Protein 7M3K (pdb70)

Sequence (587 aa):
KLRSRAWFDNPDDVDMTALYLERYMNYGLSQEELQSGRPIIGIAQTGSDLSSPCNRHHLELAKRVRDGVREAGGIVIEFPVHPIQETGKRPTAGLDRNLAYLGLVEVLYGYPLDGVVLTIGCDKTTPACLMAAATVNIPAIALSVGPMLNGWFRGERTGSGTIVWKARELLAKGEIDYQGFVKLVASSAPSTGYCCNTMGTATTMNSLAEALGMQLPGSAAIPAPYRDRQEVAYLMGRRRIVEMVHEDLKPSDILTKEAFINAIRVNSAIGGSTNAPIHLNALARHIGVELTVDDWQKYGEEIPLLVNLQPAGEYLGEDYYHAGGVPAVVNQLMGQGLIHEDAITVNGKTIGEENCKNATIEDGNVIKTYDQPLKKHHAGFRVLRGNLFSSAIMKLSVISDEFRNRYLSDAKDPNAFEGKAVVFDGPEDYHHRIDDPALEIDEHTVLFMRGAGPIGYPGAAEVVNMRAPDYLLKKGITSLPCIGDGRQSGTSGSPSILNASPEAAAGGGLAILKTGDRVRIDLGRGTADILISDEELAERRKALEAVGGYKYPESQTPWQEIQRAVIGQMETGAVLENAVKYQDIAHTRGLP

Organism: Brucella abortus (strain 2308) (NCBI:txid359391)

B-factor: mean 59.53, std 28.99, range [23.84, 153.06]

Solvent-accessible surface area: 21747 Å² total; per-residue (Å²): 151,36,57,5,97,66,50,4,35,46,110,102,55,109,123,106,13,57,50,66,17,133,53,57,69,127,144,65,21,46,97,122,32,10,47,53,37,59,3,4,0,0,0,0,10,11,9,38,117,123,1,74,20,0,119,38,0,83,68,0,3,121,76,0,96,70,0,0,98,102,30,28,0,2,12,31,59,22,107,11,72,59,6,10,39,114,65,37,91,53,10,1,6,16,26,7,2,53,1,4,71,33,5,14,118,34,0,84,40,109,6,3,6,0,0,0,0,1,0,0,2,16,2,2,0,1,0,0,1,0,0,0,1,1,0,2,2,5,0,0,0,0,0,0,0,4,17,51,30,1,178,62,198,52,124,102,9,0,10,18,25,21,46,97,58,1,36,73,33,35,40,111,76,83,27,93,91,74,35,56,92,62,34,42,68,27,2,55,67,35,50,5,3,34,0,0,3,0,3,1,7,0,2,0,1,0,0,10,2,2,1,0,2,20,52,22,0,3,4,4,0,0,54,45,147,46,0,56,70,20,0,40,73,0,0,74,23,0,1,64,0,15,125,101,66,21,37,0,47,55,1,2,50,73,59,1,0,10,1,0,1,36,0,3,4,0,2,7,2,0,0,0,0,2,3,1,1,0,0,1,0,59,1,18,55,29,150,10,69,10,64,18,2,36,138,41,1,8,116,8,5,4,0,1,8,2,23,28,43,18,109,45,0,1,30,13,2,50,106,0,23,2,2,15,0,0,0,33,35,0,28,64,77,60,40,12,67,68,119,6,57,5,0,34,35,124,29,6,5,94,31,4,104,124,22,85,39,119,52,47,87,1,1,52,64,42,118,70,25,66,40,151,72,5,2,7,46,6,4,97,34,78,4,3,57,1,1,2,16,2,31,12,13,59,53,122,83,6,34,69,67,28,44,75,71,105,96,34,96,81,5,37,88,16,50,2,13,6,7,66,8,14,124,30,14,135,158,122,8,48,60,104,91,51,81,14,66,82,60,12,2,8,1,0,32,10,0,0,4,28,0,42,5,4,1,6,45,26,0,28,17,72,6,0,53,80,13,22,81,94,55,36,47,32,16,2,3,3,0,0,0,6,0,18,0,5,2,39,18,3,0,2,0,8,0,2,44,0,1,19,42,67,4,16,1,27,47,6,48,88,56,27,48,7,55,11,21,27,48,70,11,48,1,40,13,86,53,58,92,80,79,37,67,57,65,45,65,64,34,81,89,91,41,59,48,88,89,83,88,43,133,61,107,33,3,115,105,6,34,89,46,16,11,31,3,45,54,0,4,0,7,70,77,10,29,101,79,52,40,11,25,94,70,97,17,28,128

InterPro domains:
  IPR000581 Dihydroxy-acid/6-phosphogluconate dehydratase, N-terminal [PF00920] (48-361)
  IPR020558 Dihydroxy-acid/6-phosphogluconate dehydratase, conserved site [PS00886] (131-141)
  IPR037237 IlvD/EDD, N-terminal domain [SSF143975] (11-382)
  IPR042096 Dihydroxy-acid dehydratase, C-terminal [G3DSA:3.50.30.80] (385-549)
  IPR052352 Sugar Degradation Dehydratases [PTHR43183] (9-601)
  IPR056740 Dihydroxy-acid/6-phosphogluconate dehydratase, C-terminal [PF24877] (371-579)

Secondary structure (DSSP, 8-state):
--TTHHHHS-TT-HHHHHHHHHHHTTTS--HHHHSS-PPEEEEEE--BTTBTTTTTHHHHHHHHHHHHHHHT-EEEEEEPPP--TTT-SS-GGGGHHHHHHHHHHHHHHS--SEEEEEE-STTHHHHHHHHHHHH-S-EEEEE--BPPPEEETTEEE-TTHHHHHHHHHHTTSSS-SSHHHHHHHTT--SSSB-SSSSHHHHHHHHHHHTT-S-TT-TT--TTSHHHHHHHHHHHHHHHHHHHHT--HHHHS-HHHHHHHHHHHHHHT--TTHHHHHHHHHHHHT----HHHHHHHHTTPPB-B-BTTTSSB-HHHHHHHTHHHHHHHHHHTTT-S-TT-B-TTSSBHHHHHTT---S-TTTB--SSS-SBSS-SEEEEEETTEEEEEEEGGG--HHHHHHHS--SSSTTEEEEEEEEEESHHHHHHHSS-GGG---TTEEEEEES-STTTSSS--B---PPPPHHHHTTT-----EEESSB--TT-----EEEEES-GGGT-GGGGPPTT-EEEEETTTTEEEES--HHHHHHHHHHHHHT-S---PPP-SHHHHHHHTTB--GGGTS-BGGGTT--STTTSTT--

Radius of gyration: 24.18 Å; Cα contacts (8 Å, |Δi|>4): 1440; chains: 1; bounding box: 73×57×62 Å

Nearest PDB structures (foldseek):
  7m3k-assembly1_A  TM=1.002E+00  e=0.000E+00  Brucella abortus 2308
  5oyn-assembly1_D  TM=9.893E-01  e=3.037E-86  Caulobacter vibrioides CB15
  6ovt-assembly1_A  TM=8.946E-01  e=3.133E-47  Mycobacterium tuberculosis
  6ovt-assembly1_C  TM=8.964E-01  e=1.647E-45  Mycobacterium tuberculosis
  5ze4-assembly1_A  TM=9.155E-01  e=3.088E-44  Arabidopsis thaliana

Structure (mmCIF, N/CA/C/O backbone):
data_7M3K
#
_entry.id   7M3K
#
_cell.length_a   144.950
_cell.length_b   144.950
_cell.length_c   167.570
_cell.angle_alpha   90.000
_cell.angle_beta   90.000
_cell.angle_gamma   120.000
#
_symmetry.space_group_name_H-M   'P 62 2 2'
#
loop_
_entity.id
_entity.type
_entity.pdbx_description
1 polymer 'Galactonate dehydratase'
2 non-polymer 'ZINC ION'
3 non-polymer 'CHLORIDE ION'
4 non-polymer 'TETRAETHYLENE GLYCOL'
5 non-polymer DI(HYDROXYETHYL)ETHER
6 non-polymer 'TRIETHYLENE GLYCOL'
7 water water
#
loop_
_atom_site.group_PDB
_atom_site.id
_atom_site.type_symbol
_atom_site.label_atom_id
_atom_site.label_alt_id
_atom_site.label_comp_id
_atom_site.label_asym_id
_atom_site.label_entity_id
_atom_site.label_seq_id
_atom_site.pdbx_PDB_ins_code
_atom_site.Cartn_x
_atom_site.Cartn_y
_atom_site.Cartn_z
_atom_site.occupancy
_atom_site.B_iso_or_equiv
_atom_site.auth_seq_id
_atom_site.auth_comp_id
_atom_site.auth_asym_id
_atom_site.auth_atom_id
_atom_site.pdbx_PDB_model_num
ATOM 1 N N . LYS A 1 19 ? 64.24410 54.12253 120.52239 1.000 92.37918 11 LYS A N 1
ATOM 2 C CA . LYS A 1 19 ? 63.35835 53.03467 120.12168 1.000 90.90370 11 LYS A CA 1
ATOM 3 C C . LYS A 1 19 ? 61.90104 53.34678 120.45517 1.000 86.43541 11 LYS A C 1
ATOM 4 O O . LYS A 1 19 ? 60.99490 52.89057 119.76211 1.000 88.83307 11 LYS A O 1
ATOM 6 N N . LEU A 1 20 ? 61.67215 54.11095 121.52033 1.000 60.77177 12 LEU A N 1
ATOM 7 C CA . LEU A 1 20 ? 60.32731 54.56822 121.84746 1.000 57.41629 12 LEU A CA 1
ATOM 8 C C . LEU A 1 20 ? 59.99644 55.77334 120.97770 1.000 57.20371 12 LEU A C 1
ATOM 9 O O . LEU A 1 20 ? 60.71728 56.77668 121.00850 1.000 54.81854 12 LEU A O 1
ATOM 14 N N . ARG A 1 21 ? 58.90140 55.68765 120.21593 1.000 49.82104 13 ARG A N 1
ATOM 15 C CA . ARG A 1 21 ? 58.56545 56.77621 119.30599 1.000 49.07018 13 ARG A CA 1
ATOM 16 C C . ARG A 1 21 ? 58.19505 58.05376 120.05349 1.000 46.97594 13 ARG A C 1
ATOM 17 O O . ARG A 1 21 ? 58.29501 59.14026 119.47991 1.000 47.82029 13 ARG A O 1
ATOM 25 N N . SER A 1 22 ? 57.80667 57.95787 121.32810 1.000 46.23504 14 SER A N 1
ATOM 26 C CA . SER A 1 22 ? 57.43684 59.15768 122.07319 1.000 44.14264 14 SER A CA 1
ATOM 27 C C . SER A 1 22 ? 58.62574 60.09631 122.28513 1.000 48.19615 14 SER A C 1
ATOM 28 O O . SER A 1 22 ? 58.42981 61.30163 122.48397 1.000 49.90837 14 SER A O 1
ATOM 31 N N . ARG A 1 23 ? 59.85502 59.57120 122.25511 1.000 42.18360 15 ARG A N 1
ATOM 32 C CA . ARG A 1 23 ? 61.03935 60.40505 122.45578 1.000 56.12176 15 ARG A CA 1
ATOM 33 C C . ARG A 1 23 ? 61.22588 61.44878 121.35581 1.000 59.99590 15 ARG A C 1
ATOM 34 O O . ARG A 1 23 ? 61.88412 62.46693 121.59342 1.000 56.21930 15 ARG A O 1
ATOM 42 N N . ALA A 1 24 ? 60.67226 61.22439 120.15707 1.000 54.52531 16 ALA A N 1
ATOM 43 C CA . ALA A 1 24 ? 60.78492 62.23084 119.10313 1.000 57.51052 16 ALA A CA 1
ATOM 44 C C . ALA A 1 24 ? 60.08911 63.53021 119.49501 1.000 56.46013 16 ALA A C 1
ATOM 45 O O . ALA A 1 24 ? 60.43724 64.59814 118.98169 1.000 53.03790 16 ALA A O 1
ATOM 47 N N . TRP A 1 25 ? 59.11201 63.45783 120.40059 1.000 50.17051 17 TRP A N 1
ATOM 48 C CA . TRP A 1 25 ? 58.43040 64.62897 120.94741 1.000 55.62232 17 TRP A CA 1
ATOM 49 C C . TRP A 1 25 ? 59.11313 65.15772 122.20967 1.000 56.81026 17 TRP A C 1
ATOM 50 O O . TRP A 1 25 ? 59.48951 66.33157 122.27506 1.000 58.62999 17 TRP A O 1
ATOM 61 N N . PHE A 1 26 ? 59.26857 64.30085 123.22343 1.000 54.85442 18 PHE A N 1
ATOM 62 C CA . PHE A 1 26 ? 59.62882 64.74353 124.56673 1.000 54.69284 18 PHE A CA 1
ATOM 63 C C . PHE A 1 26 ? 61.12393 64.73142 124.85739 1.000 60.85447 18 PHE A C 1
ATOM 64 O O . PHE A 1 26 ? 61.53359 65.28114 125.88624 1.000 60.17744 18 PHE A O 1
ATOM 72 N N . ASP A 1 27 ? 61.94744 64.12176 124.00160 1.000 60.32470 19 ASP A N 1
ATOM 73 C CA . ASP A 1 27 ? 63.36063 63.94608 124.32097 1.000 61.48483 19 ASP A CA 1
ATOM 74 C C . ASP A 1 27 ? 64.18734 63.81012 123.04922 1.000 69.09053 19 ASP A C 1
ATOM 75 O O . ASP A 1 27 ? 64.84339 62.78933 122.81641 1.000 66.67409 19 ASP A O 1
ATOM 80 N N . ASN A 1 28 ? 64.17440 64.85684 122.22869 1.000 74.97290 20 ASN A N 1
ATOM 81 C CA . ASN A 1 28 ? 64.81449 64.86009 120.91832 1.000 79.27891 20 ASN A CA 1
ATOM 82 C C . ASN A 1 28 ? 65.97700 65.84488 120.93804 1.000 90.86428 20 ASN A C 1
ATOM 83 O O . ASN A 1 28 ? 65.78460 67.04750 120.69865 1.000 89.49442 20 ASN A O 1
ATOM 88 N N . PRO A 1 29 ? 67.20258 65.38711 121.21666 1.000 105.39975 21 PRO A N 1
ATOM 89 C CA . PRO A 1 29 ? 68.33824 66.32261 121.30580 1.000 104.10854 21 PRO A CA 1
ATOM 90 C C . PRO A 1 29 ? 68.64656 67.06052 120.01236 1.000 106.85181 21 PRO A C 1
ATOM 91 O O . PRO A 1 29 ? 69.23625 68.14771 120.07067 1.000 109.33742 21 PRO A O 1
ATOM 95 N N . ASP A 1 30 ? 68.27162 66.51588 118.85032 1.000 103.95422 22 ASP A N 1
ATOM 96 C CA . ASP A 1 30 ? 68.55898 67.20341 117.59366 1.000 107.13804 22 ASP A CA 1
ATOM 97 C C . ASP A 1 30 ? 67.71650 68.46246 117.43791 1.000 102.70394 22 ASP A C 1
ATOM 98 O O . ASP A 1 30 ? 68.14827 69.41899 116.78432 1.000 106.69213 22 ASP A O 1
ATOM 100 N N . ASP A 1 31 ? 66.52681 68.48631 118.03287 1.000 98.78614 23 ASP A N 1
ATOM 101 C CA . ASP A 1 31 ? 65.61311 69.62496 117.96168 1.000 97.37283 23 ASP A CA 1
ATOM 102 C C . ASP A 1 31 ? 65.31186 70.07625 119.39027 1.000 93.06953 23 ASP A C 1
ATOM 103 O O . ASP A 1 31 ? 64.34977 69.61601 120.00975 1.000 88.36938 23 ASP A O 1
ATOM 108 N N . VAL A 1 32 ? 66.14021 70.98789 119.90685 1.000 96.87862 24 VAL A N 1
ATOM 109 C CA . VAL A 1 32 ? 65.95144 71.48819 121.26590 1.000 90.22957 24 VAL A CA 1
ATOM 110 C C . VAL A 1 32 ? 64.71716 72.38087 121.34545 1.000 87.87020 24 VAL A C 1
ATOM 111 O O . VAL A 1 32 ? 63.97709 72.35090 122.33642 1.000 85.73619 24 VAL A O 1
ATOM 115 N N . ASP A 1 33 ? 64.47426 73.18253 120.30516 1.000 91.87019 25 ASP A N 1
ATOM 116 C CA . ASP A 1 33 ? 63.35575 74.12266 120.30954 1.000 90.45588 25 ASP A CA 1
ATOM 117 C C . ASP A 1 33 ? 62.02742 73.40623 120.51111 1.000 87.23347 25 ASP A C 1
ATOM 118 O O . ASP A 1 33 ? 61.28495 73.69488 121.45681 1.000 83.08983 25 ASP A O 1
ATOM 123 N N . MET A 1 34 ? 61.70351 72.47054 119.61654 1.000 90.36181 26 MET A N 1
ATOM 124 C CA . MET A 1 34 ? 60.39062 71.83799 119.66810 1.000 86.08155 26 MET A CA 1
ATOM 125 C C . MET A 1 34 ? 60.24498 70.92419 120.87674 1.000 76.09597 26 MET A C 1
ATOM 126 O O . MET A 1 34 ? 59.14071 70.79580 121.41642 1.000 73.84515 26 MET A O 1
ATOM 131 N N . THR A 1 35 ? 61.33344 70.28261 121.31496 1.000 78.41813 27 THR A N 1
ATOM 132 C CA . THR A 1 35 ? 61.26182 69.45999 122.52133 1.000 75.74928 27 THR A CA 1
ATOM 133 C C . THR A 1 35 ? 60.81829 70.28913 123.72104 1.000 70.21361 27 THR A C 1
ATOM 134 O O . THR A 1 35 ? 59.93875 69.87293 124.48404 1.000 65.21706 27 THR A O 1
ATOM 138 N N . ALA A 1 36 ? 61.40340 71.47743 123.88934 1.000 70.40268 28 ALA A N 1
ATOM 139 C CA . ALA A 1 36 ? 60.97784 72.36972 124.95892 1.000 67.50438 28 ALA A CA 1
ATOM 140 C C . ALA A 1 36 ? 59.51379 72.76895 124.81666 1.000 67.76787 28 ALA A C 1
ATOM 141 O O . ALA A 1 36 ? 58.83934 73.01239 125.82319 1.000 68.53081 28 ALA A O 1
ATOM 143 N N . LEU A 1 37 ? 58.99951 72.82567 123.58583 1.000 70.02515 29 LEU A N 1
ATOM 144 C CA . LEU A 1 37 ? 57.61048 73.23078 123.37456 1.000 68.98000 29 LEU A CA 1
ATOM 145 C C . LEU A 1 37 ? 56.63350 72.17460 123.88392 1.000 67.61560 29 LEU A C 1
ATOM 146 O O . LEU A 1 37 ? 55.68739 72.49569 124.61442 1.000 69.82884 29 LEU A O 1
ATOM 148 N N . TYR A 1 38 ? 56.84201 70.90582 123.50971 1.000 69.08179 30 TYR A N 1
ATOM 149 C CA . TYR A 1 38 ? 55.94823 69.84712 123.97862 1.000 69.04851 30 TYR A CA 1
ATOM 150 C C . TYR A 1 38 ? 56.06111 69.64917 125.48644 1.000 66.01696 30 TYR A C 1
ATOM 151 O O . TYR A 1 38 ? 55.04868 69.44531 126.16882 1.000 64.19530 30 TYR A O 1
ATOM 160 N N . LEU A 1 39 ? 57.28236 69.68929 126.02312 1.000 61.91060 31 LEU A N 1
ATOM 161 C CA . LEU A 1 39 ? 57.45817 69.55220 127.46520 1.000 59.70356 31 LEU A CA 1
ATOM 162 C C . LEU A 1 39 ? 56.65916 70.60862 128.21484 1.000 56.90854 31 LEU A C 1
ATOM 163 O O . LEU A 1 39 ? 55.93601 70.29560 129.16692 1.000 52.45210 31 LEU A O 1
ATOM 168 N N . GLU A 1 40 ? 56.77809 71.86985 127.78959 1.000 56.60357 32 GLU A N 1
ATOM 169 C CA . GLU A 1 40 ? 56.10904 72.96938 128.47535 1.000 53.45369 32 GLU A CA 1
ATOM 170 C C . GLU A 1 40 ? 54.61401 72.71253 128.62324 1.000 52.86785 32 GLU A C 1
ATOM 171 O O . GLU A 1 40 ? 54.05465 72.84689 129.71823 1.000 52.80329 32 GLU A O 1
ATOM 177 N N . ARG A 1 41 ? 53.95442 72.31410 127.53376 1.000 52.78262 33 ARG A N 1
ATOM 178 C CA . ARG A 1 41 ? 52.50891 72.11638 127.57139 1.000 51.38291 33 ARG A CA 1
ATOM 179 C C . ARG A 1 41 ? 52.13314 70.90079 128.40972 1.000 44.39175 33 ARG A C 1
ATOM 180 O O . ARG A 1 41 ? 51.22372 70.96896 129.24765 1.000 40.64753 33 ARG A O 1
ATOM 182 N N . TYR A 1 42 ? 52.80412 69.77334 128.18786 1.000 40.25828 34 TYR A N 1
ATOM 183 C CA . TYR A 1 42 ? 52.41445 68.54101 128.85588 1.000 41.63924 34 TYR A CA 1
ATOM 184 C C . TYR A 1 42 ? 52.86074 68.47969 130.31180 1.000 43.15850 34 TYR A C 1
ATOM 185 O O . TYR A 1 42 ? 52.55910 67.49340 130.99149 1.000 39.45910 34 TYR A O 1
ATOM 194 N N . MET A 1 43 ? 53.54483 69.50795 130.80978 1.000 37.68077 35 MET A N 1
ATOM 195 C CA . MET A 1 43 ? 53.87982 69.60610 132.22078 1.000 40.77524 35 MET A CA 1
ATOM 196 C C . MET A 1 43 ? 52.94771 70.53719 132.98692 1.000 42.56627 35 MET A C 1
ATOM 197 O O . MET A 1 43 ? 53.15217 70.72654 134.19429 1.000 37.83051 35 MET A O 1
ATOM 202 N N . ASN A 1 44 ? 51.93135 71.12827 132.33166 1.000 36.33484 36 ASN A N 1
ATOM 203 C CA . ASN A 1 44 ? 51.18329 72.18275 133.01444 1.000 38.68240 36 ASN A CA 1
ATOM 204 C C . ASN A 1 44 ? 50.11969 71.64821 133.96902 1.000 34.62765 36 ASN A C 1
ATOM 205 O O . ASN A 1 44 ? 49.45565 72.44959 134.64008 1.000 36.42365 36 ASN A O 1
ATOM 210 N N . TYR A 1 45 ? 49.96141 70.32990 134.09236 1.000 34.12911 37 TYR A N 1
ATOM 211 C CA . TYR A 1 45 ? 49.17244 69.79914 135.19917 1.000 38.96929 37 TYR A CA 1
ATOM 212 C C . TYR A 1 45 ? 50.00592 68.93451 136.14995 1.000 38.36538 37 TYR A C 1
ATOM 213 O O . TYR A 1 45 ? 49.45066 68.12070 136.89506 1.000 35.99224 37 TYR A O 1
ATOM 222 N N . GLY A 1 46 ? 51.32829 69.11990 136.16576 1.000 38.18612 38 GLY A N 1
ATOM 223 C CA . GLY A 1 46 ? 52.17288 68.59813 137.22837 1.000 33.44480 38 GLY A CA 1
ATOM 224 C C . GLY A 1 46 ? 53.12160 67.48370 136.84030 1.000 33.73820 38 GLY A C 1
ATOM 225 O O . GLY A 1 46 ? 53.94643 67.08901 137.67715 1.000 38.13517 38 GLY A O 1
ATOM 226 N N . LEU A 1 47 ? 53.02500 66.93938 135.62936 1.000 34.20674 39 LEU A N 1
ATOM 227 C CA . LEU A 1 47 ? 54.02216 65.97673 135.17327 1.000 37.59526 39 LEU A CA 1
ATOM 228 C C . LEU A 1 47 ? 55.39697 66.63151 135.16481 1.000 37.81054 39 LEU A C 1
ATOM 229 O O . LEU A 1 47 ? 55.54336 67.79312 134.77263 1.000 38.99674 39 LEU A O 1
ATOM 234 N N . SER A 1 48 ? 56.40329 65.89599 135.63317 1.000 33.03385 40 SER A N 1
ATOM 235 C CA . SER A 1 48 ? 57.75726 66.42079 135.70880 1.000 36.60246 40 SER A CA 1
ATOM 236 C C . SER A 1 48 ? 58.51604 66.17522 134.40375 1.000 38.44300 40 SER A C 1
ATOM 237 O O . SER A 1 48 ? 58.17486 65.30072 133.60653 1.000 39.46612 40 SER A O 1
ATOM 240 N N . GLN A 1 49 ? 59.57125 66.96688 134.20645 1.000 39.06549 41 GLN A N 1
ATOM 241 C CA . GLN A 1 49 ? 60.46772 66.74511 133.07853 1.000 45.24103 41 GLN A CA 1
ATOM 242 C C . GLN A 1 49 ? 61.04629 65.33379 133.10785 1.000 45.29238 41 GLN A C 1
ATOM 243 O O . GLN A 1 49 ? 61.11822 64.66263 132.07097 1.000 43.10106 41 GLN A O 1
ATOM 249 N N . GLU A 1 50 ? 61.43498 64.85836 134.29634 1.000 43.84350 42 GLU A N 1
ATOM 250 C CA . GLU A 1 50 ? 62.02324 63.52710 134.42523 1.000 44.17951 42 GLU A CA 1
ATOM 251 C C . GLU A 1 50 ? 61.05565 62.43084 133.98618 1.000 40.95053 42 GLU A C 1
ATOM 252 O O . GLU A 1 50 ? 61.45731 61.47788 133.31053 1.000 45.38663 42 GLU A O 1
ATOM 258 N N . GLU A 1 51 ? 59.77791 62.54724 134.34738 1.000 38.87204 43 GLU A N 1
ATOM 259 C CA . GLU A 1 51 ? 58.79811 61.55503 133.90074 1.000 42.44350 43 GLU A CA 1
ATOM 260 C C . GLU A 1 51 ? 58.71016 61.49421 132.38275 1.000 42.60478 43 GLU A C 1
ATOM 261 O O . GLU A 1 51 ? 58.51337 60.41660 131.80715 1.000 41.94898 43 GLU A O 1
ATOM 267 N N . LEU A 1 52 ? 58.82458 62.64248 131.71856 1.000 43.55999 44 LEU A N 1
ATOM 268 C CA . LEU A 1 52 ? 58.64971 62.70516 130.27603 1.000 42.10684 44 LEU A CA 1
ATOM 269 C C . LEU A 1 52 ? 59.94437 62.47717 129.50695 1.000 47.80507 44 LEU A C 1
ATOM 270 O O . LEU A 1 52 ? 59.88458 62.25705 128.29617 1.000 46.89012 44 LEU A O 1
ATOM 275 N N . GLN A 1 53 ? 61.09978 62.49022 130.17880 1.000 45.44016 45 GLN A N 1
ATOM 276 C CA . GLN A 1 53 ? 62.40365 62.34794 129.54203 1.000 49.17564 45 GLN A CA 1
ATOM 277 C C . GLN A 1 53 ? 63.23075 61.26183 130.21133 1.000 49.67673 45 GLN A C 1
ATOM 278 O O . GLN A 1 53 ? 64.41780 61.44627 130.47938 1.000 55.88872 45 GLN A O 1
ATOM 284 N N . SER A 1 54 ? 62.62739 60.11320 130.51075 1.000 47.44037 46 SER A N 1
ATOM 285 C CA . SER A 1 54 ? 63.37660 59.00615 131.09598 1.000 48.89507 46 SER A CA 1
ATOM 286 C C . SER A 1 54 ? 63.05746 57.68389 130.40935 1.000 49.67491 46 SER A C 1
ATOM 287 O O . SER A 1 54 ? 63.23259 56.62334 131.01311 1.000 54.60193 46 SER A O 1
ATOM 290 N N . GLY A 1 55 ? 62.57992 57.72429 129.16849 1.000 48.58577 47 GLY A N 1
ATOM 291 C CA . GLY A 1 55 ? 62.33011 56.50144 128.43197 1.000 47.06095 47 GLY A CA 1
ATOM 292 C C . GLY A 1 55 ? 61.17419 55.67572 128.94737 1.000 44.63741 47 GLY A C 1
ATOM 293 O O . GLY A 1 55 ? 61.20605 54.44808 128.84126 1.000 47.85803 47 GLY A O 1
ATOM 294 N N . ARG A 1 56 ? 60.16895 56.30460 129.49764 1.000 40.62980 48 ARG A N 1
ATOM 295 C CA . ARG A 1 56 ? 58.99120 55.60578 129.99698 1.000 41.70310 48 ARG A CA 1
ATOM 296 C C . ARG A 1 56 ? 57.94916 55.48588 128.88926 1.000 43.58451 48 ARG A C 1
ATOM 297 O O . ARG A 1 56 ? 57.69551 56.46777 128.17972 1.000 38.33174 48 ARG A O 1
ATOM 305 N N . PRO A 1 57 ? 57.34943 54.31233 128.69896 1.000 39.83517 49 PRO A N 1
ATOM 306 C CA . PRO A 1 57 ? 56.31158 54.18001 127.67296 1.000 38.89795 49 PRO A CA 1
ATOM 307 C C . PRO A 1 57 ? 55.14994 55.11994 127.94067 1.000 39.77274 49 PRO A C 1
ATOM 308 O O . PRO A 1 57 ? 54.62057 55.19184 129.05499 1.000 37.66487 49 PRO A O 1
ATOM 312 N N . ILE A 1 58 ? 54.76934 55.86194 126.90821 1.000 38.26993 50 ILE A N 1
ATOM 313 C CA . ILE A 1 58 ? 53.60618 56.73248 126.97924 1.000 32.42921 50 ILE A CA 1
ATOM 314 C C . ILE A 1 58 ? 52.41599 55.93671 126.46425 1.000 34.45790 50 ILE A C 1
ATOM 315 O O . ILE A 1 58 ? 52.39484 55.50784 125.30426 1.000 34.44429 50 ILE A O 1
ATOM 320 N N . ILE A 1 59 ? 51.44419 55.70866 127.33525 1.000 33.04291 51 ILE A N 1
ATOM 321 C CA . ILE A 1 59 ? 50.32783 54.81866 127.06060 1.000 30.89776 51 ILE A CA 1
ATOM 322 C C . ILE A 1 59 ? 49.08562 55.67332 126.91390 1.000 31.31143 51 ILE A C 1
ATOM 323 O O . ILE A 1 59 ? 48.67183 56.33791 127.86876 1.000 30.40437 51 ILE A O 1
ATOM 328 N N . GLY A 1 60 ? 48.49099 55.67010 125.72138 1.000 30.40907 52 GLY A N 1
ATOM 329 C CA . GLY A 1 60 ? 47.19025 56.28350 125.56714 1.000 31.11122 52 GLY A CA 1
ATOM 330 C C . GLY A 1 60 ? 46.08373 55.39268 126.10873 1.000 29.24509 52 GLY A C 1
ATOM 331 O O . GLY A 1 60 ? 46.14635 54.16445 126.04627 1.000 31.56159 52 GLY A O 1
ATOM 332 N N . ILE A 1 61 ? 45.06785 56.02119 126.68007 1.000 27.78677 53 ILE A N 1
ATOM 333 C CA . ILE A 1 61 ? 43.78777 55.36287 126.91964 1.000 28.01020 53 ILE A CA 1
ATOM 334 C C . ILE A 1 61 ? 42.79744 55.98528 125.95195 1.000 28.51765 53 ILE A C 1
ATOM 335 O O . ILE A 1 61 ? 42.44530 57.16238 126.09241 1.000 30.62062 53 ILE A O 1
ATOM 340 N N . ALA A 1 62 ? 42.38027 55.21538 124.94758 1.000 29.37570 54 ALA A N 1
ATOM 341 C CA . ALA A 1 62 ? 41.34453 55.65809 124.01317 1.000 31.95187 54 ALA A CA 1
ATOM 342 C C . ALA A 1 62 ? 39.99987 55.48221 124.71025 1.000 29.38966 54 ALA A C 1
ATOM 343 O O . ALA A 1 62 ? 39.45087 54.37936 124.75920 1.000 32.08366 54 ALA A O 1
ATOM 345 N N . GLN A 1 63 ? 39.47562 56.58488 125.24617 1.000 31.58440 55 GLN A N 1
ATOM 346 C CA . GLN A 1 63 ? 38.31585 56.59676 126.13407 1.000 31.15000 55 GLN A CA 1
ATOM 347 C C . GLN A 1 63 ? 37.01860 56.75094 125.33680 1.000 30.24354 55 GLN A C 1
ATOM 348 O O . GLN A 1 63 ? 36.81729 57.77074 124.66652 1.000 32.00972 55 GLN A O 1
ATOM 354 N N . THR A 1 64 ? 36.12570 55.75855 125.43103 1.000 31.85192 56 THR A N 1
ATOM 355 C CA . THR A 1 64 ? 34.84298 55.79262 124.72734 1.000 29.90446 56 THR A CA 1
ATOM 356 C C . THR A 1 64 ? 33.64663 56.10198 125.63231 1.000 34.12635 56 THR A C 1
ATOM 357 O O . THR A 1 64 ? 32.52103 56.17868 125.13659 1.000 36.10558 56 THR A O 1
ATOM 361 N N . GLY A 1 65 ? 33.85136 56.30064 126.93241 1.000 31.98310 57 GLY A N 1
ATOM 362 C CA . GLY A 1 65 ? 32.74700 56.57579 127.83722 1.000 29.61206 57 GLY A CA 1
ATOM 363 C C . GLY A 1 65 ? 32.41303 58.05690 127.92188 1.000 29.16932 57 GLY A C 1
ATOM 364 O O . GLY A 1 65 ? 33.29333 58.91152 127.86956 1.000 28.12397 57 GLY A O 1
ATOM 365 N N . SER A 1 66 ? 31.11979 58.34480 128.04777 1.000 28.47578 58 SER A N 1
ATOM 366 C CA . SER A 1 66 ? 30.64360 59.70709 128.24026 1.000 33.02163 58 SER A CA 1
ATOM 367 C C . SER A 1 66 ? 29.16386 59.63255 128.59200 1.000 34.48663 58 SER A C 1
ATOM 368 O O . SER A 1 66 ? 28.54080 58.57073 128.50101 1.000 33.23052 58 SER A O 1
ATOM 371 N N . ASP A 1 67 ? 28.59969 60.78678 128.96781 1.000 33.16205 59 ASP A N 1
ATOM 372 C CA . ASP A 1 67 ? 27.15142 60.88592 129.07943 1.000 34.33919 59 ASP A CA 1
ATOM 373 C C . ASP A 1 67 ? 26.47188 60.48965 127.77908 1.000 41.84895 59 ASP A C 1
ATOM 374 O O . ASP A 1 67 ? 25.33793 59.98819 127.79143 1.000 41.47091 59 ASP A O 1
ATOM 379 N N . LEU A 1 68 ? 27.11710 60.75525 126.64363 1.000 37.41353 60 LEU A N 1
ATOM 380 C CA . LEU A 1 68 ? 26.42986 60.55543 125.37638 1.000 41.92722 60 LEU A CA 1
ATOM 381 C C . LEU A 1 68 ? 26.43541 59.09416 124.97615 1.000 37.13459 60 LEU A C 1
ATOM 382 O O . LEU A 1 68 ? 25.61656 58.68645 124.15376 1.000 41.85203 60 LEU A O 1
ATOM 387 N N . SER A 1 69 ? 27.31448 58.30250 125.58480 1.000 34.86407 61 SER A N 1
ATOM 388 C CA A SER A 1 69 ? 27.42469 56.86842 125.33872 0.551 41.08373 61 SER A CA 1
ATOM 389 C CA B SER A 1 69 ? 27.43097 56.86804 125.33613 0.449 40.04721 61 SER A CA 1
ATOM 390 C C . SER A 1 69 ? 27.20603 56.11916 126.64840 1.000 39.43753 61 SER A C 1
ATOM 391 O O . SER A 1 69 ? 28.15971 55.60786 127.25174 1.000 32.83001 61 SER A O 1
ATOM 396 N N . PRO A 1 70 ? 25.96182 56.03172 127.11847 1.000 37.42828 62 PRO A N 1
ATOM 397 C CA . PRO A 1 70 ? 25.70837 55.33696 128.39753 1.000 37.73192 62 PRO A CA 1
ATOM 398 C C . PRO A 1 70 ? 26.28533 53.92442 128.46823 1.000 40.80211 62 PRO A C 1
ATOM 399 O O . PRO A 1 70 ? 26.68657 53.48870 129.55646 1.000 42.54220 62 PRO A O 1
ATOM 403 N N . CYS A 1 71 ? 26.32542 53.19453 127.34912 1.000 37.39492 63 CYS A N 1
ATOM 404 C CA . CYS A 1 71 ? 26.81567 51.81576 127.36238 1.000 39.84955 63 CYS A CA 1
ATOM 405 C C . CYS A 1 71 ? 28.25726 51.73967 127.83491 1.000 37.96507 63 CYS A C 1
ATOM 406 O O . CYS A 1 71 ? 28.64209 50.79166 128.52977 1.000 34.62857 63 CYS A O 1
ATOM 409 N N . ASN A 1 72 ? 29.07514 52.70490 127.43048 1.000 33.36799 64 ASN A N 1
ATOM 410 C CA . ASN A 1 72 ? 30.51169 52.68053 127.66083 1.000 32.67851 64 ASN A CA 1
ATOM 411 C C . ASN A 1 72 ? 30.94571 53.57356 128.82005 1.000 33.89641 64 ASN A C 1
ATOM 412 O O . ASN A 1 72 ? 32.13672 53.62050 129.15061 1.000 30.73190 64 ASN A O 1
ATOM 417 N N . ARG A 1 73 ? 30.00385 54.27013 129.44796 1.000 32.19305 65 ARG A N 1
ATOM 418 C CA . ARG A 1 73 ? 30.34585 55.33265 130.38241 1.000 34.27601 65 ARG A CA 1
ATOM 419 C C . ARG A 1 73 ? 31.16452 54.83175 131.57559 1.000 33.74227 65 ARG A C 1
ATOM 420 O O . ARG A 1 73 ? 31.97897 55.58214 132.12046 1.000 33.25424 65 ARG A O 1
ATOM 428 N N . HIS A 1 74 ? 30.97430 53.58136 131.99882 1.000 30.53284 66 HIS A N 1
ATOM 429 C CA . HIS A 1 74 ? 31.74060 53.08087 133.13941 1.000 33.57391 66 HIS A CA 1
ATOM 430 C C . HIS A 1 74 ? 33.24610 53.02854 132.85366 1.000 35.68154 66 HIS A C 1
ATOM 431 O O . HIS A 1 74 ? 34.04275 52.96456 133.79537 1.000 34.48771 66 HIS A O 1
ATOM 438 N N . HIS A 1 75 ? 33.65529 53.07817 131.58175 1.000 30.02486 67 HIS A N 1
ATOM 439 C CA . HIS A 1 75 ? 35.07731 53.17107 131.25814 1.000 33.57662 67 HIS A CA 1
ATOM 440 C C . HIS A 1 75 ? 35.74100 54.40689 131.86239 1.000 29.82148 67 HIS A C 1
ATOM 441 O O . HIS A 1 75 ? 36.96431 54.42374 132.00574 1.000 31.53590 67 HIS A O 1
ATOM 448 N N . LEU A 1 76 ? 34.97959 55.45653 132.17641 1.000 30.42828 68 LEU A N 1
ATOM 449 C CA . LEU A 1 76 ? 35.57159 56.60992 132.85127 1.000 32.13193 68 LEU A CA 1
ATOM 450 C C . LEU A 1 76 ? 36.09536 56.22033 134.23180 1.000 34.53649 68 LEU A C 1
ATOM 451 O O . LEU A 1 76 ? 37.14707 56.70672 134.66241 1.000 32.75987 68 LEU A O 1
ATOM 456 N N . GLU A 1 77 ? 35.37400 55.33629 134.93319 1.000 31.54879 69 GLU A N 1
ATOM 457 C CA . GLU A 1 77 ? 35.81774 54.81672 136.22617 1.000 33.02184 69 GLU A CA 1
ATOM 458 C C . GLU A 1 77 ? 36.88219 53.72673 136.07530 1.000 35.47854 69 GLU A C 1
ATOM 459 O O . GLU A 1 77 ? 37.86774 53.71527 136.82219 1.000 32.78723 69 GLU A O 1
ATOM 465 N N . LEU A 1 78 ? 36.71847 52.81721 135.10168 1.000 33.93487 70 LEU A N 1
ATOM 466 C CA . LEU A 1 78 ? 37.70905 51.75893 134.89405 1.000 33.71267 70 LEU A CA 1
ATOM 467 C C . LEU A 1 78 ? 39.08977 52.31756 134.56556 1.000 34.31983 70 LEU A C 1
ATOM 468 O O . LEU A 1 78 ? 40.10297 51.67597 134.86840 1.000 32.67766 70 LEU A O 1
ATOM 473 N N . ALA A 1 79 ? 39.15867 53.50501 133.95748 1.000 34.42399 71 ALA A N 1
ATOM 474 C CA . ALA A 1 79 ? 40.45977 54.08001 133.62296 1.000 33.73989 71 ALA A CA 1
ATOM 475 C C . ALA A 1 79 ? 41.32515 54.32727 134.85618 1.000 32.75472 71 ALA A C 1
ATOM 476 O O . ALA A 1 79 ? 42.55359 54.38245 134.73622 1.000 32.68847 71 ALA A O 1
ATOM 478 N N . LYS A 1 80 ? 40.71876 54.48026 136.03312 1.000 32.77403 72 LYS A N 1
ATOM 479 C CA . LYS A 1 80 ? 41.51520 54.66227 137.24118 1.000 36.69538 72 LYS A CA 1
ATOM 480 C C . LYS A 1 80 ? 42.35978 53.43044 137.53607 1.000 35.70151 72 LYS A C 1
ATOM 481 O O . LYS A 1 80 ? 43.53023 53.55609 137.90740 1.000 35.90195 72 LYS A O 1
ATOM 487 N N . ARG A 1 81 ? 41.77645 52.23452 137.39336 1.000 32.80514 73 ARG A N 1
ATOM 488 C CA . ARG A 1 81 ? 42.53374 51.00336 137.58299 1.000 30.11771 73 ARG A CA 1
ATOM 489 C C . ARG A 1 81 ? 43.58217 50.81238 136.48497 1.000 34.13782 73 ARG A C 1
ATOM 490 O O . ARG A 1 81 ? 44.68119 50.31994 136.75719 1.000 34.12520 73 ARG A O 1
ATOM 498 N N . VAL A 1 82 ? 43.26041 51.18514 135.24145 1.000 30.47508 74 VAL A N 1
ATOM 499 C CA . VAL A 1 82 ? 44.24344 51.11483 134.16001 1.000 33.51411 74 VAL A CA 1
ATOM 500 C C . VAL A 1 82 ? 45.46827 51.95703 134.50797 1.000 35.42234 74 VAL A C 1
ATOM 501 O O . VAL A 1 82 ? 46.61504 51.51684 134.35555 1.000 35.60424 74 VAL A O 1
ATOM 505 N N . ARG A 1 83 ? 45.22601 53.18041 134.98538 1.000 33.99319 75 ARG A N 1
ATOM 506 C CA . ARG A 1 83 ? 46.28290 54.08884 135.41806 1.000 36.05676 75 ARG A CA 1
ATOM 507 C C . ARG A 1 83 ? 47.17306 53.47309 136.48902 1.000 36.11598 75 ARG A C 1
ATOM 508 O O . ARG A 1 83 ? 48.40057 53.61640 136.42932 1.000 36.15512 75 ARG A O 1
ATOM 516 N N . ASP A 1 84 ? 46.57757 52.80878 137.49088 1.000 33.02475 76 ASP A N 1
ATOM 517 C CA . ASP A 1 84 ? 47.38162 52.12424 138.50164 1.000 34.66574 76 ASP A CA 1
ATOM 518 C C . ASP A 1 84 ? 48.35059 51.13869 137.86547 1.000 35.81144 76 ASP A C 1
ATOM 519 O O . ASP A 1 84 ? 49.51008 51.02786 138.28784 1.000 32.93012 76 ASP A O 1
ATOM 524 N N . GLY A 1 85 ? 47.87227 50.36868 136.88785 1.000 33.30664 77 GLY A N 1
ATOM 525 C CA . GLY A 1 85 ? 48.70381 49.32780 136.31557 1.000 32.47426 77 GLY A CA 1
ATOM 526 C C . GLY A 1 85 ? 49.81256 49.90431 135.46272 1.000 34.43830 77 GLY A C 1
ATOM 527 O O . GLY A 1 85 ? 50.94888 49.42843 135.50642 1.000 34.49706 77 GLY A O 1
ATOM 528 N N . VAL A 1 86 ? 49.50255 50.95765 134.70390 1.000 33.20096 78 VAL A N 1
ATOM 529 C CA . VAL A 1 86 ? 50.49452 51.58992 133.83962 1.000 35.65439 78 VAL A CA 1
ATOM 530 C C . VAL A 1 86 ? 51.59733 52.23474 134.67184 1.000 35.10026 78 VAL A C 1
ATOM 531 O O . VAL A 1 86 ? 52.78891 52.02300 134.41904 1.000 36.62676 78 VAL A O 1
ATOM 535 N N . ARG A 1 87 ? 51.21358 53.04287 135.66311 1.000 33.93865 79 ARG A N 1
ATOM 536 C CA . ARG A 1 87 ? 52.18157 53.67340 136.55630 1.000 37.27847 79 ARG A CA 1
ATOM 537 C C . ARG A 1 87 ? 53.08020 52.64149 137.20762 1.000 37.47006 79 ARG A C 1
ATOM 538 O O . ARG A 1 87 ? 54.30910 52.74290 137.15362 1.000 40.15398 79 ARG A O 1
ATOM 546 N N . GLU A 1 88 ? 52.46690 51.65362 137.86075 1.000 36.53512 80 GLU A N 1
ATOM 547 C CA . GLU A 1 88 ? 53.20701 50.59302 138.53278 1.000 39.24621 80 GLU A CA 1
ATOM 548 C C . GLU A 1 88 ? 54.19459 49.90455 137.59614 1.000 39.45099 80 GLU A C 1
ATOM 549 O O . GLU A 1 88 ? 55.29310 49.51431 138.01261 1.000 44.28374 80 GLU A O 1
ATOM 555 N N . ALA A 1 89 ? 53.81975 49.73765 136.32940 1.000 38.28483 81 ALA A N 1
ATOM 556 C CA . ALA A 1 89 ? 54.68088 49.05159 135.37712 1.000 39.97658 81 ALA A CA 1
ATOM 557 C C . ALA A 1 89 ? 55.73637 49.96906 134.77190 1.000 40.40472 81 ALA A C 1
ATOM 558 O O . ALA A 1 89 ? 56.59761 49.49187 134.02955 1.000 38.97124 81 ALA A O 1
ATOM 560 N N . GLY A 1 90 ? 55.68805 51.26229 135.06225 1.000 40.19680 82 GLY A N 1
ATOM 561 C CA . GLY A 1 90 ? 56.69574 52.18706 134.60305 1.000 42.23231 82 GLY A CA 1
ATOM 562 C C . GLY A 1 90 ? 56.28909 53.09347 133.46451 1.000 38.76540 82 GLY A C 1
ATOM 563 O O . GLY A 1 90 ? 57.16199 53.75371 132.89284 1.000 38.05449 82 GLY A O 1
ATOM 564 N N . GLY A 1 91 ? 54.99871 53.14953 133.11450 1.000 37.11494 83 GLY A N 1
ATOM 565 C CA . GLY A 1 91 ? 54.52769 53.97242 132.02320 1.000 34.35616 83 GLY A CA 1
ATOM 566 C C . GLY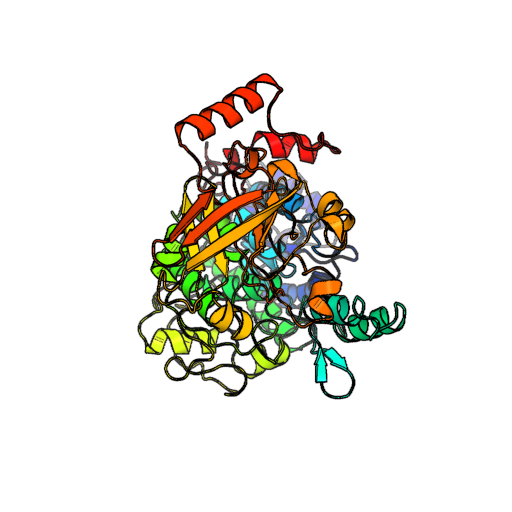 A 1 91 ? 53.86477 55.25477 132.50475 1.000 38.38805 83 GLY A C 1
ATOM 567 O O . GLY A 1 91 ? 53.73637 55.52056 133.69648 1.000 38.03376 83 GLY A O 1
ATOM 568 N N . ILE A 1 92 ? 53.44481 56.06066 131.53091 1.000 35.28007 84 ILE A N 1
ATOM 569 C CA . ILE A 1 92 ? 52.68535 57.28168 131.76970 1.000 34.76306 84 ILE A CA 1
ATOM 570 C C . ILE A 1 92 ? 51.41099 57.20236 130.94071 1.000 33.64661 84 ILE A C 1
ATOM 571 O O . ILE A 1 92 ? 51.46735 56.90640 129.74032 1.000 35.40117 84 ILE A O 1
ATOM 576 N N . VAL A 1 93 ? 50.27878 57.51252 131.55503 1.000 32.35233 85 VAL A N 1
ATOM 577 C CA . VAL A 1 93 ? 48.99396 57.48560 130.85867 1.000 35.29938 85 VAL A CA 1
ATOM 578 C C . VAL A 1 93 ? 48.70619 58.84928 130.25623 1.000 34.84071 85 VAL A C 1
ATOM 579 O O . VAL A 1 93 ? 48.86499 59.87460 130.93035 1.000 30.72977 85 VAL A O 1
ATOM 583 N N . ILE A 1 94 ? 48.26357 58.85714 128.99422 1.000 30.62453 86 ILE A N 1
ATOM 584 C CA . ILE A 1 94 ? 47.61599 60.01521 128.37790 1.000 30.37671 86 ILE A CA 1
ATOM 585 C C . ILE A 1 94 ? 46.21687 59.55944 127.96009 1.000 31.27462 86 ILE A C 1
ATOM 586 O O . ILE A 1 94 ? 46.04879 58.84834 126.95851 1.000 29.56344 86 ILE A O 1
ATOM 591 N N . GLU A 1 95 ? 45.20979 59.93811 128.73511 1.000 29.95963 87 GLU A N 1
ATOM 592 C CA . GLU A 1 95 ? 43.82580 59.61586 128.41105 1.000 32.31198 87 GLU A CA 1
ATOM 593 C C . GLU A 1 95 ? 43.25571 60.65285 127.43845 1.000 32.67030 87 GLU A C 1
ATOM 594 O O . GLU A 1 95 ? 43.47188 61.85475 127.60588 1.000 33.46682 87 GLU A O 1
ATOM 600 N N . PHE A 1 96 ? 42.54556 60.18483 126.40978 1.000 28.43070 88 PHE A N 1
ATOM 601 C CA . PHE A 1 96 ? 41.95788 61.05826 125.40085 1.000 29.47476 88 PHE A CA 1
ATOM 602 C C . PHE A 1 96 ? 40.67913 60.41628 124.87465 1.000 31.54184 88 PHE A C 1
ATOM 603 O O . PHE A 1 96 ? 40.50184 59.19373 124.97290 1.000 30.06838 88 PHE A O 1
ATOM 611 N N . PRO A 1 97 ? 39.78940 61.20203 124.27320 1.000 29.78860 89 PRO A N 1
ATOM 612 C CA . PRO A 1 97 ? 38.51484 60.65599 123.79754 1.000 30.88176 89 PRO A CA 1
ATOM 613 C C . PRO A 1 97 ? 38.52691 60.11090 122.37825 1.000 32.37442 89 PRO A C 1
ATOM 614 O O . PRO A 1 97 ? 39.22664 60.60266 121.48578 1.000 30.84492 89 PRO A O 1
ATOM 618 N N . VAL A 1 98 ? 37.70496 59.06269 122.18861 1.000 31.81451 90 VAL A N 1
ATOM 619 C CA . VAL A 1 98 ? 37.27132 58.58701 120.87768 1.000 30.12143 90 VAL A CA 1
ATOM 620 C C . VAL A 1 98 ? 35.99721 59.33742 120.52846 1.000 34.52077 90 VAL A C 1
ATOM 621 O O . VAL A 1 98 ? 35.24182 59.74231 121.41192 1.000 33.87181 90 VAL A O 1
ATOM 625 N N . HIS A 1 99 ? 35.76443 59.55998 119.24075 1.000 32.44902 91 HIS A N 1
ATOM 626 C CA . HIS A 1 99 ? 34.53986 60.21433 118.82547 1.000 35.27599 91 HIS A CA 1
ATOM 627 C C . HIS A 1 99 ? 33.32981 59.40382 119.28723 1.000 40.07007 91 HIS A C 1
ATOM 628 O O . HIS A 1 99 ? 33.31615 58.17357 119.13936 1.000 37.14795 91 HIS A O 1
ATOM 635 N N . PRO A 1 100 ? 32.29535 60.05908 119.82125 1.000 41.12052 92 PRO A N 1
ATOM 636 C CA . PRO A 1 100 ? 31.12217 59.33293 120.33668 1.000 40.61733 92 PRO A CA 1
ATOM 637 C C . PRO A 1 100 ? 30.44855 58.46662 119.28244 1.000 49.20971 92 PRO A C 1
ATOM 638 O O . PRO A 1 100 ? 30.17894 58.90236 118.15874 1.000 46.76951 92 PRO A O 1
ATOM 642 N N . ILE A 1 101 ? 30.18476 57.22250 119.66194 1.000 55.34625 93 ILE A N 1
ATOM 643 C CA . ILE A 1 101 ? 29.28354 56.32533 118.95197 1.000 56.43236 93 ILE A CA 1
ATOM 644 C C . ILE A 1 101 ? 28.33124 55.77863 120.00663 1.000 66.60267 93 ILE A C 1
ATOM 645 O O . ILE A 1 101 ? 28.74142 55.51049 121.14512 1.000 62.92381 93 ILE A O 1
ATOM 650 N N . GLN A 1 102 ? 27.06195 55.64029 119.64547 1.000 74.92331 94 GLN A N 1
ATOM 651 C CA . GLN A 1 102 ? 26.06376 55.07574 120.55009 1.000 82.86077 94 GLN A CA 1
ATOM 652 C C . GLN A 1 102 ? 24.95685 54.50348 119.67827 1.000 90.84647 94 GLN A C 1
ATOM 653 O O . GLN A 1 102 ? 24.36508 55.22775 118.87034 1.000 90.14281 94 GLN A O 1
ATOM 659 N N . GLU A 1 103 ? 24.72754 53.19367 119.80709 1.000 92.39797 95 GLU A N 1
ATOM 660 C CA . GLU A 1 103 ? 23.75689 52.51273 118.95840 1.000 99.65101 95 GLU A CA 1
ATOM 661 C C . GLU A 1 103 ? 22.34404 52.99606 119.25366 1.000 105.90234 95 GLU A C 1
ATOM 662 O O . GLU A 1 103 ? 21.60942 53.39880 118.34328 1.000 105.98724 95 GLU A O 1
ATOM 668 N N . THR A 1 104 ? 21.94613 52.95415 120.52712 1.000 119.66259 96 THR A N 1
ATOM 669 C CA . THR A 1 104 ? 20.67106 53.51449 120.97495 1.000 119.07691 96 THR A CA 1
ATOM 670 C C . THR A 1 104 ? 20.88221 54.99935 121.25518 1.000 121.79095 96 THR A C 1
ATOM 671 O O . THR A 1 104 ? 21.09162 55.42862 122.39177 1.000 119.96377 96 THR A O 1
ATOM 675 N N . GLY A 1 105 ? 20.83461 55.79660 120.18764 1.000 129.53735 97 GLY A N 1
ATOM 676 C CA . GLY A 1 105 ? 21.03325 57.22799 120.32407 1.000 125.80907 97 GLY A CA 1
ATOM 677 C C . GLY A 1 105 ? 21.31858 57.95875 119.02775 1.000 125.43428 97 GLY A C 1
ATOM 678 O O . GLY A 1 105 ? 20.62924 58.92945 118.69790 1.000 127.79155 97 GLY A O 1
ATOM 679 N N . LYS A 1 106 ? 22.32981 57.50523 118.28619 1.000 92.74467 98 LYS A N 1
ATOM 680 C CA . LYS A 1 106 ? 22.73387 58.19324 117.06640 1.000 86.32342 98 LYS A CA 1
ATOM 681 C C . LYS A 1 106 ? 21.66146 58.05254 115.98878 1.000 94.56772 98 LYS A C 1
ATOM 682 O O . LYS A 1 106 ? 21.11923 56.96237 115.76930 1.000 95.44000 98 LYS A O 1
ATOM 684 N N . ARG A 1 107 ? 21.34461 59.16929 115.32873 1.000 84.10295 99 ARG A N 1
ATOM 685 C CA . ARG A 1 107 ? 20.39079 59.18957 114.24260 1.000 88.58688 99 ARG A CA 1
ATOM 686 C C . ARG A 1 107 ? 21.05303 59.74144 112.98459 1.000 94.60981 99 ARG A C 1
ATOM 687 O O . ARG A 1 107 ? 21.87387 60.66317 113.07580 1.000 86.15764 99 ARG A O 1
ATOM 689 N N . PRO A 1 108 ? 20.72639 59.19891 111.79362 1.000 105.48502 100 PRO A N 1
ATOM 690 C CA . PRO A 1 108 ? 19.73742 58.13171 111.58786 1.000 106.24907 100 PRO A CA 1
ATOM 691 C C . PRO A 1 108 ? 20.25238 56.72973 111.94027 1.000 103.79956 100 PRO A C 1
ATOM 692 O O . PRO A 1 108 ? 19.43426 55.83298 112.16315 1.000 105.46534 100 PRO A O 1
ATOM 696 N N . THR A 1 109 ? 21.57518 56.55326 111.99934 1.000 100.19388 101 THR A N 1
ATOM 697 C CA . THR A 1 109 ? 22.17109 55.26552 112.33544 1.000 99.77965 101 THR A CA 1
ATOM 698 C C . THR A 1 109 ? 23.58073 55.47947 112.87657 1.000 98.33568 101 THR A C 1
ATOM 699 O O . THR A 1 109 ? 24.32946 56.32090 112.37009 1.000 92.55184 101 THR A O 1
ATOM 701 N N . ALA A 1 110 ? 23.93570 54.70285 113.90246 1.000 97.62549 102 ALA A N 1
ATOM 702 C CA . ALA A 1 110 ? 25.25964 54.79298 114.50645 1.000 96.11683 102 ALA A CA 1
ATOM 703 C C . ALA A 1 110 ? 26.35130 54.15524 113.65290 1.000 95.11385 102 ALA A C 1
ATOM 704 O O . ALA A 1 110 ? 27.53699 54.40235 113.91084 1.000 80.55954 102 ALA A O 1
ATOM 706 N N . GLY A 1 111 ? 25.98512 53.34671 112.65217 1.000 128.20235 103 GLY A N 1
ATOM 707 C CA . GLY A 1 111 ? 26.98197 52.78777 111.75297 1.000 124.47248 103 GLY A CA 1
ATOM 708 C C . GLY A 1 111 ? 27.61015 53.82678 110.84877 1.000 119.27211 103 GLY A C 1
ATOM 709 O O . GLY A 1 111 ? 28.74573 53.65422 110.39513 1.000 120.33927 103 GLY A O 1
ATOM 710 N N . LEU A 1 112 ? 26.87625 54.90790 110.56541 1.000 85.07470 104 LEU A N 1
ATOM 711 C CA . LEU A 1 112 ? 27.43858 56.07159 109.88756 1.000 70.55577 104 LEU A CA 1
ATOM 712 C C . LEU A 1 112 ? 28.71048 56.57722 110.56788 1.000 63.56292 104 LEU A C 1
ATOM 713 O O . LEU A 1 112 ? 29.57614 57.17322 109.91539 1.000 53.62843 104 LEU A O 1
ATOM 718 N N . ASP A 1 113 ? 28.85170 56.34056 111.87076 1.000 53.78094 105 ASP A N 1
ATOM 719 C CA . ASP A 1 113 ? 29.88837 56.99227 112.64818 1.000 49.69558 105 ASP A CA 1
ATOM 720 C C . ASP A 1 113 ? 31.05149 56.08139 113.03921 1.000 41.60600 105 ASP A C 1
ATOM 721 O O . ASP A 1 113 ? 32.06342 56.59290 113.51831 1.000 39.93552 105 ASP A O 1
ATOM 726 N N . ARG A 1 114 ? 30.96811 54.76510 112.81032 1.000 40.05039 106 ARG A N 1
ATOM 727 C CA . ARG A 1 114 ? 32.12741 53.90201 113.04296 1.000 37.64055 106 ARG A CA 1
ATOM 728 C C . ARG A 1 114 ? 33.34996 54.37689 112.25353 1.000 36.96292 106 ARG A C 1
ATOM 729 O O . ARG A 1 114 ? 34.46746 54.43953 112.78627 1.000 32.77084 106 ARG A O 1
ATOM 737 N N . ASN A 1 115 ? 33.16331 54.69071 110.97026 1.000 34.66126 107 ASN A N 1
ATOM 738 C CA . ASN A 1 115 ? 34.30233 55.09883 110.15231 1.000 35.71580 107 ASN A CA 1
ATOM 739 C C . ASN A 1 115 ? 34.81202 56.47852 110.54730 1.000 33.45173 107 ASN A C 1
ATOM 740 O O . ASN A 1 115 ? 35.99972 56.76038 110.38057 1.000 36.12270 107 ASN A O 1
ATOM 745 N N . LEU A 1 116 ? 33.94273 57.34355 111.07572 1.000 31.20535 108 LEU A N 1
ATOM 746 C CA . LEU A 1 116 ? 34.39007 58.66324 111.51704 1.000 35.32382 108 LEU A CA 1
ATOM 747 C C . LEU A 1 116 ? 35.22752 58.55938 112.78855 1.000 34.79850 108 LEU A C 1
ATOM 748 O O . LEU A 1 116 ? 36.26881 59.21807 112.90658 1.000 37.11868 108 LEU A O 1
ATOM 753 N N . ALA A 1 117 ? 34.80396 57.72344 113.74103 1.000 30.55398 109 ALA A N 1
ATOM 754 C CA . ALA A 1 117 ? 35.61588 57.49549 114.93452 1.000 33.45240 109 ALA A CA 1
ATOM 755 C C . ALA A 1 117 ? 36.94858 56.85897 114.57345 1.000 31.27756 109 ALA A C 1
ATOM 756 O O . ALA A 1 117 ? 37.98356 57.18454 115.16537 1.000 28.52244 109 ALA A O 1
ATOM 758 N N . TYR A 1 118 ? 36.93560 55.94546 113.60066 1.000 32.55367 110 TYR A N 1
ATOM 759 C CA . TYR A 1 118 ? 38.17073 55.35822 113.08681 1.000 33.42930 110 TYR A CA 1
ATOM 760 C C . TYR A 1 118 ? 39.13884 56.43160 112.59514 1.000 32.79601 110 TYR A C 1
ATOM 761 O O . TYR A 1 118 ? 40.31969 56.42958 112.96304 1.000 31.76971 110 TYR A O 1
ATOM 770 N N . LEU A 1 119 ? 38.65565 57.34120 111.73763 1.000 33.39395 111 LEU A N 1
ATOM 771 C CA . LEU A 1 119 ? 39.49918 58.40393 111.18780 1.000 33.80179 111 LEU A CA 1
ATOM 772 C C . LEU A 1 119 ? 40.18222 59.19630 112.29381 1.000 35.33370 111 LEU A C 1
ATOM 773 O O . LEU A 1 119 ? 41.39271 59.44000 112.24910 1.000 35.11419 111 LEU A O 1
ATOM 778 N N . GLY A 1 120 ? 39.40881 59.63120 113.28663 1.000 32.72411 112 GLY A N 1
ATOM 779 C CA . GLY A 1 120 ? 39.97937 60.45135 114.33786 1.000 30.41676 112 GLY A CA 1
ATOM 780 C C . GLY A 1 120 ? 40.97543 59.69196 115.18608 1.000 32.05622 112 GLY A C 1
ATOM 781 O O . GLY A 1 120 ? 42.03168 60.22375 115.53874 1.000 34.50757 112 GLY A O 1
ATOM 782 N N . LEU A 1 121 ? 40.66537 58.43645 115.51526 1.000 28.26292 113 LEU A N 1
ATOM 783 C CA . LEU A 1 121 ? 41.58536 57.66918 116.34736 1.000 31.00727 113 LEU A CA 1
ATOM 784 C C . LEU A 1 121 ? 42.89670 57.39039 115.61219 1.000 32.84687 113 LEU A C 1
ATOM 785 O O . LEU A 1 121 ? 43.96716 57.40831 116.22948 1.000 34.86663 113 LEU A O 1
ATOM 790 N N . VAL A 1 122 ? 42.84256 57.13712 114.29977 1.000 31.58424 114 VAL A N 1
ATOM 791 C CA . VAL A 1 122 ? 44.07992 57.03396 113.51577 1.000 33.74268 114 VAL A CA 1
ATOM 792 C C . VAL A 1 122 ? 44.92077 58.29938 113.67935 1.000 34.52990 114 VAL A C 1
ATOM 793 O O . VAL A 1 122 ? 46.12837 58.23141 113.92436 1.000 34.78839 114 VAL A O 1
ATOM 797 N N . GLU A 1 123 ? 44.28663 59.47514 113.56763 1.000 33.64938 115 GLU A N 1
ATOM 798 C CA . GLU A 1 123 ? 45.01985 60.73485 113.69006 1.000 34.48512 115 GLU A CA 1
ATOM 799 C C . GLU A 1 123 ? 45.68713 60.87916 115.05400 1.000 36.68401 115 GLU A C 1
ATOM 800 O O . GLU A 1 123 ? 46.80190 61.40379 115.14534 1.000 37.38027 115 GLU A O 1
ATOM 806 N N . VAL A 1 124 ? 45.01637 60.45519 116.13025 1.000 35.94029 116 VAL A N 1
ATOM 807 C CA . VAL A 1 124 ? 45.61186 60.59387 117.45877 1.000 36.22484 116 VAL A CA 1
ATOM 808 C C . VAL A 1 124 ? 46.78353 59.62914 117.62145 1.000 37.27582 116 VAL A C 1
ATOM 809 O O . VAL A 1 124 ? 47.88174 60.02784 118.02912 1.000 39.73677 116 VAL A O 1
ATOM 813 N N . LEU A 1 125 ? 46.56774 58.34673 117.30941 1.000 32.96602 117 LEU A N 1
ATOM 814 C CA . LEU A 1 125 ? 47.61486 57.34581 117.50327 1.000 34.75139 117 LEU A CA 1
ATOM 815 C C . LEU A 1 125 ? 48.84347 57.66818 116.66617 1.000 40.51043 117 LEU A C 1
ATOM 816 O O . LEU A 1 125 ? 49.98051 57.52581 117.13362 1.000 38.16894 117 LEU A O 1
ATOM 821 N N . TYR A 1 126 ? 48.63149 58.12390 115.43277 1.000 37.43916 118 TYR A N 1
ATOM 822 C CA . TYR A 1 126 ? 49.73891 58.39046 114.52712 1.000 38.26559 118 TYR A CA 1
ATOM 823 C C . TYR A 1 126 ? 50.46044 59.68668 114.88084 1.000 39.80275 118 TYR A C 1
ATOM 824 O O . TYR A 1 126 ? 51.69382 59.72212 114.92716 1.000 43.16117 118 TYR A O 1
ATOM 833 N N . GLY A 1 127 ? 49.71810 60.75382 115.15515 1.000 40.42232 119 GLY A N 1
ATOM 834 C CA . GLY A 1 127 ? 50.29951 62.07440 115.27603 1.000 44.49454 119 GLY A CA 1
ATOM 835 C C . GLY A 1 127 ? 50.61878 62.57963 116.66955 1.000 52.10013 119 GLY A C 1
ATOM 836 O O . GLY A 1 127 ? 51.00531 63.74658 116.80154 1.000 56.32459 119 GLY A O 1
ATOM 837 N N . TYR A 1 128 ? 50.46946 61.76179 117.70950 1.000 42.29457 120 TYR A N 1
ATOM 838 C CA . TYR A 1 128 ? 50.80456 62.14429 119.07269 1.000 46.06761 120 TYR A CA 1
ATOM 839 C C . TYR A 1 128 ? 51.85435 61.19980 119.64821 1.000 48.05965 120 TYR A C 1
ATOM 840 O O . TYR A 1 128 ? 52.03164 60.07883 119.15340 1.000 42.62503 120 TYR A O 1
ATOM 849 N N . PRO A 1 129 ? 52.59559 61.63599 120.70257 1.000 48.76103 121 PRO A N 1
ATOM 850 C CA . PRO A 1 129 ? 53.63965 60.77447 121.27737 1.000 46.39227 121 PRO A CA 1
ATOM 851 C C . PRO A 1 129 ? 53.08570 59.61755 122.09528 1.000 43.63638 121 PRO A C 1
ATOM 852 O O . PRO A 1 129 ? 53.24274 59.60367 123.32076 1.000 41.40330 121 PRO A O 1
ATOM 856 N N . LEU A 1 130 ? 52.44996 58.64368 121.44650 1.000 39.57226 122 LEU A N 1
ATOM 857 C CA . LEU A 1 130 ? 51.93186 57.46397 122.12199 1.000 35.16358 122 LEU A CA 1
ATOM 858 C C . LEU A 1 130 ? 52.73517 56.24264 121.69565 1.000 36.51559 122 LEU A C 1
ATOM 859 O O . LEU A 1 130 ? 52.89749 55.98911 120.49865 1.000 41.53513 122 LEU A O 1
ATOM 864 N N . ASP A 1 131 ? 53.25658 55.50698 122.67815 1.000 35.70832 123 ASP A N 1
ATOM 865 C CA . ASP A 1 131 ? 53.99684 54.27915 122.42168 1.000 36.15731 123 ASP A CA 1
ATOM 866 C C . ASP A 1 131 ? 53.10935 53.04478 122.42677 1.000 34.57303 123 ASP A C 1
ATOM 867 O O . ASP A 1 131 ? 53.48113 52.03285 121.82658 1.000 32.56745 123 ASP A O 1
ATOM 872 N N . GLY A 1 132 ? 51.95332 53.11238 123.08653 1.000 31.31137 124 GLY A N 1
ATOM 873 C CA . GLY A 1 132 ? 51.00208 52.02058 123.14802 1.000 29.40418 124 GLY A CA 1
ATOM 874 C C . GLY A 1 132 ? 49.65974 52.59939 123.52562 1.000 32.75974 124 GLY A C 1
ATOM 875 O O . GLY A 1 132 ? 49.55728 53.76619 123.91401 1.000 34.33266 124 GLY A O 1
ATOM 876 N N . VAL A 1 133 ? 48.61335 51.78512 123.39393 1.000 28.87839 125 VAL A N 1
ATOM 877 C CA . VAL A 1 133 ? 47.26746 52.29902 123.63530 1.000 32.37677 125 VAL A CA 1
ATOM 878 C C . VAL A 1 133 ? 46.39403 51.22009 124.26825 1.000 31.16264 125 VAL A C 1
ATOM 879 O O . VAL A 1 133 ? 46.45204 50.04235 123.90232 1.000 28.87899 125 VAL A O 1
ATOM 883 N N . VAL A 1 134 ? 45.60959 51.63345 125.25725 1.000 30.66837 126 VAL A N 1
ATOM 884 C CA . VAL A 1 134 ? 44.51386 50.83711 125.78861 1.000 26.83339 126 VAL A CA 1
ATOM 885 C C . VAL A 1 134 ? 43.24475 51.29693 125.09053 1.000 28.83172 126 VAL A C 1
ATOM 886 O O . VAL A 1 134 ? 42.87036 52.47484 125.17930 1.000 31.47074 126 VAL A O 1
ATOM 890 N N . LEU A 1 135 ? 42.58374 50.38610 124.38680 1.000 26.50361 127 LEU A N 1
ATOM 891 C CA . LEU A 1 135 ? 41.33170 50.69590 123.70457 1.000 27.69740 127 LEU A CA 1
ATOM 892 C C . LEU A 1 135 ? 40.17419 50.27986 124.60717 1.000 27.79998 127 LEU A C 1
ATOM 893 O O . LEU A 1 135 ? 40.05876 49.10527 124.97005 1.000 31.33400 127 LEU A O 1
ATOM 898 N N . THR A 1 136 ? 39.32312 51.23094 124.97284 1.000 27.29978 128 THR A N 1
ATOM 899 C CA . THR A 1 136 ? 38.15945 50.91909 125.79369 1.000 29.37769 128 THR A CA 1
ATOM 900 C C . THR A 1 136 ? 37.00827 50.60205 124.84695 1.000 31.78897 128 THR A C 1
ATOM 901 O O . THR A 1 136 ? 36.57161 51.45761 124.07204 1.000 34.34534 128 THR A O 1
ATOM 905 N N . ILE A 1 137 ? 36.54810 49.35918 124.86762 1.000 29.05180 129 ILE A N 1
ATOM 906 C CA . ILE A 1 137 ? 35.52336 48.93192 123.93286 1.000 31.29239 129 ILE A CA 1
ATOM 907 C C . ILE A 1 137 ? 34.27141 48.56435 124.71392 1.000 32.67351 129 ILE A C 1
ATOM 908 O O . ILE A 1 137 ? 34.30367 48.33593 125.92568 1.000 31.46998 129 ILE A O 1
ATOM 913 N N . GLY A 1 138 ? 33.15564 48.54164 123.99978 1.000 35.87017 130 GLY A N 1
ATOM 914 C CA . GLY A 1 138 ? 31.87778 48.21530 124.58679 1.000 34.74707 130 GLY A CA 1
ATOM 915 C C . GLY A 1 138 ? 30.78254 48.21168 123.54720 1.000 34.18989 130 GLY A C 1
ATOM 916 O O . GLY A 1 138 ? 30.64000 47.23166 122.81372 1.000 34.14473 130 GLY A O 1
ATOM 917 N N . CYS A 1 139 ? 30.03462 49.31671 123.46797 1.000 32.58228 131 CYS A N 1
ATOM 918 C CA . CYS A 1 139 ? 28.89069 49.45762 122.56437 1.000 42.13336 131 CYS A CA 1
ATOM 919 C C . CYS A 1 139 ? 29.24865 49.07297 121.12933 1.000 47.54870 131 CYS A C 1
ATOM 920 O O . CYS A 1 139 ? 30.38891 49.23713 120.68458 1.000 52.40721 131 CYS A O 1
ATOM 923 N N . ASP A 1 140 ? 28.22212 48.62662 120.39104 1.000 60.63694 132 ASP A N 1
ATOM 924 C CA . ASP A 1 140 ? 28.33987 47.82371 119.16963 1.000 60.89364 132 ASP A CA 1
ATOM 925 C C . ASP A 1 140 ? 29.52763 48.15583 118.25721 1.000 57.43033 132 ASP A C 1
ATOM 926 O O . ASP A 1 140 ? 30.28647 47.25653 117.87097 1.000 51.33637 132 ASP A O 1
ATOM 931 N N . LYS A 1 141 ? 29.69663 49.43549 117.88862 1.000 48.32291 133 LYS A N 1
ATOM 932 C CA . LYS A 1 141 ? 30.68443 49.84252 116.89294 1.000 44.05752 133 LYS A CA 1
ATOM 933 C C . LYS A 1 141 ? 31.99559 50.35358 117.48440 1.000 41.11932 133 LYS A C 1
ATOM 934 O O . LYS A 1 141 ? 32.94052 50.58162 116.72311 1.000 38.72466 133 LYS A O 1
ATOM 940 N N . THR A 1 142 ? 32.08814 50.53720 118.80583 1.000 35.21438 134 THR A N 1
ATOM 941 C CA . THR A 1 142 ? 33.35555 50.97650 119.38587 1.000 34.88015 134 THR A CA 1
ATOM 942 C C . THR A 1 142 ? 34.41458 49.89130 119.28034 1.000 34.59374 134 THR A C 1
ATOM 943 O O . THR A 1 142 ? 35.60255 50.19977 119.13807 1.000 34.24333 134 THR A O 1
ATOM 947 N N . THR A 1 143 ? 34.02162 48.62146 119.35027 1.000 34.46841 135 THR A N 1
ATOM 948 C CA . THR A 1 143 ? 35.01895 47.56435 119.19845 1.000 33.85586 135 THR A CA 1
ATOM 949 C C . THR A 1 143 ? 35.67955 47.62687 117.82664 1.000 33.46910 135 THR A C 1
ATOM 950 O O . THR A 1 143 ? 36.91876 47.72590 117.76259 1.000 35.58789 135 THR A O 1
ATOM 954 N N . PRO A 1 144 ? 34.94339 47.59357 116.70520 1.000 34.69324 136 PRO A N 1
ATOM 955 C CA . PRO A 1 144 ? 35.64501 47.65345 115.40666 1.000 34.11567 136 PRO A CA 1
ATOM 956 C C . PRO A 1 144 ? 36.30504 48.99781 115.15230 1.000 30.64087 136 PRO A C 1
ATOM 957 O O . PRO A 1 144 ? 37.42770 49.03119 114.64439 1.000 34.87216 136 PRO A O 1
ATOM 961 N N . ALA A 1 145 ? 35.66083 50.11004 115.51051 1.000 31.30606 137 ALA A N 1
ATOM 962 C CA . ALA A 1 145 ? 36.28295 51.41587 115.30401 1.000 33.10998 137 ALA A CA 1
ATOM 963 C C . ALA A 1 145 ? 37.64691 51.49338 115.98907 1.000 35.81688 137 ALA A C 1
ATOM 964 O O . ALA A 1 145 ? 38.64161 51.91682 115.37812 1.000 32.25743 137 ALA A O 1
ATOM 966 N N . CYS A 1 146 ? 37.71722 51.06826 117.25785 1.000 29.65070 138 CYS A N 1
ATOM 967 C CA . CYS A 1 146 ? 38.98948 51.08502 117.97926 1.000 30.72996 138 CYS A CA 1
ATOM 968 C C . CYS A 1 146 ? 39.98937 50.11355 117.36597 1.000 30.89218 138 CYS A C 1
ATOM 969 O O . CYS A 1 146 ? 41.16655 50.45213 117.18990 1.000 31.15511 138 CYS A O 1
ATOM 972 N N . LEU A 1 147 ? 39.54846 48.89675 117.04289 1.000 31.83783 139 LEU A N 1
ATOM 973 C CA . LEU A 1 147 ? 40.49234 47.89980 116.54346 1.000 31.64288 139 LEU A CA 1
ATOM 974 C C . LEU A 1 147 ? 40.95715 48.23744 115.13089 1.000 30.83559 139 LEU A C 1
ATOM 975 O O . LEU A 1 147 ? 42.12706 48.02707 114.79825 1.000 30.23551 139 LEU A O 1
ATOM 980 N N . MET A 1 148 ? 40.05610 48.75816 114.29072 1.000 30.07410 140 MET A N 1
ATOM 981 C CA . MET A 1 148 ? 40.43627 49.17422 112.94228 1.000 33.88262 140 MET A CA 1
ATOM 982 C C . MET A 1 148 ? 41.53142 50.23446 112.98118 1.000 35.38083 140 MET A C 1
ATOM 983 O O . MET A 1 148 ? 42.51496 50.15445 112.23586 1.000 32.87329 140 MET A O 1
ATOM 988 N N . ALA A 1 149 ? 41.36709 51.25144 113.83496 1.000 30.88890 141 ALA A N 1
ATOM 989 C CA . ALA A 1 149 ? 42.36534 52.31466 113.90196 1.000 30.78913 141 ALA A CA 1
ATOM 990 C C . ALA A 1 149 ? 43.68335 51.79363 114.46304 1.000 32.37455 141 ALA A C 1
ATOM 991 O O . ALA A 1 149 ? 44.76023 52.13237 113.95718 1.000 31.47227 141 ALA A O 1
ATOM 993 N N . ALA A 1 150 ? 43.61694 50.97271 115.51225 1.000 30.02102 142 ALA A N 1
ATOM 994 C CA . ALA A 1 150 ? 44.82083 50.33038 116.01461 1.000 32.54255 142 ALA A CA 1
ATOM 995 C C . ALA A 1 150 ? 45.49435 49.50149 114.92630 1.000 36.92607 142 ALA A C 1
ATOM 996 O O . ALA A 1 150 ? 46.72900 49.43039 114.86493 1.000 35.48826 142 ALA A O 1
ATOM 998 N N . ALA A 1 151 ? 44.69820 48.85389 114.06764 1.000 31.94687 143 ALA A N 1
ATOM 999 C CA . ALA A 1 151 ? 45.26944 48.05014 112.99310 1.000 34.28317 143 ALA A CA 1
ATOM 1000 C C . ALA A 1 151 ? 46.02168 48.92828 111.99966 1.000 36.64725 143 ALA A C 1
ATOM 1001 O O . ALA A 1 151 ? 47.13705 48.59724 111.58961 1.000 33.16543 143 ALA A O 1
ATOM 1003 N N . THR A 1 152 ? 45.42778 50.06372 111.62381 1.000 36.09980 144 THR A N 1
ATOM 1004 C CA . THR A 1 152 ? 46.04464 50.95732 110.65158 1.000 35.25467 144 THR A CA 1
ATOM 1005 C C . THR A 1 152 ? 47.36956 51.52494 111.15915 1.000 36.34961 144 THR A C 1
ATOM 1006 O O . THR A 1 152 ? 48.35708 51.56821 110.41605 1.000 36.76234 144 THR A O 1
ATOM 1010 N N . VAL A 1 153 ? 47.41748 51.96340 112.41768 1.000 33.99800 145 VAL A N 1
ATOM 1011 C CA . VAL A 1 153 ? 48.64063 52.58227 112.92512 1.000 35.70598 145 VAL A CA 1
ATOM 1012 C C . VAL A 1 153 ? 49.63144 51.51726 113.38838 1.000 35.39515 145 VAL A C 1
ATOM 1013 O O . VAL A 1 153 ? 50.82186 51.58167 113.06154 1.000 35.25402 145 VAL A O 1
ATOM 1017 N N . ASN A 1 154 ? 49.15740 50.54109 114.17419 1.000 32.39286 146 ASN A N 1
ATOM 1018 C CA . ASN A 1 154 ? 49.89684 49.31491 114.50458 1.000 33.10655 146 ASN A CA 1
ATOM 1019 C C . ASN A 1 154 ? 50.99967 49.54058 115.54699 1.000 37.55801 146 ASN A C 1
ATOM 1020 O O . ASN A 1 154 ? 52.05914 48.90781 115.48483 1.000 36.54449 146 ASN A O 1
ATOM 1025 N N . ILE A 1 155 ? 50.76728 50.43836 116.50590 1.000 33.86674 147 ILE A N 1
ATOM 1026 C CA . ILE A 1 155 ? 51.56388 50.43952 117.73656 1.000 32.15179 147 ILE A CA 1
ATOM 1027 C C . ILE A 1 155 ? 50.91687 49.43933 118.68647 1.000 34.18387 147 ILE A C 1
ATOM 1028 O O . ILE A 1 155 ? 49.73035 49.12129 118.51781 1.000 33.17781 147 ILE A O 1
ATOM 1033 N N . PRO A 1 156 ? 51.63803 48.91961 119.68116 1.000 34.19285 148 PRO A N 1
ATOM 1034 C CA . PRO A 1 156 ? 51.03114 47.95369 120.60511 1.000 32.50127 148 PRO A CA 1
ATOM 1035 C C . PRO A 1 156 ? 49.73267 48.46691 121.21310 1.000 32.50430 148 PRO A C 1
ATOM 1036 O O . PRO A 1 156 ? 49.62162 49.62305 121.62992 1.000 32.46217 148 PRO A O 1
ATOM 1040 N N . ALA A 1 157 ? 48.74296 47.58276 121.25267 1.000 30.50209 149 ALA A N 1
ATOM 1041 C CA . ALA A 1 157 ? 47.38136 47.94431 121.61788 1.000 32.35383 149 ALA A CA 1
ATOM 1042 C C . ALA A 1 157 ? 46.73408 46.76358 122.31989 1.000 32.19640 149 ALA A C 1
ATOM 1043 O O . ALA A 1 157 ? 46.96053 45.60601 121.95624 1.000 28.24315 149 ALA A O 1
ATOM 1045 N N . ILE A 1 158 ? 45.93248 47.06445 123.32994 1.000 32.77739 150 ILE A N 1
ATOM 1046 C CA . ILE A 1 158 ? 45.18413 46.04840 124.04823 1.000 27.81857 150 ILE A CA 1
ATOM 1047 C C . ILE A 1 158 ? 43.77747 46.59617 124.22299 1.000 29.38019 150 ILE A C 1
ATOM 1048 O O . ILE A 1 158 ? 43.58995 47.80690 124.37929 1.000 28.65631 150 ILE A O 1
ATOM 1053 N N . ALA A 1 159 ? 42.78403 45.72217 124.14952 1.000 29.08899 151 ALA A N 1
ATOM 1054 C CA . ALA A 1 159 ? 41.39646 46.14017 124.26102 1.000 33.27809 151 ALA A CA 1
ATOM 1055 C C . ALA A 1 159 ? 40.81702 45.69678 125.60285 1.000 32.11486 151 ALA A C 1
ATOM 1056 O O . ALA A 1 159 ? 41.11635 44.60392 126.09373 1.000 31.84177 151 ALA A O 1
ATOM 1058 N N . LEU A 1 160 ? 39.97922 46.54677 126.18301 1.000 30.26597 152 LEU A N 1
ATOM 1059 C CA . LEU A 1 160 ? 39.29244 46.28212 127.44614 1.000 29.85668 152 LEU A CA 1
ATOM 1060 C C . LEU A 1 160 ? 37.79166 46.43553 127.23160 1.000 30.64244 152 LEU A C 1
ATOM 1061 O O . LEU A 1 160 ? 37.31438 47.54785 126.98228 1.000 33.88611 152 LEU A O 1
ATOM 1066 N N . SER A 1 161 ? 37.04388 45.33691 127.34550 1.000 29.40031 153 SER A N 1
ATOM 1067 C CA . SER A 1 161 ? 35.58608 45.42738 127.35968 1.000 29.80444 153 SER A CA 1
ATOM 1068 C C . SER A 1 161 ? 35.09804 46.12518 128.63250 1.000 33.89958 153 SER A C 1
ATOM 1069 O O . SER A 1 161 ? 35.67370 45.97049 129.71421 1.000 30.43608 153 SER A O 1
ATOM 1072 N N . VAL A 1 162 ? 34.01591 46.89658 128.50380 1.000 30.39226 154 VAL A N 1
ATOM 1073 C CA . VAL A 1 162 ? 33.38291 47.41818 129.71008 1.000 30.89484 154 VAL A CA 1
ATOM 1074 C C . VAL A 1 162 ? 32.50871 46.34361 130.35465 1.000 31.74333 154 VAL A C 1
ATOM 1075 O O . VAL A 1 162 ? 32.47698 46.20929 131.58220 1.000 33.88696 154 VAL A O 1
ATOM 1079 N N . GLY A 1 163 ? 31.81698 45.54598 129.53912 1.000 30.58514 155 GLY A N 1
ATOM 1080 C CA . GLY A 1 163 ? 31.00643 44.45069 130.00995 1.000 31.46518 155 GLY A CA 1
ATOM 1081 C C . GLY A 1 163 ? 29.51685 44.73041 129.92145 1.000 33.08751 155 GLY A C 1
ATOM 1082 O O . GLY A 1 163 ? 29.07537 45.87915 129.79485 1.000 32.11114 155 GLY A O 1
ATOM 1083 N N . PRO A 1 164 ? 28.70963 43.67653 129.99979 1.000 31.50946 156 PRO A N 1
ATOM 1084 C CA . PRO A 1 164 ? 27.25980 43.86179 129.95679 1.000 30.57286 156 PRO A CA 1
ATOM 1085 C C . PRO A 1 164 ? 26.71603 44.41542 131.26476 1.000 34.84298 156 PRO A C 1
ATOM 1086 O O . PRO A 1 164 ? 27.32637 44.30661 132.33530 1.000 32.32633 156 PRO A O 1
ATOM 1090 N N . MET A 1 165 ? 25.54528 45.04065 131.14118 1.000 32.02562 157 MET A N 1
ATOM 1091 C CA . MET A 1 165 ? 24.67164 45.29562 132.26731 1.000 29.77388 157 MET A CA 1
ATOM 1092 C C . MET A 1 165 ? 24.33221 43.98933 132.98405 1.000 37.23390 157 MET A C 1
ATOM 1093 O O . MET A 1 165 ? 24.46746 42.89031 132.43330 1.000 36.41606 157 MET A O 1
ATOM 1098 N N . LEU A 1 166 ? 23.87752 44.12315 134.22998 1.000 31.93878 158 LEU A N 1
ATOM 1099 C CA . LEU A 1 166 ? 23.38715 42.98963 134.99446 1.000 32.83527 158 LEU A CA 1
ATOM 1100 C C . LEU A 1 166 ? 22.10174 42.43698 134.37976 1.000 36.86756 158 LEU A C 1
ATOM 1101 O O . LEU A 1 166 ? 21.44267 43.09026 133.56803 1.000 36.24745 158 LEU A O 1
ATOM 1106 N N . ASN A 1 167 ? 21.73587 41.22365 134.80642 1.000 39.79633 159 ASN A N 1
ATOM 1107 C CA . ASN A 1 167 ? 20.50592 40.58066 134.35239 1.000 36.70361 159 ASN A CA 1
ATOM 1108 C C . ASN A 1 167 ? 19.27393 41.41032 134.69353 1.000 40.72167 159 ASN A C 1
ATOM 1109 O O . ASN A 1 167 ? 19.14511 41.94665 135.79957 1.000 42.03447 159 ASN A O 1
ATOM 1114 N N . GLY A 1 168 ? 18.34635 41.48691 133.73935 1.000 42.25217 160 GLY A N 1
ATOM 1115 C CA . GLY A 1 168 ? 17.03843 42.02891 134.02777 1.000 41.39399 160 GLY A CA 1
ATOM 1116 C C . GLY A 1 168 ? 16.16158 41.01192 134.73646 1.000 45.96249 160 GLY A C 1
ATOM 1117 O O . GLY A 1 168 ? 16.31394 39.80254 134.57981 1.000 46.41177 160 GLY A O 1
ATOM 1118 N N . TRP A 1 169 ? 15.22764 41.52124 135.53369 1.000 44.89315 161 TRP A N 1
ATOM 1119 C CA . TRP A 1 169 ? 14.37591 40.69031 136.37724 1.000 46.88863 161 TRP A CA 1
ATOM 1120 C C . TRP A 1 169 ? 12.97183 41.25601 136.29064 1.000 49.16690 161 TRP A C 1
ATOM 1121 O O . TRP A 1 169 ? 12.76657 42.44132 136.55649 1.000 53.27518 161 TRP A O 1
ATOM 1132 N N . PHE A 1 170 ? 12.01405 40.42595 135.89504 1.000 48.34600 162 PHE A N 1
ATOM 1133 C CA . PHE A 1 170 ? 10.62102 40.84825 135.80267 1.000 51.68276 162 PHE A CA 1
ATOM 1134 C C . PHE A 1 170 ? 9.75352 39.66481 136.20115 1.000 56.32881 162 PHE A C 1
ATOM 1135 O O . PHE A 1 170 ? 9.70303 38.66276 135.48013 1.000 57.03972 162 PHE A O 1
ATOM 1143 N N . ARG A 1 171 ? 9.09479 39.77915 137.35592 1.000 52.52187 163 ARG A N 1
ATOM 1144 C CA . ARG A 1 171 ? 8.22248 38.73325 137.89670 1.000 55.34387 163 ARG A CA 1
ATOM 1145 C C . ARG A 1 171 ? 8.91413 37.36840 137.88712 1.000 54.50689 163 ARG A C 1
ATOM 1146 O O . ARG A 1 171 ? 8.35152 36.35436 137.46850 1.000 57.85613 163 ARG A O 1
ATOM 1154 N N . GLY A 1 172 ? 10.16130 37.35493 138.34992 1.000 53.63041 164 GLY A N 1
ATOM 1155 C CA . GLY A 1 172 ? 10.89619 36.12570 138.53253 1.000 49.98210 164 GLY A CA 1
ATOM 1156 C C . GLY A 1 172 ? 11.60019 35.60001 137.30796 1.000 56.02717 164 GLY A C 1
ATOM 1157 O O . GLY A 1 172 ? 12.13846 34.48890 137.36004 1.000 63.74487 164 GLY A O 1
ATOM 1158 N N . GLU A 1 173 ? 11.63151 36.35772 136.21289 1.000 53.75519 165 GLU A N 1
ATOM 1159 C CA . GLU A 1 173 ? 12.20955 35.88050 134.96660 1.000 53.94217 165 GLU A CA 1
ATOM 1160 C C . GLU A 1 173 ? 13.25730 36.85715 134.44926 1.000 51.67121 165 GLU A C 1
ATOM 1161 O O . GLU A 1 173 ? 13.17079 38.06803 134.66818 1.000 51.08223 165 GLU A O 1
ATOM 1167 N N . ARG A 1 174 ? 14.25243 36.30621 133.75814 1.000 49.76514 166 ARG A N 1
ATOM 1168 C CA . ARG A 1 174 ? 15.28720 37.10901 133.12189 1.000 46.17072 166 ARG A CA 1
ATOM 1169 C C . ARG A 1 174 ? 14.71767 37.87980 131.93303 1.000 49.61465 166 ARG A C 1
ATOM 1170 O O . ARG A 1 174 ? 14.10827 37.29023 131.03524 1.000 51.89826 166 ARG A O 1
ATOM 1178 N N . THR A 1 175 ? 14.93733 39.19244 131.90443 1.000 49.81459 167 THR A N 1
ATOM 1179 C CA . THR A 1 175 ? 14.60600 40.00760 130.74114 1.000 49.16564 167 THR A CA 1
ATOM 1180 C C . THR A 1 175 ? 15.87926 40.60277 130.16292 1.000 48.55922 167 THR A C 1
ATOM 1181 O O . THR A 1 175 ? 16.69456 41.17470 130.89537 1.000 46.58520 167 THR A O 1
ATOM 1185 N N . GLY A 1 176 ? 16.04838 40.46451 128.85285 1.000 51.36342 168 GLY A N 1
ATOM 1186 C CA . GLY A 1 176 ? 17.25356 40.91159 128.17726 1.000 50.08800 168 GLY A CA 1
ATOM 1187 C C . GLY A 1 176 ? 17.01167 42.22644 127.45723 1.000 55.92309 168 GLY A C 1
ATOM 1188 O O . GLY A 1 176 ? 15.93353 42.45754 126.91427 1.000 58.74510 168 GLY A O 1
ATOM 1189 N N . SER A 1 177 ? 18.02176 43.09025 127.46915 1.000 49.46305 169 SER A N 1
ATOM 1190 C CA . SER A 1 177 ? 17.90589 44.33890 126.73074 1.000 59.03507 169 SER A CA 1
ATOM 1191 C C . SER A 1 177 ? 17.89210 44.05114 125.23530 1.000 61.59944 169 SER A C 1
ATOM 1192 O O . SER A 1 177 ? 18.57308 43.14067 124.75283 1.000 62.64961 169 SER A O 1
ATOM 1195 N N . GLY A 1 178 ? 17.07976 44.80577 124.50323 1.000 65.78740 170 GLY A N 1
ATOM 1196 C CA . GLY A 1 178 ? 16.94051 44.56309 123.07850 1.000 70.22187 170 GLY A CA 1
ATOM 1197 C C . GLY A 1 178 ? 16.00403 43.41281 122.75895 1.000 71.69448 170 GLY A C 1
ATOM 1198 O O . GLY A 1 178 ? 15.03818 43.57777 122.00744 1.000 73.16773 170 GLY A O 1
ATOM 1199 N N . THR A 1 179 ? 16.28177 42.24006 123.33441 1.000 69.02225 171 THR A N 1
ATOM 1200 C CA . THR A 1 179 ? 15.41480 41.08229 123.13461 1.000 67.73924 171 THR A CA 1
ATOM 1201 C C . THR A 1 179 ? 14.03214 41.30459 123.73905 1.000 69.73267 171 THR A C 1
ATOM 1202 O O . THR A 1 179 ? 13.02074 40.93180 123.13424 1.000 73.12506 171 THR A O 1
ATOM 1206 N N . ILE A 1 180 ? 13.96264 41.92075 124.92473 1.000 69.67264 172 ILE A N 1
ATOM 1207 C CA . ILE A 1 180 ? 12.66967 42.20254 125.54312 1.000 69.62520 172 ILE A CA 1
ATOM 1208 C C . ILE A 1 180 ? 11.86437 43.18543 124.71067 1.000 78.30758 172 ILE A C 1
ATOM 1209 O O . ILE A 1 180 ? 10.63557 43.24709 124.83591 1.000 80.82984 172 ILE A O 1
ATOM 1214 N N . VAL A 1 181 ? 12.52987 43.97077 123.86415 1.000 80.80366 173 VAL A N 1
ATOM 1215 C CA . VAL A 1 181 ? 11.81118 44.91290 123.01444 1.000 86.45875 173 VAL A CA 1
ATOM 1216 C C . VAL A 1 181 ? 11.04123 44.16637 121.92908 1.000 89.32946 173 VAL A C 1
ATOM 1217 O O . VAL A 1 181 ? 9.83349 44.37101 121.75386 1.000 90.15952 173 VAL A O 1
ATOM 1221 N N . TRP A 1 182 ? 11.72425 43.27368 121.19633 1.000 82.74311 174 TRP A N 1
ATOM 1222 C CA . TRP A 1 182 ? 11.06275 42.54099 120.11582 1.000 85.11962 174 TRP A CA 1
ATOM 1223 C C . TRP A 1 182 ? 9.93962 41.65137 120.63900 1.000 85.16347 174 TRP A C 1
ATOM 1224 O O . TRP A 1 182 ? 8.96898 41.39167 119.91767 1.000 87.16859 174 TRP A O 1
ATOM 1235 N N . LYS A 1 183 ? 10.05566 41.17264 121.88334 1.000 88.92008 175 LYS A N 1
ATOM 1236 C CA . LYS A 1 183 ? 8.99521 40.39131 122.51220 1.000 85.75858 175 LYS A CA 1
ATOM 1237 C C . LYS A 1 183 ? 7.88336 41.26061 123.07980 1.000 86.92453 175 LYS A C 1
ATOM 1238 O O . LYS A 1 183 ? 6.74746 40.79157 123.19448 1.000 93.64814 175 LYS A O 1
ATOM 1240 N N . ALA A 1 184 ? 8.17619 42.50770 123.43782 1.000 87.37442 176 ALA A N 1
ATOM 1241 C CA . ALA A 1 184 ? 7.13099 43.42087 123.87385 1.000 90.78162 176 ALA A CA 1
ATOM 1242 C C . ALA A 1 184 ? 6.49716 44.17641 122.71459 1.000 97.30235 176 ALA A C 1
ATOM 1243 O O . ALA A 1 184 ? 5.35618 44.63567 122.84462 1.000 96.45332 176 ALA A O 1
ATOM 1245 N N . ARG A 1 185 ? 7.20647 44.30749 121.58577 1.000 96.07464 177 ARG A N 1
ATOM 1246 C CA . ARG A 1 185 ? 6.62073 44.89106 120.38166 1.000 97.81990 177 ARG A CA 1
ATOM 1247 C C . ARG A 1 185 ? 5.59007 43.96980 119.73985 1.000 105.51554 177 ARG A C 1
ATOM 1248 O O . ARG A 1 185 ? 4.73441 44.44557 118.98410 1.000 105.89922 177 ARG A O 1
ATOM 1250 N N . GLU A 1 186 ? 5.66592 42.66454 120.00856 1.000 105.16954 178 GLU A N 1
ATOM 1251 C CA . GLU A 1 186 ? 4.61857 41.73042 119.61952 1.000 107.90221 178 GLU A CA 1
ATOM 1252 C C . GLU A 1 186 ? 3.58551 41.51720 120.71848 1.000 108.84854 178 GLU A C 1
ATOM 1253 O O . GLU A 1 186 ? 2.46479 41.09040 120.42049 1.000 113.93459 178 GLU A O 1
ATOM 1259 N N . LEU A 1 187 ? 3.93614 41.79403 121.97751 1.000 106.45527 179 LEU A N 1
ATOM 1260 C CA . LEU A 1 187 ? 2.95729 41.76942 123.05666 1.000 110.54178 179 LEU A CA 1
ATOM 1261 C C . LEU A 1 187 ? 2.19747 43.08441 123.17262 1.000 114.18401 179 LEU A C 1
ATOM 1262 O O . LEU A 1 187 ? 1.15177 43.12298 123.82990 1.000 118.14495 179 LEU A O 1
ATOM 1264 N N . LEU A 1 188 ? 2.69892 44.15650 122.55210 1.000 112.84325 180 LEU A N 1
ATOM 1265 C CA . LEU A 1 188 ? 1.98484 45.42736 122.48892 1.000 114.15051 180 LEU A CA 1
ATOM 1266 C C . LEU A 1 188 ? 1.08650 45.52043 121.25987 1.000 118.94753 180 LEU A C 1
ATOM 1267 O O . LEU A 1 188 ? -0.06354 45.96469 121.36641 1.000 121.18856 180 LEU A O 1
ATOM 1269 N N . ALA A 1 189 ? 1.58596 45.09551 120.09093 1.000 116.46060 181 ALA A N 1
ATOM 1270 C CA . ALA A 1 189 ? 0.81869 45.09199 118.84130 1.000 117.30332 181 ALA A CA 1
ATOM 1271 C C . ALA A 1 189 ? -0.26188 44.00283 118.80446 1.000 120.22829 181 ALA A C 1
ATOM 1272 O O . ALA A 1 189 ? -0.86129 43.78612 117.73899 1.000 117.22356 181 ALA A O 1
ATOM 1274 N N . LYS A 1 190 ? -0.51519 43.32852 119.93251 1.000 124.38139 182 LYS A N 1
ATOM 1275 C CA . LYS A 1 190 ? -1.57213 42.32753 120.04246 1.000 125.40313 182 LYS A CA 1
ATOM 1276 C C . LYS A 1 190 ? -2.52126 42.62079 121.20251 1.000 126.97906 182 LYS A C 1
ATOM 1277 O O . LYS A 1 190 ? -3.22169 41.71277 121.66617 1.000 130.09870 182 LYS A O 1
ATOM 1283 N N . GLY A 1 191 ? -2.54391 43.86112 121.69379 1.000 124.45808 183 GLY A N 1
ATOM 1284 C CA . GLY A 1 191 ? -3.49998 44.27509 122.70676 1.000 124.96298 183 GLY A CA 1
ATOM 1285 C C . GLY A 1 191 ? -3.27552 43.67480 124.08163 1.000 123.39806 183 GLY A C 1
ATOM 1286 O O . GLY A 1 191 ? -4.01834 43.97359 125.02475 1.000 120.29969 183 GLY A O 1
ATOM 1287 N N . GLU A 1 192 ? -2.25720 42.82504 124.20692 1.000 124.26767 184 GLU A N 1
ATOM 1288 C CA . GLU A 1 192 ? -1.92903 42.17859 125.46955 1.000 124.97650 184 GLU A CA 1
ATOM 1289 C C . GLU A 1 192 ? -0.98522 43.00884 126.33035 1.000 122.27019 184 GLU A C 1
ATOM 1290 O O . GLU A 1 192 ? -0.60101 42.55970 127.41555 1.000 126.30542 184 GLU A O 1
ATOM 1292 N N . ILE A 1 193 ? -0.60663 44.20040 125.87682 1.000 113.19516 185 ILE A N 1
ATOM 1293 C CA . ILE A 1 193 ? 0.23681 45.10454 126.65212 1.000 111.43782 185 ILE A CA 1
ATOM 1294 C C . ILE A 1 193 ? -0.03849 46.52652 126.18482 1.000 111.16753 185 ILE A C 1
ATOM 1295 O O . ILE A 1 193 ? -0.01398 46.80857 124.98323 1.000 109.93136 185 ILE A O 1
ATOM 1297 N N . ASP A 1 194 ? -0.30399 47.42140 127.13366 1.000 114.50225 186 ASP A N 1
ATOM 1298 C CA . ASP A 1 194 ? -0.58985 48.81475 126.81661 1.000 119.26606 186 ASP A CA 1
ATOM 1299 C C . ASP A 1 194 ? 0.71267 49.54425 126.48565 1.000 117.12834 186 ASP A C 1
ATOM 1300 O O . ASP A 1 194 ? 1.78488 48.94121 126.39208 1.000 115.40645 186 ASP A O 1
ATOM 1305 N N . TYR A 1 195 ? 0.63054 50.86352 126.30132 1.000 121.03050 187 TYR A N 1
ATOM 1306 C CA . TYR A 1 195 ? 1.78531 51.66916 125.92054 1.000 122.04563 187 TYR A CA 1
ATOM 1307 C C . TYR A 1 195 ? 2.53411 52.25685 127.11185 1.000 120.94099 187 TYR A C 1
ATOM 1308 O O . TYR A 1 195 ? 3.59356 52.86501 126.91583 1.000 116.21460 187 TYR A O 1
ATOM 1310 N N . GLN A 1 196 ? 2.01365 52.09784 128.33060 1.000 120.97458 188 GLN A N 1
ATOM 1311 C CA . GLN A 1 196 ? 2.69170 52.53380 129.54755 1.000 120.60477 188 GLN A CA 1
ATOM 1312 C C . GLN A 1 196 ? 3.41680 51.38834 130.24625 1.000 118.03492 188 GLN A C 1
ATOM 1313 O O . GLN A 1 196 ? 4.58241 51.53305 130.63064 1.000 110.31502 188 GLN A O 1
ATOM 1315 N N . GLY A 1 197 ? 2.74326 50.24728 130.42371 1.000 119.83499 189 GLY A N 1
ATOM 1316 C CA . GLY A 1 197 ? 3.41241 49.05269 130.91016 1.000 113.09915 189 GLY A CA 1
ATOM 1317 C C . GLY A 1 197 ? 4.42359 48.49090 129.93494 1.000 110.80774 189 GLY A C 1
ATOM 1318 O O . GLY A 1 197 ? 5.26305 47.67085 130.32480 1.000 107.09933 189 GLY A O 1
ATOM 1319 N N . PHE A 1 198 ? 4.34897 48.90594 128.66810 1.000 108.16682 190 PHE A N 1
ATOM 1320 C CA . PHE A 1 198 ? 5.40632 48.60075 127.71293 1.000 101.20465 190 PHE A CA 1
ATOM 1321 C C . PHE A 1 198 ? 6.73174 49.22790 128.13425 1.000 99.65426 190 PHE A C 1
ATOM 1322 O O . PHE A 1 198 ? 7.79739 48.63853 127.91471 1.000 92.31902 190 PHE A O 1
ATOM 1330 N N . VAL A 1 199 ? 6.68667 50.41315 128.75001 1.000 109.40875 191 VAL A N 1
ATOM 1331 C CA . VAL A 1 199 ? 7.91660 51.09054 129.14817 1.000 105.27235 191 VAL A CA 1
ATOM 1332 C C . VAL A 1 199 ? 8.52996 50.42746 130.37755 1.000 99.71100 191 VAL A C 1
ATOM 1333 O O . VAL A 1 199 ? 9.75855 50.36666 130.50683 1.000 96.66254 191 VAL A O 1
ATOM 1337 N N . LYS A 1 200 ? 7.69799 49.91638 131.29192 1.000 94.63295 192 LYS A N 1
ATOM 1338 C CA . LYS A 1 200 ? 8.21923 49.29005 132.50404 1.000 88.24314 192 LYS A CA 1
ATOM 1339 C C . LYS A 1 200 ? 8.89790 47.96020 132.19603 1.000 88.70440 192 LYS A C 1
ATOM 1340 O O . LYS A 1 200 ? 9.98305 47.67292 132.71941 1.000 83.02881 192 LYS A O 1
ATOM 1342 N N . LEU A 1 201 ? 8.27569 47.13570 131.34931 1.000 89.10721 193 LEU A N 1
ATOM 1343 C CA . LEU A 1 201 ? 8.87632 45.85706 130.98337 1.000 81.63177 193 LEU A CA 1
ATOM 1344 C C . LEU A 1 201 ? 10.20554 46.04526 130.25942 1.000 80.15358 193 LEU A C 1
ATOM 1345 O O . LEU A 1 201 ? 11.08638 45.18115 130.34682 1.000 78.83570 193 LEU A O 1
ATOM 1350 N N . VAL A 1 202 ? 10.38057 47.16711 129.55844 1.000 78.67471 194 VAL A N 1
ATOM 1351 C CA . VAL A 1 202 ? 11.64967 47.41597 128.88068 1.000 74.80474 194 VAL A CA 1
ATOM 1352 C C . VAL A 1 202 ? 12.67572 48.00256 129.84761 1.000 69.57916 194 VAL A C 1
ATOM 1353 O O . VAL A 1 202 ? 13.86355 47.66351 129.78773 1.000 63.18048 194 VAL A O 1
ATOM 1357 N N . ALA A 1 203 ? 12.23479 48.87075 130.76522 1.000 70.45867 195 ALA A N 1
ATOM 1358 C CA . ALA A 1 203 ? 13.15967 49.48016 131.71997 1.000 67.52036 195 ALA A CA 1
ATOM 1359 C C . ALA A 1 203 ? 13.76995 48.44484 132.65592 1.000 61.10660 195 ALA A C 1
ATOM 1360 O O . ALA A 1 203 ? 14.90434 48.61476 133.11612 1.000 58.81290 195 ALA A O 1
ATOM 1362 N N . SER A 1 204 ? 13.04002 47.36571 132.94240 1.000 58.90243 196 SER A N 1
ATOM 1363 C CA . SER A 1 204 ? 13.56329 46.33126 133.82320 1.000 59.89769 196 SER A CA 1
ATOM 1364 C C . SER A 1 204 ? 14.78584 45.64289 133.23862 1.000 58.04603 196 SER A C 1
ATOM 1365 O O . SER A 1 204 ? 15.58275 45.08052 133.99768 1.000 58.08502 196 SER A O 1
ATOM 1368 N N . SER A 1 205 ? 14.95746 45.67562 131.91309 1.000 55.13610 197 SER A N 1
ATOM 1369 C CA . SER A 1 205 ? 16.06011 44.96834 131.28014 1.000 53.22212 197 SER A CA 1
ATOM 1370 C C . SER A 1 205 ? 17.37431 45.73815 131.31883 1.000 50.77851 197 SER A C 1
ATOM 1371 O O . SER A 1 205 ? 18.40409 45.18098 130.92064 1.000 44.81255 197 SER A O 1
ATOM 1374 N N . ALA A 1 206 ? 17.37847 46.99204 131.77732 1.000 49.13769 198 ALA A N 1
ATOM 1375 C CA . ALA A 1 206 ? 18.59737 47.79770 131.85213 1.000 48.47170 198 ALA A CA 1
ATOM 1376 C C . ALA A 1 206 ? 18.82970 48.24466 133.29468 1.000 45.02088 198 ALA A C 1
ATOM 1377 O O . ALA A 1 206 ? 18.66996 49.43037 133.62389 1.000 41.23428 198 ALA A O 1
ATOM 1379 N N . PRO A 1 207 ? 19.22373 47.32508 134.17539 1.000 42.22786 199 PRO A N 1
ATOM 1380 C CA . PRO A 1 207 ? 19.26149 47.62456 135.61629 1.000 40.02183 199 PRO A CA 1
ATOM 1381 C C . PRO A 1 207 ? 20.58978 48.15571 136.14253 1.000 37.27187 199 PRO A C 1
ATOM 1382 O O . PRO A 1 207 ? 20.70338 48.35381 137.35785 1.000 35.03279 199 PRO A O 1
ATOM 1386 N N . SER A 1 208 ? 21.57639 48.40839 135.28487 1.000 31.44333 200 SER A N 1
ATOM 1387 C CA . SER A 1 208 ? 22.87713 48.89666 135.72635 1.000 31.60764 200 SER A CA 1
ATOM 1388 C C . SER A 1 208 ? 23.59572 49.50475 134.52874 1.000 37.08711 200 SER A C 1
ATOM 1389 O O . SER A 1 208 ? 23.06757 49.53101 133.41644 1.000 34.73745 200 SER A O 1
ATOM 1392 N N . THR A 1 209 ? 24.82381 49.96893 134.76218 1.000 33.12304 201 THR A N 1
ATOM 1393 C CA . THR A 1 209 ? 25.68321 50.41773 133.68217 1.000 34.72057 201 THR A CA 1
ATOM 1394 C C . THR A 1 209 ? 26.23640 49.20635 132.91987 1.000 33.27100 201 THR A C 1
ATOM 1395 O O . THR A 1 209 ? 26.25110 48.08082 133.42212 1.000 32.53315 201 THR A O 1
ATOM 1399 N N . GLY A 1 210 ? 26.68547 49.44639 131.69237 1.000 35.62813 202 GLY A N 1
ATOM 1400 C CA . GLY A 1 210 ? 27.16408 48.40611 130.80088 1.000 29.86877 202 GLY A CA 1
ATOM 1401 C C . GLY A 1 210 ? 26.37456 48.38499 129.50463 1.000 34.83271 202 GLY A C 1
ATOM 1402 O O . GLY A 1 210 ? 25.47556 49.19179 129.28564 1.000 36.61262 202 GLY A O 1
ATOM 1403 N N . TYR A 1 211 ? 26.74486 47.44871 128.61623 1.000 31.62484 203 TYR A N 1
ATOM 1404 C CA . TYR A 1 211 ? 26.02303 47.35692 127.35551 1.000 38.12197 203 TYR A CA 1
ATOM 1405 C C . TYR A 1 211 ? 25.00316 46.21750 127.40776 1.000 39.33055 203 TYR A C 1
ATOM 1406 O O . TYR A 1 211 ? 24.76568 45.60603 128.45607 1.000 37.61025 203 TYR A O 1
ATOM 1415 N N . CYS A 1 212 ? 24.38895 45.95132 126.25563 1.000 39.95044 204 CYS A N 1
ATOM 1416 C CA A CYS A 1 212 ? 23.29809 44.98911 126.16008 0.448 44.92603 204 CYS A CA 1
ATOM 1417 C CA B CYS A 1 212 ? 23.30583 44.98482 126.14154 0.552 41.50719 204 CYS A CA 1
ATOM 1418 C C . CYS A 1 212 ? 23.67788 43.65162 126.78005 1.000 41.65510 204 CYS A C 1
ATOM 1419 O O . CYS A 1 212 ? 24.76419 43.12047 126.54082 1.000 43.56740 204 CYS A O 1
ATOM 1424 N N . ASN A 1 213 ? 22.76577 43.10626 127.58694 1.000 41.90956 205 ASN A N 1
ATOM 1425 C CA . ASN A 1 213 ? 23.05109 41.90213 128.35903 1.000 44.64495 205 ASN A CA 1
ATOM 1426 C C . ASN A 1 213 ? 22.60859 40.61794 127.66104 1.000 40.91790 205 ASN A C 1
ATOM 1427 O O . ASN A 1 213 ? 22.68641 39.54077 128.25755 1.000 38.61483 205 ASN A O 1
ATOM 1432 N N . THR A 1 214 ? 22.15360 40.70795 126.42098 1.000 42.72131 206 THR A N 1
ATOM 1433 C CA . THR A 1 214 ? 21.88192 39.54603 125.59588 1.000 42.42283 206 THR A CA 1
ATOM 1434 C C . THR A 1 214 ? 23.08821 39.26787 124.70398 1.000 43.06877 206 THR A C 1
ATOM 1435 O O . THR A 1 214 ? 24.12383 39.93362 124.79169 1.000 41.05170 206 THR A O 1
ATOM 1439 N N . MET A 1 215 ? 22.95214 38.27622 123.82093 1.000 43.26559 207 MET A N 1
ATOM 1440 C CA . MET A 1 215 ? 23.95813 38.04438 122.78034 1.000 45.68052 207 MET A CA 1
ATOM 1441 C C . MET A 1 215 ? 23.66069 38.96938 121.59598 1.000 47.75772 207 MET A C 1
ATOM 1442 O O . MET A 1 215 ? 23.27611 38.55014 120.50316 1.000 47.01573 207 MET A O 1
ATOM 1447 N N . GLY A 1 216 ? 23.82696 40.26801 121.84130 1.000 44.96740 208 GLY A N 1
ATOM 1448 C CA . GLY A 1 216 ? 23.67829 41.27075 120.80933 1.000 46.41767 208 GLY A CA 1
ATOM 1449 C C . GLY A 1 216 ? 24.99697 41.53906 120.11323 1.000 44.99323 208 GLY A C 1
ATOM 1450 O O . GLY A 1 216 ? 25.98000 40.81287 120.27477 1.000 44.74963 208 GLY A O 1
ATOM 1451 N N . THR A 1 217 ? 25.02174 42.62637 119.33920 1.000 43.33504 209 THR A N 1
ATOM 1452 C CA . THR A 1 217 ? 26.24812 42.96801 118.62447 1.000 46.88155 209 THR A CA 1
ATOM 1453 C C . THR A 1 217 ? 27.38804 43.27462 119.59011 1.000 44.38604 209 THR A C 1
ATOM 1454 O O . THR A 1 217 ? 28.54314 42.91608 119.32655 1.000 41.92970 209 THR A O 1
ATOM 1458 N N . ALA A 1 218 ? 27.08161 43.91814 120.72283 1.000 38.35351 210 ALA A N 1
ATOM 1459 C CA . ALA A 1 218 ? 28.12706 44.29912 121.66801 1.000 38.36109 210 ALA A CA 1
ATOM 1460 C C . ALA A 1 218 ? 28.74236 43.07504 122.32840 1.000 37.25013 210 ALA A C 1
ATOM 1461 O O . ALA A 1 218 ? 29.97348 42.94837 122.39852 1.000 36.08347 210 ALA A O 1
ATOM 1463 N N . THR A 1 219 ? 27.90025 42.17468 122.84931 1.000 34.90736 211 THR A N 1
ATOM 1464 C CA . THR A 1 219 ? 28.41738 40.94176 123.43599 1.000 37.00379 211 THR A CA 1
ATOM 1465 C C . THR A 1 219 ? 29.18860 40.13284 122.39709 1.000 35.72809 211 THR A C 1
ATOM 1466 O O . THR A 1 219 ? 30.27198 39.61059 122.68639 1.000 36.81514 211 THR A O 1
ATOM 1470 N N . THR A 1 220 ? 28.65385 40.04095 121.17555 1.000 34.66382 212 THR A N 1
ATOM 1471 C CA . THR A 1 220 ? 29.36471 39.38129 120.08070 1.000 34.62939 212 THR A CA 1
ATOM 1472 C C . THR A 1 220 ? 30.74596 39.99079 119.87524 1.000 34.70097 212 THR A C 1
ATOM 1473 O O . THR A 1 220 ? 31.77122 39.30853 120.00005 1.000 36.38537 212 THR A O 1
ATOM 1477 N N . MET A 1 221 ? 30.78950 41.29222 119.57677 1.000 35.31884 213 MET A N 1
ATOM 1478 C CA . MET A 1 221 ? 32.04440 41.92078 119.18044 1.000 30.58025 213 MET A CA 1
ATOM 1479 C C . MET A 1 221 ? 33.06105 41.91001 120.30906 1.000 34.08543 213 MET A C 1
ATOM 1480 O O . MET A 1 221 ? 34.26383 41.75622 120.06093 1.000 35.55189 213 MET A O 1
ATOM 1485 N N . ASN A 1 222 ? 32.60351 42.06578 121.56216 1.000 33.92519 214 ASN A N 1
ATOM 1486 C CA . ASN A 1 222 ? 33.52898 42.01204 122.69087 1.000 31.56517 214 ASN A CA 1
ATOM 1487 C C . ASN A 1 222 ? 34.05505 40.59907 122.90885 1.000 31.16716 214 ASN A C 1
ATOM 1488 O O . ASN A 1 222 ? 35.24324 40.41669 123.20033 1.000 31.53521 214 ASN A O 1
ATOM 1493 N N . SER A 1 223 ? 33.18969 39.58932 122.78291 1.000 29.28488 215 SER A N 1
ATOM 1494 C CA . SER A 1 223 ? 33.66005 38.20485 122.78689 1.000 33.59272 215 SER A CA 1
ATOM 1495 C C . SER A 1 223 ? 34.65686 37.95592 121.65738 1.000 34.02824 215 SER A C 1
ATOM 1496 O O . SER A 1 223 ? 35.69546 37.31967 121.86332 1.000 35.01506 215 SER A O 1
ATOM 1499 N N . LEU A 1 224 ? 34.35556 38.43927 120.44748 1.000 31.35963 216 LEU A N 1
ATOM 1500 C CA . LEU A 1 224 ? 35.27843 38.19450 119.33679 1.000 33.74943 216 LEU A CA 1
ATOM 1501 C C . LEU A 1 224 ? 36.60464 38.91496 119.54361 1.000 34.94749 216 LEU A C 1
ATOM 1502 O O . LEU A 1 224 ? 37.65319 38.40016 119.14246 1.000 33.65993 216 LEU A O 1
ATOM 1507 N N . ALA A 1 225 ? 36.58893 40.08087 120.19885 1.000 33.29889 217 ALA A N 1
ATOM 1508 C CA . ALA A 1 225 ? 37.84312 40.77353 120.47688 1.000 32.93921 217 ALA A CA 1
ATOM 1509 C C . ALA A 1 225 ? 38.75031 39.92183 121.35274 1.000 33.36002 217 ALA A C 1
ATOM 1510 O O 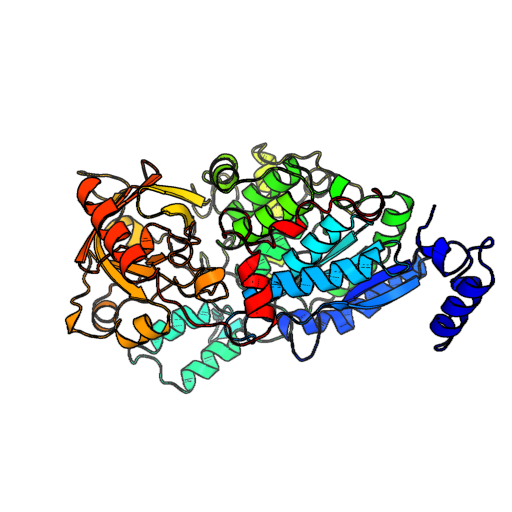. ALA A 1 225 ? 39.97399 39.91306 121.16860 1.000 37.01526 217 ALA A O 1
ATOM 1512 N N . GLU A 1 226 ? 38.17113 39.18927 122.31000 1.000 33.17348 218 GLU A N 1
ATOM 1513 C CA . GLU A 1 226 ? 38.97289 38.25517 123.09710 1.000 32.76518 218 GLU A CA 1
ATOM 1514 C C . GLU A 1 226 ? 39.41886 37.06775 122.24909 1.000 33.14081 218 GLU A C 1
ATOM 1515 O O . GLU A 1 226 ? 40.58579 36.66073 122.30704 1.000 33.69293 218 GLU A O 1
ATOM 1521 N N . ALA A 1 227 ? 38.50386 36.50518 121.44940 1.000 31.80741 219 ALA A N 1
ATOM 1522 C CA . ALA A 1 227 ? 38.84251 35.36253 120.60347 1.000 33.51021 219 ALA A CA 1
ATOM 1523 C C . ALA A 1 227 ? 39.91979 35.71289 119.58247 1.000 36.34795 219 ALA A C 1
ATOM 1524 O O . ALA A 1 227 ? 40.73140 34.85622 119.22086 1.000 31.80148 219 ALA A O 1
ATOM 1526 N N . LEU A 1 228 ? 39.93898 36.96125 119.10941 1.000 35.07616 220 LEU A N 1
ATOM 1527 C CA . LEU A 1 228 ? 40.97991 37.44833 118.21399 1.000 33.66135 220 LEU A CA 1
ATOM 1528 C C . LEU A 1 228 ? 42.34196 37.57394 118.88531 1.000 36.61759 220 LEU A C 1
ATOM 1529 O O . LEU A 1 228 ? 43.33715 37.77737 118.18155 1.000 35.83621 220 LEU A O 1
ATOM 1534 N N . GLY A 1 229 ? 42.41306 37.48381 120.21262 1.000 32.91309 221 GLY A N 1
ATOM 1535 C CA . GLY A 1 229 ? 43.65808 37.68673 120.91768 1.000 33.41444 221 GLY A CA 1
ATOM 1536 C C . GLY A 1 229 ? 43.88703 39.08319 121.46604 1.000 36.28393 221 GLY A C 1
ATOM 1537 O O . GLY A 1 229 ? 44.98532 39.35644 121.97118 1.000 35.92768 221 GLY A O 1
ATOM 1538 N N . MET A 1 230 ? 42.89366 39.97303 121.40609 1.000 33.19696 222 MET A N 1
ATOM 1539 C CA . MET A 1 230 ? 43.12006 41.36830 121.76827 1.000 33.36637 222 MET A CA 1
ATOM 1540 C C . MET A 1 230 ? 42.70137 41.72056 123.19294 1.000 32.81861 222 MET A C 1
ATOM 1541 O O . MET A 1 230 ? 42.82668 42.88673 123.58040 1.000 33.21666 222 MET A O 1
ATOM 1546 N N . GLN A 1 231 ? 42.23720 40.75206 123.98615 1.000 33.37479 223 GLN A N 1
ATOM 1547 C CA . GLN A 1 231 ? 41.98675 40.94436 125.41002 1.000 31.97179 223 GLN A CA 1
ATOM 1548 C C . GLN A 1 231 ? 42.68461 39.85926 126.21959 1.000 33.91659 223 GLN A C 1
ATOM 1549 O O . GLN A 1 231 ? 42.95076 38.76371 125.71964 1.000 34.19900 223 GLN A O 1
ATOM 1555 N N . LEU A 1 232 ? 42.96270 40.16965 127.48761 1.000 35.40257 224 LEU A N 1
ATOM 1556 C CA . LEU A 1 232 ? 43.38009 39.16155 128.46181 1.000 37.18977 224 LEU A CA 1
ATOM 1557 C C . LEU A 1 232 ? 42.32404 38.06282 128.53515 1.000 35.33148 224 LEU A C 1
ATOM 1558 O O . LEU A 1 232 ? 41.12711 38.34512 128.38497 1.000 32.24521 224 LEU A O 1
ATOM 1563 N N . PRO A 1 233 ? 42.71376 36.80922 128.76825 1.000 34.58196 225 PRO A N 1
ATOM 1564 C CA . PRO A 1 233 ? 41.71965 35.73018 128.77080 1.000 38.28201 225 PRO A CA 1
ATOM 1565 C C . PRO A 1 233 ? 40.70407 35.92307 129.88510 1.000 37.32304 225 PRO A C 1
ATOM 1566 O O . PRO A 1 233 ? 41.04723 36.29238 131.01198 1.000 41.09356 225 PRO A O 1
ATOM 1570 N N . GLY A 1 234 ? 39.43636 35.69321 129.54663 1.000 38.53486 226 GLY A N 1
ATOM 1571 C CA . GLY A 1 234 ? 38.34060 35.85314 130.47779 1.000 33.12693 226 GLY A CA 1
ATOM 1572 C C . GLY A 1 234 ? 37.77655 37.25485 130.58531 1.000 36.49905 226 GLY A C 1
ATOM 1573 O O . GLY A 1 234 ? 36.77575 37.44828 131.28833 1.000 35.29031 226 GLY A O 1
ATOM 1574 N N . SER A 1 235 ? 38.36108 38.23224 129.89016 1.000 34.19498 227 SER A N 1
ATOM 1575 C CA . SER A 1 235 ? 37.95904 39.62022 130.09344 1.000 35.21840 227 SER A CA 1
ATOM 1576 C C . SER A 1 235 ? 36.60675 39.95611 129.45994 1.000 33.44838 227 SER A C 1
ATOM 1577 O O . SER A 1 235 ? 35.87504 40.79249 130.00263 1.000 38.29224 227 SER A O 1
ATOM 1580 N N . ALA A 1 236 ? 36.25099 39.33938 128.32978 1.000 28.45268 228 ALA A N 1
ATOM 1581 C CA . ALA A 1 236 ? 35.11744 39.84102 127.54351 1.000 32.81549 228 ALA A CA 1
ATOM 1582 C C . ALA A 1 236 ? 33.79139 39.73446 128.28965 1.000 34.31200 228 ALA A C 1
ATOM 1583 O O . ALA A 1 236 ? 32.94191 40.62976 128.18569 1.000 35.22045 228 ALA A O 1
ATOM 1585 N N . ALA A 1 237 ? 33.57541 38.64033 129.01846 1.000 34.02830 229 ALA A N 1
ATOM 1586 C CA . ALA A 1 237 ? 32.25227 38.33184 129.55225 1.000 34.03626 229 ALA A CA 1
ATOM 1587 C C . ALA A 1 237 ? 31.92889 39.02728 130.87765 1.000 33.67195 229 ALA A C 1
ATOM 1588 O O . ALA A 1 237 ? 30.75830 39.02896 131.28020 1.000 33.32834 229 ALA A O 1
ATOM 1590 N N . ILE A 1 238 ? 32.91129 39.60383 131.56423 1.000 31.19561 230 ILE A N 1
ATOM 1591 C CA . ILE A 1 238 ? 32.70182 40.16509 132.90432 1.000 32.32682 230 ILE A CA 1
ATOM 1592 C C . ILE A 1 238 ? 31.66406 41.28456 132.86787 1.000 31.51891 230 ILE A C 1
ATOM 1593 O O . ILE A 1 238 ? 31.86950 42.28638 132.17222 1.000 30.41381 230 ILE A O 1
ATOM 1598 N N . PRO A 1 239 ? 30.56054 41.17576 133.60986 1.000 29.79028 231 PRO A N 1
ATOM 1599 C CA . PRO A 1 239 ? 29.60810 42.29296 133.68947 1.000 29.87748 231 PRO A CA 1
ATOM 1600 C C . PRO A 1 239 ? 30.28232 43.57425 134.16053 1.000 33.35449 231 PRO A C 1
ATOM 1601 O O . PRO A 1 239 ? 31.21567 43.55044 134.97012 1.000 31.75727 231 PRO A O 1
ATOM 1605 N N . ALA A 1 240 ? 29.80370 44.70262 133.63232 1.000 32.15517 232 ALA A N 1
ATOM 1606 C CA . ALA A 1 240 ? 30.44414 45.98249 133.92454 1.000 30.16430 232 ALA A CA 1
ATOM 1607 C C . ALA A 1 240 ? 30.52682 46.31181 135.41186 1.000 33.40477 232 ALA A C 1
ATOM 1608 O O . ALA A 1 240 ? 31.57780 46.82681 135.83545 1.000 33.08301 232 ALA A O 1
ATOM 1610 N N 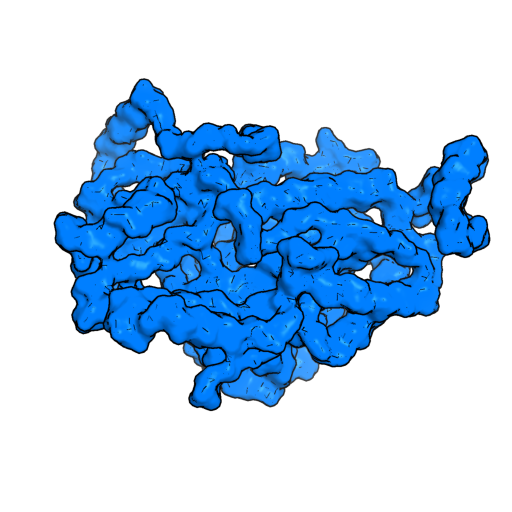. PRO A 1 241 ? 29.49611 46.08737 136.23885 1.000 31.05134 233 PRO A N 1
ATOM 1611 C CA . PRO A 1 241 ? 29.59290 46.46928 137.65460 1.000 31.33109 233 PRO A CA 1
ATOM 1612 C C . PRO A 1 241 ? 30.37850 45.50457 138.53406 1.000 33.19730 233 PRO A C 1
ATOM 1613 O O . PRO A 1 241 ? 30.47773 45.75668 139.73781 1.000 34.33376 233 PRO A O 1
ATOM 1617 N N . TYR A 1 242 ? 30.91914 44.40936 138.00426 1.000 33.44880 234 TYR A N 1
ATOM 1618 C CA . TYR A 1 242 ? 31.64508 43.45572 138.84232 1.000 33.47877 234 TYR A CA 1
ATOM 1619 C C . TYR A 1 242 ? 33.03046 43.98624 139.18514 1.000 35.58113 234 TYR A C 1
ATOM 1620 O O . TYR A 1 242 ? 33.72897 44.54056 138.32226 1.000 32.28917 234 TYR A O 1
ATOM 1629 N N . ARG A 1 243 ? 33.45816 43.77169 140.44078 1.000 31.87133 235 ARG A N 1
ATOM 1630 C CA . ARG A 1 243 ? 34.81647 44.18201 140.79118 1.000 31.62531 235 ARG A CA 1
ATOM 1631 C C . ARG A 1 243 ? 35.86370 43.41915 139.97831 1.000 31.66049 235 ARG A C 1
ATOM 1632 O O . ARG A 1 243 ? 36.98182 43.91734 139.81635 1.000 33.63024 235 ARG A O 1
ATOM 1640 N N . ASP A 1 244 ? 35.51260 42.25029 139.42155 1.000 32.53482 236 ASP A N 1
ATOM 1641 C CA . ASP A 1 244 ? 36.42400 41.54497 138.51664 1.000 31.31044 236 ASP A CA 1
ATOM 1642 C C . ASP A 1 244 ? 36.79512 42.40681 137.31349 1.000 33.86950 236 ASP A C 1
ATOM 1643 O O . ASP A 1 244 ? 37.91832 42.32235 136.79660 1.000 31.60527 236 ASP A O 1
ATOM 1648 N N . ARG A 1 245 ? 35.84656 43.20855 136.82304 1.000 32.71647 237 ARG A N 1
ATOM 1649 C CA . ARG A 1 245 ? 36.13338 44.09499 135.69971 1.000 31.13054 237 ARG A CA 1
ATOM 1650 C C . ARG A 1 245 ? 37.20160 45.11000 136.07739 1.000 32.09912 237 ARG A C 1
ATOM 1651 O O . ARG A 1 245 ? 38.09919 45.40926 135.27734 1.000 33.39326 237 ARG A O 1
ATOM 1659 N N . GLN A 1 246 ? 37.14043 45.62064 137.31209 1.000 30.83481 238 GLN A N 1
ATOM 1660 C CA . GLN A 1 246 ? 38.11347 46.60320 137.76938 1.000 29.99860 238 GLN A CA 1
ATOM 1661 C C . GLN A 1 246 ? 39.49086 45.98897 137.95917 1.000 32.46212 238 GLN A C 1
ATOM 1662 O O . GLN A 1 246 ? 40.50174 46.63222 137.65688 1.000 33.13515 238 GLN A O 1
ATOM 1668 N N . GLU A 1 247 ? 39.56488 44.74868 138.44180 1.000 29.73343 239 GLU A N 1
ATOM 1669 C CA . GLU A 1 247 ? 40.87448 44.11542 138.55190 1.000 32.56083 239 GLU A CA 1
ATOM 1670 C C . GLU A 1 247 ? 41.47195 43.83155 137.17113 1.000 34.32585 239 GLU A C 1
ATOM 1671 O O . GLU A 1 247 ? 42.66597 44.05939 136.95399 1.000 33.25561 239 GLU A O 1
ATOM 1677 N N . VAL A 1 248 ? 40.65675 43.37495 136.21226 1.000 31.67517 240 VAL A N 1
ATOM 1678 C CA . VAL A 1 248 ? 41.17500 43.12406 134.86321 1.000 31.15486 240 VAL A CA 1
ATOM 1679 C C . VAL A 1 248 ? 41.68140 44.41744 134.22504 1.000 30.93636 240 VAL A C 1
ATOM 1680 O O . VAL A 1 248 ? 42.72967 44.42868 133.56757 1.000 32.16954 240 VAL A O 1
ATOM 1684 N N . ALA A 1 249 ? 40.95593 45.52695 134.41569 1.000 31.12201 241 ALA A N 1
ATOM 1685 C CA . ALA A 1 249 ? 41.41943 46.81656 133.90567 1.000 31.45625 241 ALA A CA 1
ATOM 1686 C C . ALA A 1 249 ? 42.83106 47.12899 134.38711 1.000 32.19688 241 ALA A C 1
ATOM 1687 O O . ALA A 1 249 ? 43.67747 47.56877 133.60211 1.000 33.25940 241 ALA A O 1
ATOM 1689 N N . TYR A 1 250 ? 43.10664 46.87736 135.67208 1.000 31.39236 242 TYR A N 1
ATOM 1690 C CA . TYR A 1 250 ? 44.43755 47.10636 136.23103 1.000 30.11037 242 TYR A CA 1
ATOM 1691 C C . TYR A 1 250 ? 45.47457 46.18854 135.59365 1.000 34.61502 242 TYR A C 1
ATOM 1692 O O . TYR A 1 250 ? 46.57427 46.63445 135.23905 1.000 33.22136 242 TYR A O 1
ATOM 1701 N N . LEU A 1 251 ? 45.13882 44.90218 135.43640 1.000 32.68668 243 LEU A N 1
ATOM 1702 C CA . LEU A 1 251 ? 46.06640 43.95072 134.82570 1.000 35.23403 243 LEU A CA 1
ATOM 1703 C C . LEU A 1 251 ? 46.41932 44.34680 133.39785 1.000 33.43413 243 LEU A C 1
ATOM 1704 O O . LEU A 1 251 ? 47.55843 44.14976 132.96520 1.000 34.59544 243 LEU A O 1
ATOM 1709 N N . MET A 1 252 ? 45.47132 44.93183 132.66531 1.000 35.00902 244 MET A N 1
ATOM 1710 C CA . MET A 1 252 ? 45.75739 45.37556 131.30486 1.000 32.70369 244 MET A CA 1
ATOM 1711 C C . MET A 1 252 ? 46.65399 46.60260 131.29634 1.000 34.29055 244 MET A C 1
ATOM 1712 O O . MET A 1 252 ? 47.48507 46.75657 130.39565 1.000 32.76957 244 MET A O 1
ATOM 1717 N N . GLY A 1 253 ? 46.47208 47.50920 132.26213 1.000 29.40945 245 GLY A N 1
ATOM 1718 C CA . GLY A 1 253 ? 47.39310 48.62802 132.38382 1.000 31.85404 245 GLY A CA 1
ATOM 1719 C C . GLY A 1 253 ? 48.83070 48.17937 132.58969 1.000 36.02048 245 GLY A C 1
ATOM 1720 O O . GLY A 1 253 ? 49.75537 48.72633 131.98266 1.000 34.65372 245 GLY A O 1
ATOM 1721 N N . ARG A 1 254 ? 49.04044 47.17001 133.43923 1.000 33.36672 246 ARG A N 1
ATOM 1722 C CA A ARG A 1 254 ? 50.37553 46.59519 133.59594 0.699 38.13455 246 ARG A CA 1
ATOM 1723 C CA B ARG A 1 254 ? 50.38191 46.61721 133.58940 0.301 36.42298 246 ARG A CA 1
ATOM 1724 C C . ARG A 1 254 ? 50.86735 45.98527 132.28947 1.000 36.19798 246 ARG A C 1
ATOM 1725 O O . ARG A 1 254 ? 52.01262 46.20117 131.87769 1.000 35.71164 246 ARG A O 1
ATOM 1740 N N . ARG A 1 255 ? 50.00491 45.22104 131.61929 1.000 34.21499 247 ARG A N 1
ATOM 1741 C CA . ARG A 1 255 ? 50.44521 44.43284 130.47246 1.000 35.38448 247 ARG A CA 1
ATOM 1742 C C . ARG A 1 255 ? 50.79581 45.30285 129.26584 1.000 34.84542 247 ARG A C 1
ATOM 1743 O O . ARG A 1 255 ? 51.77168 45.01603 128.56658 1.000 34.11844 247 ARG A O 1
ATOM 1751 N N . ILE A 1 256 ? 50.02722 46.36731 129.00290 1.000 31.24225 248 ILE A N 1
ATOM 1752 C CA . ILE A 1 256 ? 50.28483 47.17187 127.80840 1.000 33.60797 248 ILE A CA 1
ATOM 1753 C C . ILE A 1 256 ? 51.68684 47.76971 127.85028 1.000 35.96972 248 ILE A C 1
ATOM 1754 O O . ILE A 1 256 ? 52.32478 47.94502 126.80028 1.000 35.45651 248 ILE A O 1
ATOM 1759 N N . VAL A 1 257 ? 52.20628 48.05648 129.05007 1.000 33.62281 249 VAL A N 1
ATOM 1760 C CA . VAL A 1 257 ? 53.57359 48.56314 129.16542 1.000 30.83394 249 VAL A CA 1
ATOM 1761 C C . VAL A 1 257 ? 54.57919 47.49437 128.75837 1.000 35.03718 249 VAL A C 1
ATOM 1762 O O . VAL A 1 257 ? 55.56452 47.78328 128.07057 1.000 40.20121 249 VAL A O 1
ATOM 1766 N N . GLU A 1 258 ? 54.36609 46.25027 129.19295 1.000 35.12650 250 GLU A N 1
ATOM 1767 C CA . GLU A 1 258 ? 55.25051 45.16825 128.77892 1.000 35.69681 250 GLU A CA 1
ATOM 1768 C C . GLU A 1 258 ? 55.13169 44.91457 127.28305 1.000 36.03895 250 GLU A C 1
ATOM 1769 O O . GLU A 1 258 ? 56.12817 44.61043 126.61777 1.000 37.09738 250 GLU A O 1
ATOM 1775 N N . MET A 1 259 ? 53.91777 45.03303 126.74109 1.000 32.70625 251 MET A N 1
ATOM 1776 C CA . MET A 1 259 ? 53.72183 44.86263 125.30614 1.000 35.77201 251 MET A CA 1
ATOM 1777 C C . MET A 1 259 ? 54.50003 45.89891 124.51705 1.000 35.71321 251 MET A C 1
ATOM 1778 O O . MET A 1 259 ? 54.95210 45.61629 123.40371 1.000 36.63087 251 MET A O 1
ATOM 1783 N N . VAL A 1 260 ? 54.67611 47.09819 125.07559 1.000 34.30621 252 VAL A N 1
ATOM 1784 C CA . VAL A 1 260 ? 55.50405 48.09820 124.40966 1.000 36.76632 252 VAL A CA 1
ATOM 1785 C C . VAL A 1 260 ? 56.96223 47.65118 124.39231 1.000 39.26802 252 VAL A C 1
ATOM 1786 O O . VAL A 1 260 ? 57.63304 47.72927 123.35900 1.000 37.61849 252 VAL A O 1
ATOM 1790 N N . HIS A 1 261 ? 57.46776 47.14663 125.52526 1.000 37.29702 253 HIS A N 1
ATOM 1791 C CA . HIS A 1 261 ? 58.84892 46.66525 125.55484 1.000 40.48241 253 HIS A CA 1
ATOM 1792 C C . HIS A 1 261 ? 59.04717 45.46940 124.62688 1.000 37.10375 253 HIS A C 1
ATOM 1793 O O . HIS A 1 261 ? 60.11198 45.31962 124.02366 1.000 44.00183 253 HIS A O 1
ATOM 1800 N N . GLU A 1 262 ? 58.04294 44.60039 124.51084 1.000 38.82543 254 GLU A N 1
ATOM 1801 C CA . GLU A 1 262 ? 58.11896 43.45698 123.60507 1.000 40.28878 254 GLU A CA 1
ATOM 1802 C C . GLU A 1 262 ? 57.78122 43.81816 122.16192 1.000 41.25234 254 GLU A C 1
ATOM 1803 O O . GLU A 1 262 ? 57.98842 42.98814 121.27168 1.000 37.33175 254 GLU A O 1
ATOM 1809 N N . ASP A 1 263 ? 57.24543 45.01808 121.92356 1.000 40.05457 255 ASP A N 1
ATOM 1810 C CA . ASP A 1 263 ? 56.73468 45.42875 120.61814 1.000 39.82829 255 ASP A CA 1
ATOM 1811 C C . ASP A 1 263 ? 55.72801 44.41217 120.07774 1.000 39.40444 255 ASP A C 1
ATOM 1812 O O . ASP A 1 263 ? 55.77413 44.01884 118.91110 1.000 37.09419 255 ASP A O 1
ATOM 1817 N N . LEU A 1 264 ? 54.79488 43.99148 120.94159 1.000 38.47749 256 LEU A N 1
ATOM 1818 C CA . LEU A 1 264 ? 53.72580 43.08106 120.53096 1.000 38.43978 256 LEU A CA 1
ATOM 1819 C C . LEU A 1 264 ? 52.58921 43.90397 119.92912 1.000 35.69121 256 LEU A C 1
ATOM 1820 O O . LEU A 1 264 ? 51.84434 44.57961 120.64770 1.000 33.56319 256 LEU A O 1
ATOM 1825 N N . LYS A 1 265 ? 52.45830 43.84727 118.61716 1.000 36.08071 257 LYS A N 1
ATOM 1826 C CA . LYS A 1 265 ? 51.65371 44.74887 117.80805 1.000 35.73433 257 LYS A CA 1
ATOM 1827 C C . LYS A 1 265 ? 50.37802 44.07120 117.33683 1.000 34.18305 257 LYS A C 1
ATOM 1828 O O . LYS A 1 265 ? 50.29379 42.84049 117.28612 1.000 38.22080 257 LYS A O 1
ATOM 1834 N N . PRO A 1 266 ? 49.36141 44.85189 116.96998 1.000 33.30685 258 PRO A N 1
ATOM 1835 C CA . PRO A 1 266 ? 48.15747 44.24922 116.37046 1.000 35.94035 258 PRO A CA 1
ATOM 1836 C C . PRO A 1 266 ? 48.45754 43.34698 115.18206 1.000 36.91176 258 PRO A C 1
ATOM 1837 O O . PRO A 1 266 ? 47.80011 42.31037 115.02341 1.000 36.44848 258 PRO A O 1
ATOM 1841 N N . SER A 1 267 ? 49.44864 43.69679 114.35225 1.000 34.91207 259 SER A N 1
ATOM 1842 C CA . SER A 1 267 ? 49.74889 42.86620 113.19513 1.000 36.22663 259 SER A CA 1
ATOM 1843 C C . SER A 1 267 ? 50.35410 41.52760 113.60313 1.000 38.67678 259 SER A C 1
ATOM 1844 O O . SER A 1 267 ? 50.20879 40.54208 112.86855 1.000 36.41225 259 SER A O 1
ATOM 1847 N N . ASP A 1 268 ? 51.03297 41.47063 114.75935 1.000 35.93366 260 ASP A N 1
ATOM 1848 C CA . ASP A 1 268 ? 51.51935 40.19173 115.28118 1.000 38.46881 260 ASP A CA 1
ATOM 1849 C C . ASP A 1 268 ? 50.38431 39.29647 115.75533 1.000 37.76030 260 ASP A C 1
ATOM 1850 O O . ASP A 1 268 ? 50.53875 38.07333 115.79202 1.000 39.67755 260 ASP A O 1
ATOM 1855 N N . ILE A 1 269 ? 49.26097 39.87652 116.16300 1.000 35.64355 261 ILE A N 1
ATOM 1856 C CA . ILE A 1 269 ? 48.19703 39.11991 116.80862 1.000 33.29564 261 ILE A CA 1
ATOM 1857 C C . ILE A 1 269 ? 47.04758 38.83213 115.85128 1.000 34.73793 261 ILE A C 1
ATOM 1858 O O . ILE A 1 269 ? 46.52378 37.71913 115.82863 1.000 35.42905 261 ILE A O 1
ATOM 1863 N N . LEU A 1 270 ? 46.66215 39.81851 115.04168 1.000 32.87200 262 LEU A N 1
ATOM 1864 C CA . LEU A 1 270 ? 45.52403 39.69864 114.13157 1.000 35.66317 262 LEU A CA 1
ATOM 1865 C C . LEU A 1 270 ? 45.98398 39.02121 112.83913 1.000 36.30072 262 LEU A C 1
ATOM 1866 O O . LEU A 1 270 ? 46.11368 39.63464 111.77692 1.000 37.23812 262 LEU A O 1
ATOM 1871 N N . THR A 1 271 ? 46.28345 37.73168 112.96525 1.000 36.03249 263 THR A N 1
ATOM 1872 C CA . THR A 1 271 ? 46.65489 36.89971 111.83200 1.000 38.43600 263 THR A CA 1
ATOM 1873 C C . THR A 1 271 ? 45.41629 36.19666 111.29413 1.000 39.06345 263 THR A C 1
ATOM 1874 O O . THR A 1 271 ? 44.35748 36.17406 111.92941 1.000 37.79102 263 THR A O 1
ATOM 1878 N N . LYS A 1 272 ? 45.56172 35.62220 110.09609 1.000 38.76249 264 LYS A N 1
ATOM 1879 C CA . LYS A 1 272 ? 44.47818 34.85388 109.49480 1.000 37.19183 264 LYS A CA 1
ATOM 1880 C C . LYS A 1 272 ? 43.92557 33.81608 110.47183 1.000 38.40264 264 LYS A C 1
ATOM 1881 O O . LYS A 1 272 ? 42.71017 33.61171 110.55550 1.000 39.92384 264 LYS A O 1
ATOM 1887 N N . GLU A 1 273 ? 44.79551 33.16724 111.24318 1.000 37.93987 265 GLU A N 1
ATOM 1888 C CA . GLU A 1 273 ? 44.29851 32.10429 112.10790 1.000 41.14799 265 GLU A CA 1
ATOM 1889 C C . GLU A 1 273 ? 43.56668 32.66248 113.32385 1.000 40.40291 265 GLU A C 1
ATOM 1890 O O . GLU A 1 273 ? 42.68050 31.99327 113.87189 1.000 36.61019 265 GLU A O 1
ATOM 1896 N N . ALA A 1 274 ? 43.89183 33.89278 113.73175 1.000 39.32443 266 ALA A N 1
ATOM 1897 C CA . ALA A 1 274 ? 43.08888 34.57614 114.73609 1.000 37.61152 266 ALA A CA 1
ATOM 1898 C C . ALA A 1 274 ? 41.68563 34.86034 114.21275 1.000 36.70794 266 ALA A C 1
ATOM 1899 O O . ALA A 1 274 ? 40.69444 34.67735 114.93337 1.000 37.70038 266 ALA A O 1
ATOM 1901 N N . PHE A 1 275 ? 41.58092 35.32405 112.96517 1.000 35.67411 267 PHE A N 1
ATOM 1902 C CA . PHE A 1 275 ? 40.26476 35.55507 112.37741 1.000 35.89905 267 PHE A CA 1
ATOM 1903 C C . PHE A 1 275 ? 39.48466 34.25162 112.23886 1.000 37.94871 267 PHE A C 1
ATOM 1904 O O . PHE A 1 275 ? 38.25938 34.23677 112.40449 1.000 38.90319 267 PHE A O 1
ATOM 1912 N N . ILE A 1 276 ? 40.17642 33.14261 111.95849 1.000 36.71907 268 ILE A N 1
ATOM 1913 C CA . ILE A 1 276 ? 39.50120 31.84655 111.89124 1.000 38.69051 268 ILE A CA 1
ATOM 1914 C C . ILE A 1 276 ? 38.99114 31.42990 113.27159 1.000 38.11182 268 ILE A C 1
ATOM 1915 O O . ILE A 1 276 ? 37.86768 30.92991 113.40553 1.000 38.63268 268 ILE A O 1
ATOM 1920 N N . ASN A 1 277 ? 39.81154 31.60502 114.31500 1.000 36.25900 269 ASN A N 1
ATOM 1921 C CA . ASN A 1 277 ? 39.34215 31.32576 115.66797 1.000 37.26743 269 ASN A CA 1
ATOM 1922 C C . ASN A 1 277 ? 38.09700 32.14120 115.99590 1.000 38.38345 269 ASN A C 1
ATOM 1923 O O . ASN A 1 277 ? 37.15513 31.62585 116.60651 1.000 37.21559 269 ASN A O 1
ATOM 1928 N N . ALA A 1 278 ? 38.06645 33.41380 115.58133 1.000 38.51233 270 ALA A N 1
ATOM 1929 C CA . ALA A 1 278 ? 36.92561 34.27195 115.90052 1.000 36.81855 270 ALA A CA 1
ATOM 1930 C C . ALA A 1 278 ? 35.67826 33.86051 115.12243 1.000 37.87932 270 ALA A C 1
ATOM 1931 O O . ALA A 1 278 ? 34.56272 33.90505 115.65840 1.000 38.66429 270 ALA A O 1
ATOM 1933 N N . ILE A 1 279 ? 35.84006 33.45855 113.86050 1.000 37.25260 271 ILE A N 1
ATOM 1934 C CA . ILE A 1 279 ? 34.68737 33.00091 113.08466 1.000 39.09024 271 ILE A CA 1
ATOM 1935 C C . ILE A 1 279 ? 34.03631 31.80540 113.76521 1.000 38.54792 271 ILE A C 1
ATOM 1936 O O . ILE A 1 279 ? 32.80343 31.70083 113.83694 1.000 39.93696 271 ILE A O 1
ATOM 1941 N N . ARG A 1 280 ? 34.85113 30.89719 114.29733 1.000 36.80213 272 ARG A N 1
ATOM 1942 C CA . ARG A 1 280 ? 34.30333 29.68980 114.90053 1.000 40.37057 272 ARG A CA 1
ATOM 1943 C C . ARG A 1 280 ? 33.72925 29.95701 116.28514 1.000 39.23736 272 ARG A C 1
ATOM 1944 O O . ARG A 1 280 ? 32.71575 29.35856 116.65813 1.000 41.26540 272 ARG A O 1
ATOM 1952 N N . VAL A 1 281 ? 34.36299 30.84273 117.05851 1.000 37.55340 273 VAL A N 1
ATOM 1953 C CA . VAL A 1 281 ? 33.78197 31.25659 118.33339 1.000 36.88521 273 VAL A CA 1
ATOM 1954 C C . VAL A 1 281 ? 32.47628 31.99703 118.09538 1.000 37.05713 273 VAL A C 1
ATOM 1955 O O . VAL A 1 281 ? 31.51027 31.83478 118.84809 1.000 38.86917 273 VAL A O 1
ATOM 1959 N N . ASN A 1 282 ? 32.41524 32.79753 117.02584 1.000 37.92782 274 ASN A N 1
ATOM 1960 C CA . ASN A 1 282 ? 31.18150 33.50530 116.71052 1.000 39.73317 274 ASN A CA 1
ATOM 1961 C C . ASN A 1 282 ? 30.01149 32.54530 116.54586 1.000 40.52749 274 ASN A C 1
ATOM 1962 O O . ASN A 1 282 ? 28.91188 32.80378 117.05129 1.000 39.10773 274 ASN A O 1
ATOM 1967 N N . SER A 1 283 ? 30.22164 31.43890 115.82809 1.000 39.85783 275 SER A N 1
ATOM 1968 C CA . SER A 1 283 ? 29.13671 30.48286 115.62666 1.000 39.86888 275 SER A CA 1
ATOM 1969 C C . SER A 1 283 ? 28.75574 29.81795 116.93525 1.000 39.06572 275 SER A C 1
ATOM 1970 O O . SER A 1 283 ? 27.56801 29.62085 117.21765 1.000 39.12687 275 SER A O 1
ATOM 1973 N N . ALA A 1 284 ? 29.75710 29.49377 117.75716 1.000 38.98197 276 ALA A N 1
ATOM 1974 C CA . ALA A 1 284 ? 29.51557 28.77289 119.00088 1.000 38.41534 276 ALA A CA 1
ATOM 1975 C C . ALA A 1 284 ? 28.75978 29.62182 120.02145 1.000 40.93631 276 ALA A C 1
ATOM 1976 O O . ALA A 1 284 ? 28.00442 29.07634 120.83714 1.000 38.28402 276 ALA A O 1
ATOM 1978 N N . ILE A 1 285 ? 28.94769 30.94901 119.99576 1.000 36.33172 277 ILE A N 1
ATOM 1979 C CA . ILE A 1 285 ? 28.26051 31.83213 120.93604 1.000 40.55728 277 ILE A CA 1
ATOM 1980 C C . ILE A 1 285 ? 26.96477 32.39678 120.37296 1.000 42.77882 277 ILE A C 1
ATOM 1981 O O . ILE A 1 285 ? 26.21078 33.04629 121.11542 1.000 41.55119 277 ILE A O 1
ATOM 1986 N N . GLY A 1 286 ? 26.67022 32.15857 119.09933 1.000 39.78561 278 GLY A N 1
ATOM 1987 C CA . GLY A 1 286 ? 25.47194 32.71343 118.49861 1.000 43.02658 278 GLY A CA 1
ATOM 1988 C C . GLY A 1 286 ? 25.64337 34.14887 118.06369 1.000 44.13609 278 GLY A C 1
ATOM 1989 O O . GLY A 1 286 ? 24.72276 34.95943 118.23346 1.000 43.71978 278 GLY A O 1
ATOM 1990 N N . GLY A 1 287 ? 26.79397 34.47455 117.47662 1.000 43.99255 279 GLY A N 1
ATOM 1991 C CA . GLY A 1 287 ? 27.14888 35.85369 117.22658 1.000 42.17649 279 GLY A CA 1
ATOM 1992 C C . GLY A 1 287 ? 26.23748 36.55077 116.23729 1.000 43.01787 279 GLY A C 1
ATOM 1993 O O . GLY A 1 287 ? 25.54680 35.94204 115.42084 1.000 44.80328 279 GLY A O 1
ATOM 1994 N N . SER A 1 288 ? 26.26669 37.87654 116.32452 1.000 45.06996 280 SER A N 1
ATOM 1995 C CA . SER A 1 288 ? 25.42277 38.73988 115.51174 1.000 47.99093 280 SER A CA 1
ATOM 1996 C C . SER A 1 288 ? 25.83521 38.69588 114.04338 1.000 46.77631 280 SER A C 1
ATOM 1997 O O . SER A 1 288 ? 27.00275 38.48112 113.70744 1.000 43.63521 280 SER A O 1
ATOM 2000 N N . THR A 1 289 ? 24.86061 38.93592 113.16185 1.000 50.58483 281 THR A N 1
ATOM 2001 C CA . THR A 1 289 ? 25.13670 39.06876 111.73598 1.000 48.34907 281 THR A CA 1
ATOM 2002 C C . THR A 1 289 ? 25.97194 40.29678 111.40251 1.000 47.84357 281 THR A C 1
ATOM 2003 O O . THR A 1 289 ? 26.30097 40.48998 110.23089 1.000 46.08275 281 THR A O 1
ATOM 2007 N N . ASN A 1 290 ? 26.29876 41.14117 112.37804 1.000 46.69198 282 ASN A N 1
ATOM 2008 C CA . ASN A 1 290 ? 27.18115 42.26930 112.12956 1.000 46.29535 282 ASN A CA 1
ATOM 2009 C C . ASN A 1 290 ? 28.64604 41.90416 112.28048 1.000 42.28102 282 ASN A C 1
ATOM 2010 O O . ASN A 1 290 ? 29.50833 42.66425 111.82503 1.000 41.09312 282 ASN A O 1
ATOM 2015 N N . ALA A 1 291 ? 28.94061 40.76879 112.91430 1.000 39.42839 283 ALA A N 1
ATOM 2016 C CA . ALA A 1 291 ? 30.33094 40.35576 113.08601 1.000 41.32273 283 ALA A CA 1
ATOM 2017 C C . ALA A 1 291 ? 31.09413 40.23195 111.76888 1.000 40.91337 283 ALA A C 1
ATOM 2018 O O . ALA A 1 291 ? 32.25597 40.67479 111.72816 1.000 38.56021 283 ALA A O 1
ATOM 2020 N N . PRO A 1 292 ? 30.54035 39.66154 110.68574 1.000 37.97802 284 PRO A N 1
ATOM 2021 C CA . PRO A 1 292 ? 31.31989 39.59190 109.43757 1.000 40.60862 284 PRO A CA 1
ATOM 2022 C C . PRO A 1 292 ? 31.64511 40.95635 108.86240 1.000 40.19432 284 PRO A C 1
ATOM 2023 O O . PRO A 1 292 ? 32.70934 41.12382 108.25523 1.000 41.48827 284 PRO A O 1
ATOM 2027 N N . ILE A 1 293 ? 30.75164 41.93391 109.01656 1.000 39.61732 285 ILE A N 1
ATOM 2028 C CA . ILE A 1 293 ? 31.02311 43.27826 108.51227 1.000 40.63678 285 ILE A CA 1
ATOM 2029 C C . ILE A 1 293 ? 32.23391 43.86949 109.22373 1.000 41.11161 285 ILE A C 1
ATOM 2030 O O . ILE A 1 293 ? 33.16381 44.38470 108.59109 1.000 38.91369 285 ILE A O 1
ATOM 2035 N N . HIS A 1 294 ? 32.25034 43.77820 110.55310 1.000 37.08339 286 HIS A N 1
ATOM 2036 C CA . HIS A 1 294 ? 33.28874 44.43956 111.33228 1.000 37.14895 286 HIS A CA 1
ATOM 2037 C C . HIS A 1 294 ? 34.61591 43.70185 111.25708 1.000 34.87287 286 HIS A C 1
ATOM 2038 O O . HIS A 1 294 ? 35.67184 44.33929 111.21583 1.000 35.23060 286 HIS A O 1
ATOM 2045 N N . LEU A 1 295 ? 34.59239 42.36757 111.24253 1.000 32.90512 287 LEU A N 1
ATOM 2046 C CA . LEU A 1 295 ? 35.85053 41.63350 111.17881 1.000 36.84495 287 LEU A CA 1
ATOM 2047 C C . LEU A 1 295 ? 36.44490 41.62519 109.76738 1.000 37.11577 287 LEU A C 1
ATOM 2048 O O . LEU A 1 295 ? 37.67367 41.64106 109.62833 1.000 34.73275 287 LEU A O 1
ATOM 2053 N N . ASN A 1 296 ? 35.61267 41.63236 108.71741 1.000 33.99765 288 ASN A N 1
ATOM 2054 C CA . ASN A 1 296 ? 36.15425 41.84681 107.37415 1.000 36.48488 288 ASN A CA 1
ATOM 2055 C C . ASN A 1 296 ? 36.77797 43.23206 107.26114 1.000 36.65995 288 ASN A C 1
ATOM 2056 O O . ASN A 1 296 ? 37.81897 43.40093 106.61691 1.000 40.34718 288 ASN A O 1
ATOM 2061 N N . ALA A 1 297 ? 36.15325 44.23486 107.88671 1.000 35.46607 289 ALA A N 1
ATOM 2062 C CA . ALA A 1 297 ? 36.76203 45.55946 107.97635 1.000 37.63134 289 ALA A CA 1
ATOM 2063 C C . ALA A 1 297 ? 38.12088 45.49222 108.65696 1.000 38.71187 289 ALA A C 1
ATOM 2064 O O . ALA A 1 297 ? 39.11742 46.00680 108.13481 1.000 36.31904 289 ALA A O 1
ATOM 2066 N N . LEU A 1 298 ? 38.17125 44.87029 109.83929 1.000 34.26776 290 LEU A N 1
ATOM 2067 C CA . LEU A 1 298 ? 39.42247 44.77598 110.58529 1.000 34.59296 290 LEU A CA 1
ATOM 2068 C C . LEU A 1 298 ? 40.48728 44.02537 109.79408 1.000 34.95235 290 LEU A C 1
ATOM 2069 O O . LEU A 1 298 ? 41.64766 44.44888 109.74577 1.000 38.06779 290 LEU A O 1
ATOM 2074 N N . ALA A 1 299 ? 40.11268 42.90277 109.17916 1.000 35.01324 291 ALA A N 1
ATOM 2075 C CA . ALA A 1 299 ? 41.05167 42.14157 108.35716 1.000 36.66765 291 ALA A CA 1
ATOM 2076 C C . ALA A 1 299 ? 41.69820 43.02173 107.29439 1.000 37.26597 291 ALA A C 1
ATOM 2077 O O . ALA A 1 299 ? 42.92325 43.04018 107.14633 1.000 39.68175 291 ALA A O 1
ATOM 2079 N N . ARG A 1 300 ? 40.88416 43.76908 106.54844 1.000 36.68589 292 ARG A N 1
ATOM 2080 C CA . ARG A 1 300 ? 41.43193 44.62853 105.50654 1.000 38.96356 292 ARG A CA 1
ATOM 2081 C C . ARG A 1 300 ? 42.35158 45.69783 106.09031 1.000 41.15703 292 ARG A C 1
ATOM 2082 O O . ARG A 1 300 ? 43.40441 46.00588 105.51411 1.000 37.35644 292 ARG A O 1
ATOM 2090 N N . HIS A 1 301 ? 41.99473 46.25365 107.25116 1.000 34.94548 293 HIS A N 1
ATOM 2091 C CA . HIS A 1 301 ? 42.82043 47.31776 107.80470 1.000 39.09456 293 HIS A CA 1
ATOM 2092 C C . HIS A 1 301 ? 44.13999 46.80641 108.37655 1.000 35.68629 293 HIS A C 1
ATOM 2093 O O . HIS A 1 301 ? 45.09736 47.58294 108.44638 1.000 36.41723 293 HIS A O 1
ATOM 2100 N N . ILE A 1 302 ? 44.22950 45.52326 108.74495 1.000 34.03317 294 ILE A N 1
ATOM 2101 C CA . ILE A 1 302 ? 45.49402 44.93451 109.18851 1.000 36.20066 294 ILE A CA 1
ATOM 2102 C C . ILE A 1 302 ? 46.24465 44.25447 108.04254 1.000 38.82105 294 ILE A C 1
ATOM 2103 O O . ILE A 1 302 ? 47.42065 43.88514 108.21421 1.000 39.91912 294 ILE A O 1
ATOM 2108 N N . GLY A 1 303 ? 45.61647 44.09547 106.87922 1.000 38.54181 295 GLY A N 1
ATOM 2109 C CA . GLY A 1 303 ? 46.28851 43.50560 105.73805 1.000 36.44799 295 GLY A CA 1
ATOM 2110 C C . GLY A 1 303 ? 46.14775 42.00595 105.63801 1.000 41.47502 295 GLY A C 1
ATOM 2111 O O . GLY A 1 303 ? 47.01875 41.34982 105.06020 1.000 40.19823 295 GLY A O 1
ATOM 2112 N N . VAL A 1 304 ? 45.08412 41.43532 106.19760 1.000 38.13863 296 VAL A N 1
ATOM 2113 C CA . VAL A 1 304 ? 44.79289 40.01164 106.09248 1.000 38.12617 296 VAL A CA 1
ATOM 2114 C C . VAL A 1 304 ? 43.57333 39.85556 105.19301 1.000 42.07583 296 VAL A C 1
ATOM 2115 O O . VAL A 1 304 ? 42.66999 40.69969 105.20787 1.000 44.02004 296 VAL A O 1
ATOM 2119 N N . GLU A 1 305 ? 43.55658 38.79588 104.39023 1.000 41.61153 297 GLU A N 1
ATOM 2120 C CA . GLU A 1 305 ? 42.42510 38.54130 103.51030 1.000 44.63976 297 GLU A CA 1
ATOM 2121 C C . GLU A 1 305 ? 41.33423 37.79091 104.25745 1.000 39.47491 297 GLU A C 1
ATOM 2122 O O . GLU A 1 305 ? 41.59576 36.75222 104.87046 1.000 40.75000 297 GLU A O 1
ATOM 2128 N N . LEU A 1 306 ? 40.10678 38.30203 104.17745 1.000 40.56051 298 LEU A N 1
ATOM 2129 C CA . LEU A 1 306 ? 38.96009 37.66653 104.82393 1.000 42.09437 298 LEU A CA 1
ATOM 2130 C C . LEU A 1 306 ? 37.70116 38.08388 104.08552 1.000 41.60351 298 LEU A C 1
ATOM 2131 O O . LEU A 1 306 ? 37.38951 39.27727 104.01873 1.000 42.63094 298 LEU A O 1
ATOM 2136 N N . THR A 1 307 ? 36.96343 37.11139 103.57238 1.000 41.84003 299 THR A N 1
ATOM 2137 C CA . THR A 1 307 ? 35.76467 37.35622 102.78800 1.000 44.13686 299 THR A CA 1
ATOM 2138 C C . THR A 1 307 ? 34.54895 36.77490 103.49283 1.000 43.63320 299 THR A C 1
ATOM 2139 O O . THR A 1 307 ? 34.66979 35.96103 104.41426 1.000 39.19357 299 THR A O 1
ATOM 2143 N N . VAL A 1 308 ? 33.36171 37.18560 103.02643 1.000 41.04247 300 VAL A N 1
ATOM 2144 C CA . VAL A 1 308 ? 32.13245 36.57393 103.53252 1.000 44.26228 300 VAL A CA 1
ATOM 2145 C C . VAL A 1 308 ? 32.15239 35.06655 103.31032 1.000 46.34467 300 VAL A C 1
ATOM 2146 O O . VAL A 1 308 ? 31.60327 34.30810 104.11621 1.000 45.13500 300 VAL A O 1
ATOM 2150 N N . ASP A 1 309 ? 32.78615 34.60259 102.22916 1.000 43.02647 301 ASP A N 1
ATOM 2151 C CA . ASP A 1 309 ? 32.85156 33.16591 101.99175 1.000 43.18586 301 ASP A CA 1
ATOM 2152 C C . ASP A 1 309 ? 33.66769 32.44782 103.05606 1.000 46.48912 301 ASP A C 1
ATOM 2153 O O . ASP A 1 309 ? 33.39149 31.28127 103.35665 1.000 45.21588 301 ASP A O 1
ATOM 2158 N N . ASP A 1 310 ? 34.68310 33.11170 103.62066 1.000 45.26720 302 ASP A N 1
ATOM 2159 C CA . ASP A 1 310 ? 35.42236 32.52080 104.73234 1.000 43.80836 302 ASP A CA 1
ATOM 2160 C C . ASP A 1 310 ? 34.52501 32.26471 105.93032 1.000 43.79352 302 ASP A C 1
ATOM 2161 O O . ASP A 1 310 ? 34.74509 31.30052 106.67108 1.000 42.86629 302 ASP A O 1
ATOM 2166 N N . TRP A 1 311 ? 33.51478 33.11250 106.13793 1.000 42.27743 303 TRP A N 1
ATOM 2167 C CA . TRP A 1 311 ? 32.61504 32.92368 107.27052 1.000 43.36616 303 TRP A CA 1
ATOM 2168 C C . TRP A 1 311 ? 31.82917 31.62735 107.13418 1.000 46.06878 303 TRP A C 1
ATOM 2169 O O . TRP A 1 311 ? 31.64502 30.89818 108.11710 1.000 44.47396 303 TRP A O 1
ATOM 2180 N N . GLN A 1 312 ? 31.37639 31.31352 105.91750 1.000 43.20272 304 GLN A N 1
ATOM 2181 C CA . GLN A 1 312 ? 30.69971 30.04414 105.67999 1.000 46.85514 304 GLN A CA 1
ATOM 2182 C C . GLN A 1 312 ? 31.68378 28.88308 105.74749 1.000 46.25508 304 GLN A C 1
ATOM 2183 O O . GLN A 1 312 ? 31.41603 27.85636 106.38414 1.000 46.45746 304 GLN A O 1
ATOM 2189 N N . LYS A 1 313 ? 32.83675 29.04593 105.09950 1.000 46.76607 305 LYS A N 1
ATOM 2190 C CA . LYS A 1 313 ? 33.82268 27.97805 104.99070 1.000 46.01978 305 LYS A CA 1
ATOM 2191 C C . LYS A 1 313 ? 34.30626 27.52404 106.36406 1.000 46.18448 305 LYS A C 1
ATOM 2192 O O . LYS A 1 313 ? 34.34596 26.32375 106.65261 1.000 47.64456 305 LYS A O 1
ATOM 2198 N N . TYR A 1 314 ? 34.64640 28.46932 107.23766 1.000 43.41208 306 TYR A N 1
ATOM 2199 C CA . TYR A 1 314 ? 35.17987 28.12770 108.55114 1.000 44.61986 306 TYR A CA 1
ATOM 2200 C C . TYR A 1 314 ? 34.12232 28.01699 109.64616 1.000 42.28570 306 TYR A C 1
ATOM 2201 O O . TYR A 1 314 ? 34.40129 27.40938 110.68436 1.000 43.83521 306 TYR A O 1
ATOM 2210 N N . GLY A 1 315 ? 32.92520 28.57075 109.45645 1.000 43.14401 307 GLY A N 1
ATOM 2211 C CA . GLY A 1 315 ? 32.01817 28.71345 110.58554 1.000 43.32556 307 GLY A CA 1
ATOM 2212 C C . GLY A 1 315 ? 30.62413 28.13141 110.45300 1.000 45.12356 307 GLY A C 1
ATOM 2213 O O . GLY A 1 315 ? 29.96297 27.89445 111.46880 1.000 46.97052 307 GLY A O 1
ATOM 2214 N N . GLU A 1 316 ? 30.16277 27.89306 109.22119 1.000 42.96538 308 GLU A N 1
ATOM 2215 C CA . GLU A 1 316 ? 28.77780 27.47131 109.01252 1.000 49.92646 308 GLU A CA 1
ATOM 2216 C C . GLU A 1 316 ? 28.42128 26.23542 109.83527 1.000 50.24135 308 GLU A C 1
ATOM 2217 O O . GLU A 1 316 ? 27.35011 26.17959 110.44998 1.000 52.57827 308 GLU A O 1
ATOM 2223 N N . GLU A 1 317 ? 29.28732 25.21986 109.83486 1.000 48.08872 309 GLU A N 1
ATOM 2224 C CA . GLU A 1 317 ? 28.94090 23.93097 110.42753 1.000 50.94905 309 GLU A CA 1
ATOM 2225 C C . GLU A 1 317 ? 29.24967 23.84451 111.92086 1.000 49.27234 309 GLU A C 1
ATOM 2226 O O . GLU A 1 317 ? 29.03300 22.78702 112.52190 1.000 49.20870 309 GLU A O 1
ATOM 2232 N N . ILE A 1 318 ? 29.72714 24.92059 112.53105 1.000 47.53533 310 ILE A N 1
ATOM 2233 C CA . ILE A 1 318 ? 29.98957 24.92686 113.97563 1.000 45.59020 310 ILE A CA 1
ATOM 2234 C C . ILE A 1 318 ? 28.66279 24.95755 114.72883 1.000 45.78489 310 ILE A C 1
ATOM 2235 O O 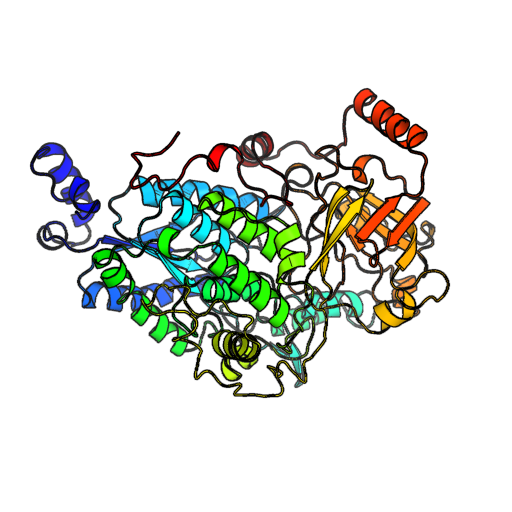. ILE A 1 318 ? 27.75662 25.72091 114.34978 1.000 49.20496 310 ILE A O 1
ATOM 2240 N N . PRO A 1 319 ? 28.48781 24.15630 115.77367 1.000 43.87485 311 PRO A N 1
ATOM 2241 C CA . PRO A 1 319 ? 27.23059 24.17861 116.52782 1.000 48.16565 311 PRO A CA 1
ATOM 2242 C C . PRO A 1 319 ? 27.15689 25.35863 117.49067 1.000 44.80053 311 PRO A C 1
ATOM 2243 O O . PRO A 1 319 ? 28.16340 25.97943 117.83854 1.000 42.88983 311 PRO A O 1
ATOM 2247 N N . LEU A 1 320 ? 25.92661 25.65236 117.92241 1.000 47.89912 312 LEU A N 1
ATOM 2248 C CA . LEU A 1 320 ? 25.65105 26.70513 118.89820 1.000 43.09434 312 LEU A CA 1
ATOM 2249 C C . LEU A 1 320 ? 25.76604 26.13161 120.30657 1.000 43.72945 312 LEU A C 1
ATOM 2250 O O . LEU A 1 320 ? 25.06684 25.17082 120.64675 1.000 45.00292 312 LEU A O 1
ATOM 2255 N N . LEU A 1 321 ? 26.62558 26.73357 121.12949 1.000 43.30090 313 LEU A N 1
ATOM 2256 C CA . LEU A 1 321 ? 26.88879 26.24026 122.47710 1.000 43.71746 313 LEU A CA 1
ATOM 2257 C C . LEU A 1 321 ? 26.38111 27.14887 123.58733 1.000 44.06671 313 LEU A C 1
ATOM 2258 O O . LEU A 1 321 ? 26.11188 26.66219 124.68968 1.000 43.47814 313 LEU A O 1
ATOM 2263 N N . VAL A 1 322 ? 26.25619 28.44885 123.34221 1.000 41.15772 314 VAL A N 1
ATOM 2264 C CA . VAL A 1 322 ? 25.89668 29.39408 124.39168 1.000 39.54792 314 VAL A CA 1
ATOM 2265 C C . VAL A 1 322 ? 24.38267 29.58251 124.41203 1.000 42.37178 314 VAL A C 1
ATOM 2266 O O . VAL A 1 322 ? 23.78317 30.02859 123.42631 1.000 40.77745 314 VAL A O 1
ATOM 2270 N N . ASN A 1 323 ? 23.77103 29.25006 125.54951 1.000 41.64150 315 ASN A N 1
ATOM 2271 C CA . ASN A 1 323 ? 22.32180 29.32747 125.74422 1.000 41.90041 315 ASN A CA 1
ATOM 2272 C C . ASN A 1 323 ? 21.93561 30.71675 126.26108 1.000 45.27752 315 ASN A C 1
ATOM 2273 O O . ASN A 1 323 ? 21.46453 30.89629 127.38780 1.000 44.35569 315 ASN A O 1
ATOM 2278 N N . LEU A 1 324 ? 22.14333 31.71880 125.40547 1.000 44.71825 316 LEU A N 1
ATOM 2279 C CA . LEU A 1 324 ? 21.81929 33.09727 125.74593 1.000 44.42606 316 LEU A CA 1
ATOM 2280 C C . LEU A 1 324 ? 20.70847 33.62823 124.85296 1.000 47.59594 316 LEU A C 1
ATOM 2281 O O . LEU A 1 324 ? 20.61697 33.27517 123.67084 1.000 46.36787 316 LEU A O 1
ATOM 2286 N N . GLN A 1 325 ? 19.86625 34.48031 125.43698 1.000 44.56237 317 GLN A N 1
ATOM 2287 C CA . GLN A 1 325 ? 18.91342 35.24887 124.65162 1.000 48.23639 317 GLN A CA 1
ATOM 2288 C C . GLN A 1 325 ? 19.66745 36.07486 123.60991 1.000 51.02630 317 GLN A C 1
ATOM 2289 O O . GLN A 1 325 ? 20.76786 36.56850 123.88673 1.000 48.57027 317 GLN A O 1
ATOM 2295 N N . PRO A 1 326 ? 19.10643 36.26277 122.40476 1.000 54.75105 318 PRO A N 1
ATOM 2296 C CA . PRO A 1 326 ? 17.75796 35.87569 121.96627 1.000 58.63158 318 PRO A CA 1
ATOM 2297 C C . PRO A 1 326 ? 17.58972 34.39670 121.57656 1.000 56.51283 318 PRO A C 1
ATOM 2298 O O . PRO A 1 326 ? 16.47663 33.88099 121.65354 1.000 58.65683 318 PRO A O 1
ATOM 2302 N N . ALA A 1 327 ? 18.66209 33.72569 121.14937 1.000 61.95584 319 ALA A N 1
ATOM 2303 C CA . ALA A 1 327 ? 18.53412 32.31286 120.79815 1.000 60.69264 319 ALA A CA 1
ATOM 2304 C C . ALA A 1 327 ? 18.08011 31.48578 121.99482 1.000 62.24288 319 ALA A C 1
ATOM 2305 O O . ALA A 1 327 ? 17.21605 30.61143 121.86372 1.000 62.15400 319 ALA A O 1
ATOM 2307 N N . GLY A 1 328 ? 18.63680 31.75605 123.17237 1.000 54.15868 320 GLY A N 1
ATOM 2308 C CA . GLY A 1 328 ? 18.34180 30.93253 124.32469 1.000 48.92578 320 GLY A CA 1
ATOM 2309 C C . GLY A 1 328 ? 17.69277 31.65041 125.49054 1.000 49.34626 320 GLY A C 1
ATOM 2310 O O . GLY A 1 328 ? 16.84883 32.53157 125.30404 1.000 49.13652 320 GLY A O 1
ATOM 2311 N N . GLU A 1 329 ? 18.09363 31.28146 126.70538 1.000 45.14867 321 GLU A N 1
ATOM 2312 C CA . GLU A 1 329 ? 17.37448 31.65879 127.91295 1.000 47.60577 321 GLU A CA 1
ATOM 2313 C C . GLU A 1 329 ? 18.12275 32.62285 128.81016 1.000 43.13625 321 GLU A C 1
ATOM 2314 O O . GLU A 1 329 ? 17.48466 33.40006 129.51573 1.000 47.44604 321 GLU A O 1
ATOM 2320 N N . TYR A 1 330 ? 19.44780 32.59163 128.81735 1.000 43.76341 322 TYR A N 1
ATOM 2321 C CA . TYR A 1 330 ? 20.20351 33.26381 129.85987 1.000 43.63352 322 TYR A CA 1
ATOM 2322 C C . TYR A 1 330 ? 20.76511 34.58476 129.34642 1.000 43.01831 322 TYR A C 1
ATOM 2323 O O . TYR A 1 330 ? 20.48229 35.00892 128.22161 1.000 44.06215 322 TYR A O 1
ATOM 2332 N N . LEU A 1 331 ? 21.55344 35.25086 130.19541 1.000 41.83383 323 LEU A N 1
ATOM 2333 C CA . LEU A 1 331 ? 22.00438 36.61766 129.94546 1.000 38.49488 323 LEU A CA 1
ATOM 2334 C C . LEU A 1 331 ? 23.49224 36.71979 130.28880 1.000 39.36213 323 LEU A C 1
ATOM 2335 O O . LEU A 1 331 ? 24.13964 35.72939 130.64748 1.000 38.72641 323 LEU A O 1
ATOM 2340 N N . GLY A 1 332 ? 24.02379 37.94668 130.21762 1.000 36.24535 324 GLY A N 1
ATOM 2341 C CA . GLY A 1 332 ? 25.46881 38.13885 130.29094 1.000 31.60406 324 GLY A CA 1
ATOM 2342 C C . GLY A 1 332 ? 26.10735 37.65223 131.58350 1.000 38.88380 324 GLY A C 1
ATOM 2343 O O . GLY A 1 332 ? 27.19255 37.05998 131.55633 1.000 36.92606 324 GLY A O 1
ATOM 2344 N N . GLU A 1 333 ? 25.46158 37.90940 132.73361 1.000 35.25905 325 GLU A N 1
ATOM 2345 C CA . GLU A 1 333 ? 26.00832 37.43271 134.00735 1.000 37.61182 325 GLU A CA 1
ATOM 2346 C C . GLU A 1 333 ? 26.17344 35.92416 133.99966 1.000 34.37816 325 GLU A C 1
ATOM 2347 O O . GLU A 1 333 ? 27.17229 35.39648 134.50019 1.000 38.31530 325 GLU A O 1
ATOM 2353 N N . ASP A 1 334 ? 25.18807 35.21434 133.45204 1.000 35.33365 326 ASP A N 1
ATOM 2354 C CA . ASP A 1 334 ? 25.24126 33.75812 133.40868 1.000 36.88992 326 ASP A CA 1
ATOM 2355 C C . ASP A 1 334 ? 26.33948 33.27633 132.47043 1.000 37.16550 326 ASP A C 1
ATOM 2356 O O . ASP A 1 334 ? 27.02439 32.28876 132.75864 1.000 37.94027 326 ASP A O 1
ATOM 2361 N N . TYR A 1 335 ? 26.50695 33.96270 131.33929 1.000 36.98478 327 TYR A N 1
ATOM 2362 C CA . TYR A 1 335 ? 27.60078 33.67578 130.41724 1.000 37.80362 327 TYR A CA 1
ATOM 2363 C C . TYR A 1 335 ? 28.94975 33.77352 131.12352 1.000 37.54301 327 TYR A C 1
ATOM 2364 O O . TYR A 1 335 ? 29.82172 32.91789 130.93956 1.000 36.46814 327 TYR A O 1
ATOM 2373 N N . TYR A 1 336 ? 29.11797 34.78569 131.97647 1.000 35.50769 328 TYR A N 1
ATOM 2374 C CA . TYR A 1 336 ? 30.37381 34.94590 132.70521 1.000 37.49811 328 TYR A CA 1
ATOM 2375 C C . TYR A 1 336 ? 30.57170 33.83806 133.73704 1.000 37.97587 328 TYR A C 1
ATOM 2376 O O . TYR A 1 336 ? 31.64783 33.23522 133.81157 1.000 39.94965 328 TYR A O 1
ATOM 2385 N N . HIS A 1 337 ? 29.54654 33.56969 134.55507 1.000 37.56078 329 HIS A N 1
ATOM 2386 C CA . HIS A 1 337 ? 29.64762 32.51758 135.56342 1.000 39.79867 329 HIS A CA 1
ATOM 2387 C C . HIS A 1 337 ? 29.90905 31.16118 134.93237 1.000 40.49761 329 HIS A C 1
ATOM 2388 O O . HIS A 1 337 ? 30.58008 30.31856 135.53610 1.000 42.78386 329 HIS A O 1
ATOM 2395 N N . ALA A 1 338 ? 29.37283 30.92472 133.73153 1.000 38.92342 330 ALA A N 1
ATOM 2396 C CA . ALA A 1 338 ? 29.54098 29.63695 133.07178 1.000 40.26366 330 ALA A CA 1
ATOM 2397 C C . ALA A 1 338 ? 30.94697 29.42969 132.51968 1.000 40.30203 330 ALA A C 1
ATOM 2398 O O . ALA A 1 338 ? 31.31160 28.28980 132.21776 1.000 43.30014 330 ALA A O 1
ATOM 2400 N N . GLY A 1 339 ? 31.73893 30.49080 132.36376 1.000 39.09838 331 GLY A N 1
ATOM 2401 C CA . GLY A 1 339 ? 33.09472 30.33498 131.86602 1.000 33.75617 331 GLY A CA 1
ATOM 2402 C C . GLY A 1 339 ? 33.46891 31.26096 130.72346 1.000 38.44631 331 GLY A C 1
ATOM 2403 O O . GLY A 1 339 ? 34.64930 31.35979 130.37932 1.000 40.57700 331 GLY A O 1
ATOM 2404 N N . GLY A 1 340 ? 32.48810 31.93530 130.11891 1.000 36.28937 332 GLY A N 1
ATOM 2405 C CA . GLY A 1 340 ? 32.74804 32.94733 129.10186 1.000 35.31731 332 GLY A CA 1
ATOM 2406 C C . GLY A 1 340 ? 33.46022 32.40550 127.86959 1.000 38.70193 332 GLY A C 1
ATOM 2407 O O . GLY A 1 340 ? 33.34016 31.22802 127.50888 1.000 36.12376 332 GLY A O 1
ATOM 2408 N N . VAL A 1 341 ? 34.21392 33.29680 127.20525 1.000 36.95374 333 VAL A N 1
ATOM 2409 C CA . VAL A 1 341 ? 34.93506 32.90623 125.99012 1.000 34.54420 333 VAL A CA 1
ATOM 2410 C C . VAL A 1 341 ? 35.89591 31.74385 126.22153 1.000 37.16307 333 VAL A C 1
ATOM 2411 O O . VAL A 1 341 ? 35.89141 30.80381 125.41171 1.000 39.15220 333 VAL A O 1
ATOM 2415 N N . PRO A 1 342 ? 36.73438 31.73696 127.26857 1.000 37.95236 334 PRO A N 1
ATOM 2416 C CA . PRO A 1 342 ? 37.67013 30.60371 127.41335 1.000 36.26779 334 PRO A CA 1
ATOM 2417 C C . PRO A 1 342 ? 36.98352 29.24684 127.42752 1.000 39.72130 334 PRO A C 1
ATOM 2418 O O . PRO A 1 342 ? 37.50254 28.28959 126.83337 1.000 36.72834 334 PRO A O 1
ATOM 2422 N N . ALA A 1 343 ? 35.81861 29.14041 128.07711 1.000 37.47278 335 ALA A N 1
ATOM 2423 C CA . ALA A 1 343 ? 35.10784 27.86541 128.11568 1.000 39.31858 335 ALA A CA 1
ATOM 2424 C C . ALA A 1 343 ? 34.61157 27.46952 126.73133 1.000 39.10446 335 ALA A C 1
ATOM 2425 O O . ALA A 1 343 ? 34.58604 26.27981 126.39214 1.000 39.44370 335 ALA A O 1
ATOM 2427 N N . VAL A 1 344 ? 34.20672 28.45345 125.92342 1.000 39.80889 336 VAL A N 1
ATOM 2428 C CA . VAL A 1 344 ? 33.76962 28.17644 124.55764 1.000 36.80139 336 VAL A CA 1
ATOM 2429 C C . VAL A 1 344 ? 34.95015 27.72163 123.70648 1.000 38.33848 336 VAL A C 1
ATOM 2430 O O . VAL A 1 344 ? 34.86271 26.73454 122.96757 1.000 40.77790 336 VAL A O 1
ATOM 2434 N N . VAL A 1 345 ? 36.06786 28.44576 123.79441 1.000 38.01785 337 VAL A N 1
ATOM 2435 C CA . VAL A 1 345 ? 37.27464 28.08575 123.05537 1.000 37.25425 337 VAL A CA 1
ATOM 2436 C C . VAL A 1 345 ? 37.72272 26.67861 123.42543 1.000 39.11679 337 VAL A C 1
ATOM 2437 O O . VAL A 1 345 ? 38.12135 25.88627 122.56111 1.000 42.67821 337 VAL A O 1
ATOM 2441 N N . ASN A 1 346 ? 37.63215 26.33802 124.71132 1.000 37.61635 338 ASN A N 1
ATOM 2442 C CA . ASN A 1 346 ? 38.07097 25.03100 125.17725 1.000 41.39934 338 ASN A CA 1
ATOM 2443 C C . ASN A 1 346 ? 37.22066 23.91669 124.58037 1.000 43.31512 338 ASN A C 1
ATOM 2444 O O . ASN A 1 346 ? 37.74077 22.84623 124.24146 1.000 45.82618 338 ASN A O 1
ATOM 2449 N N . GLN A 1 347 ? 35.91462 24.15254 124.42095 1.000 42.52623 339 GLN A N 1
ATOM 2450 C CA . GLN A 1 347 ? 35.07556 23.16568 123.74443 1.000 41.90917 339 GLN A CA 1
ATOM 2451 C C . GLN A 1 347 ? 35.50491 22.98235 122.29452 1.000 43.11539 339 GLN A C 1
ATOM 2452 O O . GLN A 1 347 ? 35.53762 21.85504 121.78601 1.000 43.87189 339 GLN A O 1
ATOM 2458 N N . LEU A 1 348 ? 35.82871 24.07982 121.60871 1.000 40.46953 340 LEU A N 1
ATOM 2459 C CA . LEU A 1 348 ? 36.26775 23.97310 120.22091 1.000 44.35649 340 LEU A CA 1
ATOM 2460 C C . LEU A 1 348 ? 37.65033 23.33012 120.12198 1.000 41.45600 340 LEU A C 1
ATOM 2461 O O . LEU A 1 348 ? 37.92268 22.58582 119.17262 1.000 47.34072 340 LEU A O 1
ATOM 2466 N N . MET A 1 349 ? 38.52416 23.58991 121.10119 1.000 42.51861 341 MET A N 1
ATOM 2467 C CA . MET A 1 349 ? 39.83207 22.93603 121.14840 1.000 43.87751 341 MET A CA 1
ATOM 2468 C C . MET A 1 349 ? 39.69268 21.42173 121.24319 1.000 47.37836 341 MET A C 1
ATOM 2469 O O . MET A 1 349 ? 40.48459 20.67828 120.64856 1.000 46.83786 341 MET A O 1
ATOM 2474 N N . GLY A 1 350 ? 38.69384 20.94503 121.99026 1.000 46.25004 342 GLY A N 1
ATOM 2475 C CA . GLY A 1 350 ? 38.48324 19.51447 122.11591 1.000 43.77718 342 GLY A CA 1
ATOM 2476 C C . GLY A 1 350 ? 38.14664 18.83398 120.80847 1.000 49.81220 342 GLY A C 1
ATOM 2477 O O . GLY A 1 350 ? 38.29965 17.61424 120.69550 1.000 48.56666 342 GLY A O 1
ATOM 2478 N N . GLN A 1 351 ? 37.68752 19.59048 119.81545 1.000 49.48961 343 GLN A N 1
ATOM 2479 C CA . GLN A 1 351 ? 37.44957 19.05621 118.48135 1.000 47.72196 343 GLN A CA 1
ATOM 2480 C C . GLN A 1 351 ? 38.56760 19.41240 117.51839 1.000 45.80791 343 GLN A C 1
ATOM 2481 O O . GLN A 1 351 ? 38.42922 19.17826 116.31735 1.000 47.13425 343 GLN A O 1
ATOM 2487 N N . GLY A 1 352 ? 39.65463 20.00076 118.01314 1.000 46.50948 344 GLY A N 1
ATOM 2488 C CA . GLY A 1 352 ? 40.72177 20.44381 117.13995 1.000 47.48902 344 GLY A CA 1
ATOM 2489 C C . GLY A 1 352 ? 40.32817 21.56279 116.20239 1.000 46.20786 344 GLY A C 1
ATOM 2490 O O . GLY A 1 352 ? 40.92663 21.69890 115.13300 1.000 41.94586 344 GLY A O 1
ATOM 2491 N N . LEU A 1 353 ? 39.34474 22.38244 116.58159 1.000 44.43061 345 LEU A N 1
ATOM 2492 C CA . LEU A 1 353 ? 38.82528 23.43081 115.71417 1.000 41.31138 345 LEU A CA 1
ATOM 2493 C C . LEU A 1 353 ? 39.33635 24.81161 116.08534 1.000 44.38055 345 LEU A C 1
ATOM 2494 O O . LEU A 1 353 ? 38.84072 25.80775 115.55061 1.000 44.43484 345 LEU A O 1
ATOM 2499 N N . ILE A 1 354 ? 40.31593 24.89479 116.97891 1.000 44.05080 346 ILE A N 1
ATOM 2500 C CA . ILE A 1 354 ? 40.97350 26.14666 117.32993 1.000 38.86834 346 ILE A CA 1
ATOM 2501 C C . ILE A 1 354 ? 42.41143 26.07944 116.83918 1.000 40.88069 346 ILE A C 1
ATOM 2502 O O . ILE A 1 354 ? 43.07666 25.04683 116.99161 1.000 39.71626 346 ILE A O 1
ATOM 2507 N N . HIS A 1 355 ? 42.88061 27.16944 116.22619 1.000 37.01884 347 HIS A N 1
ATOM 2508 C CA . HIS A 1 355 ? 44.30559 27.35754 115.94272 1.000 39.29050 347 HIS A CA 1
ATOM 2509 C C . HIS A 1 355 ? 44.98774 27.75901 117.24330 1.000 41.46244 347 HIS A C 1
ATOM 2510 O O . HIS A 1 355 ? 45.09365 28.93876 117.58508 1.000 37.67456 347 HIS A O 1
ATOM 2517 N N . GLU A 1 356 ? 45.47766 26.75553 117.96789 1.000 39.74564 348 GLU A N 1
ATOM 2518 C CA . GLU A 1 356 ? 45.84228 26.94596 119.36698 1.000 42.22645 348 GLU A CA 1
ATOM 2519 C C . GLU A 1 356 ? 47.12302 27.75146 119.57067 1.000 41.26746 348 GLU A C 1
ATOM 2520 O O . GLU A 1 356 ? 47.35002 28.23965 120.68203 1.000 41.46462 348 GLU A O 1
ATOM 2526 N N . ASP A 1 357 ? 47.95292 27.91087 118.54277 1.000 43.28414 349 ASP A N 1
ATOM 2527 C CA . ASP A 1 357 ? 49.23554 28.59140 118.67044 1.000 41.21026 349 ASP A CA 1
ATOM 2528 C C . ASP A 1 357 ? 49.16910 30.07753 118.33286 1.000 40.89886 349 ASP A C 1
ATOM 2529 O O . ASP A 1 357 ? 50.21402 30.73651 118.31290 1.000 43.15727 349 ASP A O 1
ATOM 2534 N N . ALA A 1 358 ? 47.98430 30.61472 118.06045 1.000 38.25088 350 ALA A N 1
ATOM 2535 C CA . ALA A 1 358 ? 47.82905 32.04911 117.84052 1.000 40.43938 350 ALA A CA 1
ATOM 2536 C C . ALA A 1 358 ? 48.16197 32.82743 119.11258 1.000 38.66911 350 ALA A C 1
ATOM 2537 O O . ALA A 1 358 ? 47.50597 32.65813 120.14503 1.000 42.07639 350 ALA A O 1
ATOM 2539 N N . ILE A 1 359 ? 49.17041 33.69718 119.03064 1.000 36.76052 351 ILE A N 1
ATOM 2540 C CA . ILE A 1 359 ? 49.59460 34.49065 120.17758 1.000 39.22636 351 ILE A CA 1
ATOM 2541 C C . ILE A 1 359 ? 48.54191 35.55681 120.49541 1.000 38.68046 351 ILE A C 1
ATOM 2542 O O . ILE A 1 359 ? 47.82038 36.03550 119.60847 1.000 39.24840 351 ILE A O 1
ATOM 2547 N N . THR A 1 360 ? 48.41616 35.90496 121.77896 1.000 35.36775 352 THR A N 1
ATOM 2548 C CA . THR A 1 360 ? 47.44905 36.90457 122.23629 1.000 36.49340 352 THR A CA 1
ATOM 2549 C C . THR A 1 360 ? 48.17664 37.98696 123.03134 1.000 35.81238 352 THR A C 1
ATOM 2550 O O . THR A 1 360 ? 49.37541 37.87485 123.31074 1.000 34.98571 352 THR A O 1
ATOM 2554 N N . VAL A 1 361 ? 47.43395 39.03636 123.42261 1.000 32.77707 353 VAL A N 1
ATOM 2555 C CA . VAL A 1 361 ? 48.06720 40.21098 124.02926 1.000 35.72664 353 VAL A CA 1
ATOM 2556 C C . VAL A 1 361 ? 48.80466 39.86918 125.32134 1.000 36.24503 353 VAL A C 1
ATOM 2557 O O . VAL A 1 361 ? 49.80154 40.52281 125.65384 1.000 38.46298 353 VAL A O 1
ATOM 2561 N N . ASN A 1 362 ? 48.35567 38.85196 126.06845 1.000 35.98100 354 ASN A N 1
ATOM 2562 C CA . ASN A 1 362 ? 49.03586 38.56095 127.33197 1.000 37.39180 354 ASN A CA 1
ATOM 2563 C C . ASN A 1 362 ? 50.36489 37.83238 127.13733 1.000 39.28322 354 ASN A C 1
ATOM 2564 O O . ASN A 1 362 ? 51.04886 37.53941 128.12810 1.000 38.79213 354 ASN A O 1
ATOM 2569 N N . GLY A 1 363 ? 50.76239 37.56839 125.89028 1.000 37.48924 355 GLY A N 1
ATOM 2570 C CA . GLY A 1 363 ? 52.02922 36.93484 125.59745 1.000 40.17174 355 GLY A CA 1
ATOM 2571 C C . GLY A 1 363 ? 51.96757 35.42964 125.46472 1.000 43.14395 355 GLY A C 1
ATOM 2572 O O . GLY A 1 363 ? 52.99179 34.80551 125.15813 1.000 44.86880 355 GLY A O 1
ATOM 2573 N N . LYS A 1 364 ? 50.80908 34.82966 125.70237 1.000 40.73675 356 LYS A N 1
ATOM 2574 C CA . LYS A 1 364 ? 50.61237 33.39941 125.55588 1.000 38.39256 356 LYS A CA 1
ATOM 2575 C C . LYS A 1 364 ? 49.65166 33.13303 124.40765 1.000 38.51131 356 LYS A C 1
ATOM 2576 O O . LYS A 1 364 ? 48.92555 34.02086 123.94728 1.000 36.69052 356 LYS A O 1
ATOM 2582 N N . THR A 1 365 ? 49.65297 31.89008 123.95109 1.000 38.31707 357 THR A N 1
ATOM 2583 C CA . THR A 1 365 ? 48.74994 31.50812 122.88444 1.000 38.27356 357 THR A CA 1
ATOM 2584 C C . THR A 1 365 ? 47.34608 31.33070 123.43997 1.000 40.00860 357 THR A C 1
ATOM 2585 O O . THR A 1 365 ? 47.14932 31.10565 124.64037 1.000 37.88481 357 THR A O 1
ATOM 2589 N N . ILE A 1 366 ? 46.35828 31.44277 122.54459 1.000 37.53849 358 ILE A N 1
ATOM 2590 C CA . ILE A 1 366 ? 44.97663 31.21882 122.95276 1.000 39.39314 358 ILE A CA 1
ATOM 2591 C C . ILE A 1 366 ? 44.81082 29.79970 123.48054 1.000 39.98071 358 ILE A C 1
ATOM 2592 O O . ILE A 1 366 ? 44.03417 29.55974 124.41436 1.000 40.74615 358 ILE A O 1
ATOM 2597 N N . GLY A 1 367 ? 45.56738 28.84958 122.92983 1.000 38.94334 359 GLY A N 1
ATOM 2598 C CA . GLY A 1 367 ? 45.49357 27.48509 123.41390 1.000 40.42485 359 GLY A CA 1
ATOM 2599 C C . GLY A 1 367 ? 45.98988 27.34252 124.83853 1.000 42.03079 359 GLY A C 1
ATOM 2600 O O . GLY A 1 367 ? 45.39142 26.62244 125.64101 1.000 46.06275 359 GLY A O 1
ATOM 2601 N N . GLU A 1 368 ? 47.09046 28.01788 125.17747 1.000 41.58841 360 GLU A N 1
ATOM 2602 C CA A GLU A 1 368 ? 47.57085 27.94581 126.55260 0.573 43.59406 360 GLU A CA 1
ATOM 2603 C CA B GLU A 1 368 ? 47.58878 27.97814 126.55197 0.427 43.30910 360 GLU A CA 1
ATOM 2604 C C . GLU A 1 368 ? 46.61638 28.65628 127.50919 1.000 43.11795 360 GLU A C 1
ATOM 2605 O O . GLU A 1 368 ? 46.39215 28.17772 128.62329 1.000 42.55964 360 GLU A O 1
ATOM 2616 N N . ASN A 1 369 ? 46.01883 29.77463 127.08239 1.000 40.77906 361 ASN A N 1
ATOM 2617 C CA . ASN A 1 369 ? 45.09422 30.50159 127.94770 1.000 41.58435 361 ASN A CA 1
ATOM 2618 C C . ASN A 1 369 ? 43.80817 29.72484 128.21489 1.000 41.78565 361 ASN A C 1
ATOM 2619 O O . ASN A 1 369 ? 43.17930 29.92522 129.25364 1.000 41.22704 361 ASN A O 1
ATOM 2624 N N . CYS A 1 370 ? 43.38697 28.84812 127.30850 1.000 42.16768 362 CYS A N 1
ATOM 2625 C CA . CYS A 1 370 ? 42.07091 28.23573 127.43297 1.000 40.10426 362 CYS A CA 1
ATOM 2626 C C . CYS A 1 370 ? 42.10444 26.74072 127.70492 1.000 43.13052 362 CYS A C 1
ATOM 2627 O O . CYS A 1 370 ? 41.03880 26.13502 127.83601 1.000 44.99174 362 CYS A O 1
ATOM 2630 N N . LYS A 1 371 ? 43.28701 26.12782 127.80228 1.000 43.31193 363 LYS A N 1
ATOM 2631 C CA . LYS A 1 371 ? 43.35170 24.67259 127.86483 1.000 45.26412 363 LYS A CA 1
ATOM 2632 C C . LYS A 1 371 ? 42.69663 24.11400 129.12499 1.000 43.01499 363 LYS A C 1
ATOM 2633 O O . LYS A 1 371 ? 42.22243 22.97509 129.11824 1.000 43.63961 363 LYS A O 1
ATOM 2639 N N . ASN A 1 372 ? 42.65074 24.88073 130.20951 1.000 46.43454 364 ASN A N 1
ATOM 2640 C CA . ASN A 1 372 ? 42.04381 24.39519 131.44200 1.000 48.40287 364 ASN A CA 1
ATOM 2641 C C . ASN A 1 372 ? 40.70318 25.05136 131.73592 1.000 47.93817 364 ASN A C 1
ATOM 2642 O O . ASN A 1 372 ? 40.14771 24.84107 132.81786 1.000 47.91371 364 ASN A O 1
ATOM 2647 N N . ALA A 1 373 ? 40.16002 25.82004 130.79648 1.000 44.49268 365 ALA A N 1
ATOM 2648 C CA . ALA A 1 373 ? 38.87432 26.47120 131.01103 1.000 44.73779 365 ALA A CA 1
ATOM 2649 C C . ALA A 1 373 ? 37.75101 25.44184 130.93023 1.000 46.27545 365 ALA A C 1
ATOM 2650 O O . ALA A 1 373 ? 37.60340 24.74872 129.92030 1.000 51.57153 365 ALA A O 1
ATOM 2652 N N . THR A 1 374 ? 36.97053 25.32660 131.99756 1.000 45.87077 366 THR A N 1
ATOM 2653 C CA . THR A 1 374 ? 35.86196 24.38829 132.08002 1.000 47.55751 366 THR A CA 1
ATOM 2654 C C . THR A 1 374 ? 34.53726 25.12993 131.96830 1.000 44.95702 366 THR A C 1
ATOM 2655 O O . THR A 1 374 ? 34.44078 26.32001 132.27754 1.000 45.10757 366 THR A O 1
ATOM 2659 N N . ILE A 1 375 ? 33.50722 24.40422 131.53823 1.000 44.59937 367 ILE A N 1
ATOM 2660 C CA . ILE A 1 375 ? 32.14174 24.90188 131.65929 1.000 46.47244 367 ILE A CA 1
ATOM 2661 C C . ILE A 1 375 ? 31.74125 24.84364 133.12709 1.000 48.15810 367 ILE A C 1
ATOM 2662 O O . ILE A 1 375 ? 31.74532 23.77114 133.74080 1.000 49.42764 367 ILE A O 1
ATOM 2667 N N . GLU A 1 376 ? 31.39907 25.99510 133.70080 1.000 45.37895 368 GLU A N 1
ATOM 2668 C CA . GLU A 1 376 ? 31.03817 26.05672 135.11314 1.000 48.42679 368 GLU A CA 1
ATOM 2669 C C . GLU A 1 376 ? 29.53764 26.01690 135.35070 1.000 46.33647 368 GLU A C 1
ATOM 2670 O O . GLU A 1 376 ? 29.11529 25.80896 136.49080 1.000 45.78306 368 GLU A O 1
ATOM 2676 N N . ASP A 1 377 ? 28.73128 26.19735 134.30935 1.000 46.99920 369 ASP A N 1
ATOM 2677 C CA . ASP A 1 377 ? 27.28329 26.04126 134.40262 1.000 46.40854 369 ASP A CA 1
ATOM 2678 C C . ASP A 1 377 ? 26.81529 25.41040 133.09778 1.000 47.83981 369 ASP A C 1
ATOM 2679 O O . ASP A 1 377 ? 26.81430 26.06975 132.05270 1.000 44.86535 369 ASP A O 1
ATOM 2684 N N . GLY A 1 378 ? 26.41719 24.13996 133.16025 1.000 50.83953 370 GLY A N 1
ATOM 2685 C CA . GLY A 1 378 ? 26.01564 23.39690 131.97896 1.000 45.88152 370 GLY A CA 1
ATOM 2686 C C . GLY A 1 378 ? 24.67664 23.79562 131.39860 1.000 50.14361 370 GLY A C 1
ATOM 2687 O O . GLY A 1 378 ? 24.35237 23.35349 130.29080 1.000 47.71123 370 GLY A O 1
ATOM 2688 N N . ASN A 1 379 ? 23.88364 24.59816 132.11633 1.000 47.50249 371 ASN A N 1
ATOM 2689 C CA . ASN A 1 379 ? 22.65864 25.13730 131.53550 1.000 48.28534 371 ASN A CA 1
ATOM 2690 C C . ASN A 1 379 ? 22.93664 26.25810 130.54336 1.000 44.28902 371 ASN A C 1
ATOM 2691 O O . ASN A 1 379 ? 22.13615 26.47793 129.62978 1.000 45.15997 371 ASN A O 1
ATOM 2696 N N . VAL A 1 380 ? 24.06072 26.94577 130.69748 1.000 42.23677 372 VAL A N 1
ATOM 2697 C CA . VAL A 1 380 ? 24.34921 28.16952 129.97110 1.000 42.13168 372 VAL A CA 1
ATOM 2698 C C . VAL A 1 380 ? 25.28039 27.91623 128.79152 1.000 43.44878 372 VAL A C 1
ATOM 2699 O O . VAL A 1 380 ? 25.11834 28.52251 127.73312 1.000 44.17252 372 VAL A O 1
ATOM 2703 N N . ILE A 1 381 ? 26.25968 27.02863 128.95588 1.000 41.81098 373 ILE A N 1
ATOM 2704 C CA . ILE A 1 381 ? 27.19362 26.66604 127.89469 1.000 40.72143 373 ILE A CA 1
ATOM 2705 C C . ILE A 1 381 ? 27.14378 25.15613 127.72824 1.000 44.79028 373 ILE A C 1
ATOM 2706 O O . ILE A 1 381 ? 27.39502 24.41108 128.68415 1.000 46.84078 373 ILE A O 1
ATOM 2711 N N . LYS A 1 382 ? 26.82829 24.70858 126.51959 1.000 44.09520 374 LYS A N 1
ATOM 2712 C CA . LYS A 1 382 ? 26.69556 23.29335 126.21817 1.000 47.86210 374 LYS A CA 1
ATOM 2713 C C . LYS A 1 382 ? 28.00412 22.72836 125.67219 1.000 44.66402 374 LYS A C 1
ATOM 2714 O O . LYS A 1 382 ? 28.81692 23.44728 125.08406 1.000 44.16024 374 LYS A O 1
ATOM 2720 N N . THR A 1 383 ? 28.20932 21.42960 125.87945 1.000 44.98740 375 THR A N 1
ATOM 2721 C CA . THR A 1 383 ? 29.37572 20.78931 125.29008 1.000 50.52497 375 THR A CA 1
ATOM 2722 C C . THR A 1 383 ? 29.19587 20.66146 123.78167 1.000 49.50244 375 THR A C 1
ATOM 2723 O O . THR A 1 383 ? 28.07764 20.67599 123.25981 1.000 51.55977 375 THR A O 1
ATOM 2727 N N . TYR A 1 384 ? 30.32421 20.52654 123.08009 1.000 50.14320 376 TYR A N 1
ATOM 2728 C CA . TYR A 1 384 ? 30.28462 20.43623 121.62426 1.000 48.97699 376 TYR A CA 1
ATOM 2729 C C . TYR A 1 384 ? 29.43932 19.25589 121.16276 1.000 52.64390 376 TYR A C 1
ATOM 2730 O O . TYR A 1 384 ? 28.67658 19.37297 120.19673 1.000 54.30133 376 TYR A O 1
ATOM 2739 N N . ASP A 1 385 ? 29.54418 18.11565 121.84953 1.000 52.02482 377 ASP A N 1
ATOM 2740 C CA . ASP A 1 385 ? 28.87140 16.90375 121.38600 1.000 55.57387 377 ASP A CA 1
ATOM 2741 C C . ASP A 1 385 ? 27.38087 16.89085 121.69580 1.000 58.15052 377 ASP A C 1
ATOM 2742 O O . ASP A 1 385 ? 26.61676 16.22820 120.98727 1.000 57.58319 377 ASP A O 1
ATOM 2747 N N . GLN A 1 386 ? 26.94133 17.59317 122.73993 1.000 61.96902 378 GLN A N 1
ATOM 2748 C CA . GLN A 1 386 ? 25.52028 17.75262 123.04311 1.000 60.58819 378 GLN A CA 1
ATOM 2749 C C . GLN A 1 386 ? 25.18504 19.23835 122.97011 1.000 59.20786 378 GLN A C 1
ATOM 2750 O O . GLN A 1 386 ? 24.86759 19.86836 123.98729 1.000 59.02388 378 GLN A O 1
ATOM 2752 N N . PRO A 1 387 ? 25.23830 19.82517 121.78106 1.000 58.16171 379 PRO A N 1
ATOM 2753 C CA . PRO A 1 387 ? 25.14071 21.28001 121.65190 1.000 55.25722 379 PRO A CA 1
ATOM 2754 C C . PRO A 1 387 ? 23.69767 21.74848 121.79492 1.000 55.77974 379 PRO A C 1
ATOM 2755 O O . PRO A 1 387 ? 22.75875 20.95850 121.86265 1.000 57.20419 379 PRO A O 1
ATOM 2759 N N . LEU A 1 388 ? 23.53414 23.06930 121.81702 1.000 50.61049 380 LEU A N 1
ATOM 2760 C CA . LEU A 1 388 ? 22.19098 23.63875 121.83541 1.000 52.43444 380 LEU A CA 1
ATOM 2761 C C . LEU A 1 388 ? 21.52397 23.52359 120.46814 1.000 52.69520 380 LEU A C 1
ATOM 2762 O O . LEU A 1 388 ? 20.33814 23.18727 120.37650 1.000 57.18022 380 LEU A O 1
ATOM 2767 N N . LYS A 1 389 ? 22.27249 23.78010 119.39787 1.000 51.34674 381 LYS A N 1
ATOM 2768 C CA . LYS A 1 389 ? 21.80737 23.54875 118.03680 1.000 51.62614 381 LYS A CA 1
ATOM 2769 C C . LYS A 1 389 ? 23.02250 23.28586 117.15635 1.000 53.28834 381 LYS A C 1
ATOM 2770 O O . LYS A 1 389 ? 24.12801 23.75113 117.44826 1.000 53.06272 381 LYS A O 1
ATOM 2772 N N . LYS A 1 390 ? 22.81728 22.52424 116.08894 1.000 51.14788 382 LYS A N 1
ATOM 2773 C CA . LYS A 1 390 ? 23.87728 22.21101 115.14152 1.000 54.92552 382 LYS A CA 1
ATOM 2774 C C . LYS A 1 390 ? 23.81647 23.15781 113.95162 1.000 54.10710 382 LYS A C 1
ATOM 2775 O O . LYS A 1 390 ? 22.80407 23.82020 113.71398 1.000 58.23724 382 LYS A O 1
ATOM 2781 N N . HIS A 1 391 ? 24.91828 23.21404 113.20196 1.000 52.79825 383 HIS A N 1
ATOM 2782 C CA A HIS A 1 391 ? 24.94270 23.93812 111.93670 0.537 54.20584 383 HIS A CA 1
ATOM 2783 C CA B HIS A 1 391 ? 24.99026 23.95445 111.94038 0.463 54.00194 383 HIS A CA 1
ATOM 2784 C C . HIS A 1 391 ? 24.50328 25.39129 112.13292 1.000 53.25162 383 HIS A C 1
ATOM 2785 O O . HIS A 1 391 ? 23.59585 25.87871 111.45600 1.000 56.26660 383 HIS A O 1
ATOM 2798 N N . ALA A 1 392 ? 25.15204 26.07972 113.07325 1.000 51.35292 384 ALA A N 1
ATOM 2799 C CA . ALA A 1 392 ? 24.66521 27.36178 113.57500 1.000 53.44663 384 ALA A CA 1
ATOM 2800 C C . ALA A 1 392 ? 25.39109 28.57853 113.01486 1.000 51.72943 384 ALA A C 1
ATOM 2801 O O . ALA A 1 392 ? 25.15234 29.69013 113.49172 1.000 53.24158 384 ALA A O 1
ATOM 2803 N N . GLY A 1 393 ? 26.25008 28.41295 112.01384 1.000 51.28866 385 GLY A N 1
ATOM 2804 C CA . GLY A 1 393 ? 26.99537 29.52877 111.45717 1.000 48.87832 385 GLY A CA 1
ATOM 2805 C C . GLY A 1 393 ? 26.20537 30.32457 110.43696 1.000 53.00610 385 GLY A C 1
ATOM 2806 O O . GLY A 1 393 ? 24.97481 30.41563 110.49972 1.000 54.59898 385 GLY A O 1
ATOM 2807 N N . PHE A 1 394 ? 26.91966 30.90939 109.47641 1.000 51.35930 386 PHE A N 1
ATOM 2808 C CA . PHE A 1 394 ? 26.31553 31.71008 108.42162 1.000 50.47334 386 PHE A CA 1
ATOM 2809 C C . PHE A 1 394 ? 26.37759 30.96841 107.09507 1.000 53.44085 386 PHE A C 1
ATOM 2810 O O . PHE A 1 394 ? 27.37337 30.30644 106.78804 1.000 53.55329 386 PHE A O 1
ATOM 2818 N N . ARG A 1 395 ? 25.31922 31.09615 106.30243 1.000 54.19068 387 ARG A N 1
ATOM 2819 C CA . ARG A 1 395 ? 25.34450 30.70351 104.90218 1.000 55.83032 387 ARG A CA 1
ATOM 2820 C C . ARG A 1 395 ? 25.34034 31.95232 104.02837 1.000 55.02262 387 ARG A C 1
ATOM 2821 O O . ARG A 1 395 ? 24.63229 32.92258 104.31947 1.000 58.84770 387 ARG A O 1
ATOM 2829 N N . VAL A 1 396 ? 26.14121 31.92692 102.96606 1.000 56.67237 388 VAL A N 1
ATOM 2830 C CA . VAL A 1 396 ? 26.19198 33.01171 101.99400 1.000 57.86487 388 VAL A CA 1
ATOM 2831 C C . VAL A 1 396 ? 25.26772 32.66719 100.83434 1.000 63.79940 388 VAL A C 1
ATOM 2832 O O . VAL A 1 396 ? 25.36460 31.57797 100.25622 1.000 65.46790 388 VAL A O 1
ATOM 2836 N N . LEU A 1 397 ? 24.36940 33.58930 100.49373 1.000 61.99195 389 LEU A N 1
ATOM 2837 C CA . LEU A 1 397 ? 23.44919 33.41815 99.37609 1.000 70.23155 389 LEU A CA 1
ATOM 2838 C C . LEU A 1 397 ? 23.83823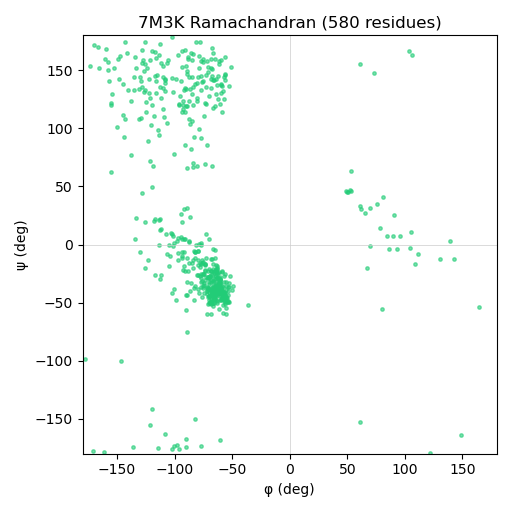 34.36836 98.25383 1.000 72.05617 389 LEU A C 1
ATOM 2839 O O . LEU A 1 397 ? 24.13588 35.54126 98.50328 1.000 69.42241 389 LEU A O 1
ATOM 2844 N N . ARG A 1 398 ? 23.85305 33.85160 97.02761 1.000 71.34595 390 ARG A N 1
ATOM 2845 C CA . ARG A 1 398 ? 24.19669 34.60851 95.83338 1.000 74.16182 390 ARG A CA 1
ATOM 2846 C C . ARG A 1 398 ? 23.08455 34.41245 94.80915 1.000 78.11189 390 ARG A C 1
ATOM 2847 O O . ARG A 1 398 ? 22.21373 33.55389 94.96596 1.000 79.07862 390 ARG A O 1
ATOM 2855 N N . GLY A 1 399 ? 23.09978 35.22124 93.76397 1.000 78.07184 391 GLY A N 1
ATOM 2856 C CA . GLY A 1 399 ? 22.08087 35.13773 92.73630 1.000 78.32888 391 GLY A CA 1
ATOM 2857 C C . GLY A 1 399 ? 21.82932 36.50494 92.13535 1.000 79.72029 391 GLY A C 1
ATOM 2858 O O . GLY A 1 399 ? 22.62582 37.42599 92.30876 1.000 80.14447 391 GLY A O 1
ATOM 2859 N N . ASN A 1 400 ? 20.70011 36.62011 91.43147 1.000 78.55818 392 ASN A N 1
ATOM 2860 C CA . ASN A 1 400 ? 20.37870 37.87647 90.76471 1.000 79.73259 392 ASN A CA 1
ATOM 2861 C C . ASN A 1 400 ? 19.87795 38.94735 91.72756 1.000 77.83152 392 ASN A C 1
ATOM 2862 O O . ASN A 1 400 ? 19.81850 40.12045 91.34719 1.000 78.56370 392 ASN A O 1
ATOM 2867 N N . LEU A 1 401 ? 19.53444 38.58049 92.96237 1.000 77.66139 393 LEU A N 1
ATOM 2868 C CA . LEU A 1 401 ? 19.14106 39.57822 93.94805 1.000 79.21597 393 LEU A CA 1
ATOM 2869 C C . LEU A 1 401 ? 20.33601 40.33787 94.51570 1.000 75.96893 393 LEU A C 1
ATOM 2870 O O . LEU A 1 401 ? 20.19916 41.51627 94.86413 1.000 70.16819 393 LEU A O 1
ATOM 2875 N N . PHE A 1 402 ? 21.49978 39.69601 94.61843 1.000 74.22097 394 PHE A N 1
ATOM 2876 C CA . PHE A 1 402 ? 22.67252 40.32738 95.21436 1.000 70.47373 394 PHE A CA 1
ATOM 2877 C C . PHE A 1 402 ? 23.88523 39.42177 95.05301 1.000 69.96818 394 PHE A C 1
ATOM 2878 O O . PHE A 1 402 ? 23.75606 38.19688 94.96947 1.000 72.31838 394 PHE A O 1
ATOM 2886 N N . SER A 1 403 ? 25.06731 40.04306 95.02851 1.000 66.97077 395 SER A N 1
ATOM 2887 C CA . SER A 1 403 ? 26.30566 39.27752 94.92956 1.000 62.89712 395 SER A CA 1
ATOM 2888 C C . SER A 1 403 ? 26.61305 38.51644 96.22009 1.000 63.99358 395 SER A C 1
ATOM 2889 O O . SER A 1 403 ? 27.25126 37.45974 96.17196 1.000 62.07977 395 SER A O 1
ATOM 2892 N N . SER A 1 404 ? 26.17387 39.01824 97.37458 1.000 61.16262 396 SER A N 1
ATOM 2893 C CA . SER A 1 404 ? 26.29515 38.23415 98.59649 1.000 61.25254 396 SER A CA 1
ATOM 2894 C C . SER A 1 404 ? 25.29301 38.72248 99.63354 1.000 60.88799 396 SER A C 1
ATOM 2895 O O . SER A 1 404 ? 24.91765 39.89677 99.65589 1.000 61.78479 396 SER A O 1
ATOM 2898 N N . ALA A 1 405 ? 24.86570 37.79180 100.48372 1.000 58.96461 397 ALA A N 1
ATOM 2899 C CA . ALA A 1 405 ? 24.09599 38.07326 101.68896 1.000 61.17465 397 ALA A CA 1
ATOM 2900 C C . ALA A 1 405 ? 24.23446 36.86524 102.60186 1.000 60.59080 397 ALA A C 1
ATOM 2901 O O . ALA A 1 405 ? 24.58143 35.77027 102.15135 1.000 60.02129 397 ALA A O 1
ATOM 2903 N N . ILE A 1 406 ? 23.97210 37.06773 103.89121 1.000 54.74191 398 ILE A N 1
ATOM 2904 C CA . ILE A 1 406 ? 24.17449 36.00103 104.86118 1.000 57.16889 398 ILE A CA 1
ATOM 2905 C C . ILE A 1 406 ? 22.89329 35.77485 105.65422 1.000 63.82733 398 ILE A C 1
ATOM 2906 O O . ILE A 1 406 ? 22.05113 36.66672 105.80004 1.000 64.64891 398 ILE A O 1
ATOM 2911 N N . MET A 1 407 ? 22.76047 34.55355 106.17669 1.000 60.73209 399 MET A N 1
ATOM 2912 C CA . MET A 1 407 ? 21.57964 34.13220 106.91713 1.000 63.79637 399 MET A CA 1
ATOM 2913 C C . MET A 1 407 ? 21.98523 33.58292 108.27539 1.000 67.23899 399 MET A C 1
ATOM 2914 O O . MET A 1 407 ? 22.87190 32.72860 108.36225 1.000 65.52737 399 MET A O 1
ATOM 2919 N N . LYS A 1 408 ? 21.31001 34.06054 109.32417 1.000 66.77794 400 LYS A N 1
ATOM 2920 C CA . LYS A 1 408 ? 21.61709 33.74833 110.72264 1.000 67.72095 400 LYS A CA 1
ATOM 2921 C C . LYS A 1 408 ? 20.97306 32.41316 111.08963 1.000 69.21836 400 LYS A C 1
ATOM 2922 O O . LYS A 1 408 ? 19.81632 32.34721 111.51835 1.000 73.58066 400 LYS A O 1
ATOM 2928 N N . LEU A 1 409 ? 21.74288 31.33007 110.93396 1.000 64.79937 401 LEU A N 1
ATOM 2929 C CA . LEU A 1 409 ? 21.19949 29.98425 111.11111 1.000 70.74041 401 LEU A CA 1
ATOM 2930 C C . LEU A 1 409 ? 20.93648 29.63118 112.57532 1.000 69.52654 401 LEU A C 1
ATOM 2931 O O . LEU A 1 409 ? 20.19784 28.67480 112.84102 1.000 72.32617 401 LEU A O 1
ATOM 2936 N N . SER A 1 410 ? 21.50768 30.38085 113.52776 1.000 66.26381 402 SER A N 1
ATOM 2937 C CA . SER A 1 410 ? 21.41454 30.01025 114.93726 1.000 65.34792 402 SER A CA 1
ATOM 2938 C C . SER A 1 410 ? 20.06857 30.35963 115.57050 1.000 71.87061 402 SER A C 1
ATOM 2939 O O . SER A 1 410 ? 19.75700 29.83337 116.64567 1.000 70.16041 402 SER A O 1
ATOM 2942 N N . VAL A 1 411 ? 19.26127 31.21575 114.94022 1.000 73.88690 403 VAL A N 1
ATOM 2943 C CA . VAL A 1 411 ? 17.97820 31.62363 115.50602 1.000 77.75906 403 VAL A CA 1
ATOM 2944 C C . VAL A 1 411 ? 16.79694 31.10346 114.68921 1.000 83.37182 403 VAL A C 1
ATOM 2945 O O . VAL A 1 411 ? 15.66158 31.55078 114.89923 1.000 85.07610 403 VAL A O 1
ATOM 2949 N N . ILE A 1 412 ? 17.02535 30.16562 113.76758 1.000 81.68529 404 ILE A N 1
ATOM 2950 C CA . ILE A 1 412 ? 15.91411 29.52348 113.06930 1.000 83.78413 404 ILE A CA 1
ATOM 2951 C C . ILE A 1 412 ? 15.12601 28.69103 114.07386 1.000 89.08090 404 ILE A C 1
ATOM 2952 O O . ILE A 1 412 ? 15.65064 27.73468 114.65709 1.000 86.21351 404 ILE A O 1
ATOM 2957 N N . SER A 1 413 ? 13.86050 29.04737 114.27847 1.000 92.25039 405 SER A N 1
ATOM 2958 C CA . SER A 1 413 ? 13.01818 28.31861 115.21387 1.000 98.19577 405 SER A CA 1
ATOM 2959 C C . SER A 1 413 ? 12.46195 27.05697 114.55728 1.000 104.28986 405 SER A C 1
ATOM 2960 O O . SER A 1 413 ? 12.64679 26.80820 113.36219 1.000 102.78365 405 SER A O 1
ATOM 2963 N N . ASP A 1 414 ? 11.77189 26.24186 115.36067 1.000 113.01094 406 ASP A N 1
ATOM 2964 C CA . ASP A 1 414 ? 11.09631 25.06898 114.81709 1.000 116.32220 406 ASP A CA 1
ATOM 2965 C C . ASP A 1 414 ? 9.85408 25.45585 114.02606 1.000 115.85198 406 ASP A C 1
ATOM 2966 O O . ASP A 1 414 ? 9.48333 24.75195 113.08083 1.000 116.52565 406 ASP A O 1
ATOM 2971 N N . GLU A 1 415 ? 9.19807 26.55999 114.39513 1.000 122.82114 407 GLU A N 1
ATOM 2972 C CA . GLU A 1 415 ? 8.11248 27.08454 113.57134 1.000 121.53877 407 GLU A CA 1
ATOM 2973 C C . GLU A 1 415 ? 8.62164 27.45873 112.18421 1.000 119.15941 407 GLU A C 1
ATOM 2974 O O . GLU A 1 415 ? 8.02611 27.08172 111.16808 1.000 119.13634 407 GLU A O 1
ATOM 2980 N N . PHE A 1 416 ? 9.73700 28.19389 112.12578 1.000 108.86135 408 PHE A N 1
ATOM 2981 C CA . PHE A 1 416 ? 10.34309 28.53010 110.84102 1.000 105.54914 408 PHE A CA 1
ATOM 2982 C C . PHE A 1 416 ? 10.84019 27.27974 110.12399 1.000 105.50532 408 PHE A C 1
ATOM 2983 O O . PHE A 1 416 ? 10.64806 27.13385 108.91097 1.000 104.61937 408 PHE A O 1
ATOM 2991 N N . ARG A 1 417 ? 11.47107 26.35991 110.86027 1.000 103.37336 409 ARG A N 1
ATOM 2992 C CA . ARG A 1 417 ? 12.00062 25.14767 110.24256 1.000 105.53637 409 ARG A CA 1
ATOM 2993 C C . ARG A 1 417 ? 10.87868 24.25519 109.72488 1.000 111.17155 409 ARG A C 1
ATOM 2994 O O . ARG A 1 417 ? 10.90527 23.81853 108.56845 1.000 112.55750 409 ARG A O 1
ATOM 2996 N N . ASN A 1 418 ? 9.87961 23.97517 110.56559 1.000 108.51746 410 ASN A N 1
ATOM 2997 C CA . ASN A 1 418 ? 8.80610 23.07744 110.15195 1.000 112.56851 410 ASN A CA 1
ATOM 2998 C C . ASN A 1 418 ? 7.97917 23.68138 109.02247 1.000 112.55005 410 ASN A C 1
ATOM 2999 O O . ASN A 1 418 ? 7.55144 22.96603 108.10812 1.000 113.95062 410 ASN A O 1
ATOM 3001 N N . ARG A 1 419 ? 7.74851 24.99393 109.05839 1.000 108.81989 411 ARG A N 1
ATOM 3002 C CA . ARG A 1 419 ? 6.94227 25.62018 108.01590 1.000 109.40962 411 ARG A CA 1
ATOM 3003 C C . ARG A 1 419 ? 7.70124 25.67969 106.69429 1.000 111.24855 411 ARG A C 1
ATOM 3004 O O . ARG A 1 419 ? 7.27141 25.09917 105.68963 1.000 114.92170 411 ARG A O 1
ATOM 3006 N N . TYR A 1 420 ? 8.84934 26.35935 106.68148 1.000 106.21267 412 TYR A N 1
ATOM 3007 C CA . TYR A 1 420 ? 9.51852 26.68709 105.42762 1.000 105.71585 412 TYR A CA 1
ATOM 3008 C C . TYR A 1 420 ? 10.49521 25.61354 104.96329 1.000 108.05211 412 TYR A C 1
ATOM 3009 O O . TYR A 1 420 ? 10.51145 25.27287 103.77613 1.000 114.77920 412 TYR A O 1
ATOM 3018 N N . LEU A 1 421 ? 11.30977 25.06589 105.86572 1.000 109.09094 413 LEU A N 1
ATOM 3019 C CA . LEU A 1 421 ? 12.36533 24.13321 105.48800 1.000 111.62942 413 LEU A CA 1
ATOM 3020 C C . LEU A 1 421 ? 11.91477 22.67831 105.52390 1.000 117.67734 413 LEU A C 1
ATOM 3021 O O . LEU A 1 421 ? 12.73671 21.78908 105.78117 1.000 114.39325 413 LEU A O 1
ATOM 3023 N N . SER A 1 422 ? 10.62835 22.40209 105.26053 1.000 132.08440 414 SER A N 1
ATOM 3024 C CA . SER A 1 422 ? 10.09719 21.03745 105.33076 1.000 134.65455 414 SER A CA 1
ATOM 3025 C C . SER A 1 422 ? 9.15892 20.81315 104.14208 1.000 132.73225 414 SER A C 1
ATOM 3026 O O . SER A 1 422 ? 7.93431 20.82990 104.27598 1.000 135.04530 414 SER A O 1
ATOM 3029 N N . ASP A 1 423 ? 9.74673 20.59540 102.96700 1.000 124.31236 415 ASP A N 1
ATOM 3030 C CA . ASP A 1 423 ? 8.99236 20.25441 101.76748 1.000 122.08022 415 ASP A CA 1
ATOM 3031 C C . ASP A 1 423 ? 9.76785 19.20531 100.98643 1.000 121.30456 415 ASP A C 1
ATOM 3032 O O . ASP A 1 423 ? 10.97367 19.35335 100.77219 1.000 118.90933 415 ASP A O 1
ATOM 3037 N N . ALA A 1 424 ? 9.07336 18.14797 100.56284 1.000 129.25570 416 ALA A N 1
ATOM 3038 C CA . ALA A 1 424 ? 9.72733 17.07577 99.82133 1.000 131.23967 416 ALA A CA 1
ATOM 3039 C C . ALA A 1 424 ? 9.99868 17.45662 98.37132 1.000 131.62056 416 ALA A C 1
ATOM 3040 O O . ALA A 1 424 ? 10.94999 16.94423 97.77094 1.000 133.07017 416 ALA A O 1
ATOM 3042 N N . LYS A 1 425 ? 9.18073 18.33982 97.79268 1.000 131.72568 417 LYS A N 1
ATOM 3043 C CA . LYS A 1 425 ? 9.41552 18.77133 96.41808 1.000 131.01461 417 LYS A CA 1
ATOM 3044 C C . LYS A 1 425 ? 10.73064 19.53304 96.29672 1.000 128.51021 417 LYS A C 1
ATOM 3045 O O . LYS A 1 425 ? 11.47945 19.34164 95.33129 1.000 132.04775 417 LYS A O 1
ATOM 3047 N N . ASP A 1 426 ? 11.02894 20.40056 97.26530 1.000 126.19645 418 ASP A N 1
ATOM 3048 C CA . ASP A 1 426 ? 12.30276 21.11980 97.31380 1.000 120.58960 418 ASP A CA 1
ATOM 3049 C C . ASP A 1 426 ? 12.73628 21.27234 98.76602 1.000 118.23299 418 ASP A C 1
ATOM 3050 O O . ASP A 1 426 ? 12.36158 22.23368 99.44989 1.000 114.99744 418 ASP A O 1
ATOM 3055 N N . PRO A 1 427 ? 13.52876 20.33272 99.27394 1.000 119.98736 419 PRO A N 1
ATOM 3056 C CA . PRO A 1 427 ? 13.97976 20.42478 100.66667 1.000 115.73111 419 PRO A CA 1
ATOM 3057 C C . PRO A 1 427 ? 14.92515 21.59589 100.88631 1.000 112.98581 419 PRO A C 1
ATOM 3058 O O . PRO A 1 427 ? 15.65413 22.01752 99.98475 1.000 111.67358 419 PRO A O 1
ATOM 3062 N N . ASN A 1 428 ? 14.89504 22.11952 102.11396 1.000 114.38119 420 ASN A N 1
ATOM 3063 C CA . ASN A 1 428 ? 15.73498 23.24258 102.53928 1.000 111.34516 420 ASN A CA 1
ATOM 3064 C C . ASN A 1 428 ? 15.64543 24.40479 101.55112 1.000 109.34722 420 ASN A C 1
ATOM 3065 O O . ASN A 1 428 ? 16.64952 25.00892 101.16812 1.000 104.87400 420 ASN A O 1
ATOM 3070 N N . ALA A 1 429 ? 14.41805 24.71589 101.13903 1.000 110.06976 421 ALA A N 1
ATOM 3071 C CA . ALA A 1 429 ? 14.16352 25.75499 100.15055 1.000 109.43725 421 ALA A CA 1
ATOM 3072 C C . ALA A 1 429 ? 12.68369 26.10395 100.17489 1.000 111.62457 421 ALA A C 1
ATOM 3073 O O . ALA A 1 429 ? 11.84354 25.26181 100.50829 1.000 115.87735 421 ALA A O 1
ATOM 3075 N N . PHE A 1 430 ? 12.37424 27.34870 99.81174 1.000 107.45444 422 PHE A N 1
ATOM 3076 C CA . PHE A 1 430 ? 10.98834 27.78788 99.72681 1.000 105.77638 422 PHE A CA 1
ATOM 3077 C C . PHE A 1 430 ? 10.83544 28.81322 98.61075 1.000 107.14404 422 PHE A C 1
ATOM 3078 O O . PHE A 1 430 ? 11.81164 29.40368 98.14002 1.000 105.33114 422 PHE A O 1
ATOM 3086 N N . GLU A 1 431 ? 9.58309 29.01513 98.19623 1.000 109.15593 423 GLU A N 1
ATOM 3087 C CA . GLU A 1 431 ? 9.20163 30.05844 97.25407 1.000 109.09532 423 GLU A CA 1
ATOM 3088 C C . GLU A 1 431 ? 7.97134 30.78455 97.78273 1.000 107.00457 423 GLU A C 1
ATOM 3089 O O . GLU A 1 431 ? 7.16123 30.20863 98.51456 1.000 109.75383 423 GLU A O 1
ATOM 3095 N N . GLY A 1 432 ? 7.83415 32.05294 97.40729 1.000 102.92988 424 GLY A N 1
ATOM 3096 C CA . GLY A 1 432 ? 6.69633 32.82977 97.86643 1.000 103.71544 424 GLY A CA 1
ATOM 3097 C C . GLY A 1 432 ? 6.61661 34.16171 97.15374 1.000 102.51256 424 GLY A C 1
ATOM 3098 O O . GLY A 1 432 ? 7.42220 34.47266 96.27244 1.000 103.65206 424 GLY A O 1
ATOM 3099 N N . LYS A 1 433 ? 5.61923 34.95058 97.55236 1.000 101.56539 425 LYS A N 1
ATOM 3100 C CA . LYS A 1 433 ? 5.39510 36.27311 96.98417 1.000 102.70024 425 LYS A CA 1
ATOM 3101 C C . LYS A 1 433 ? 6.26549 37.30021 97.69326 1.000 103.92405 425 LYS A C 1
ATOM 3102 O O . LYS A 1 433 ? 6.49053 37.21001 98.90274 1.000 106.55511 425 LYS A O 1
ATOM 3104 N N . ALA A 1 434 ? 6.75285 38.27742 96.93335 1.000 108.90977 426 ALA A N 1
ATOM 3105 C CA . ALA A 1 434 ? 7.64810 39.30408 97.45292 1.000 110.28563 426 ALA A CA 1
ATOM 3106 C C . ALA A 1 434 ? 6.88076 40.59690 97.70044 1.000 110.31046 426 ALA A C 1
ATOM 3107 O O . ALA A 1 434 ? 6.13537 41.06182 96.83111 1.000 109.30255 426 ALA A O 1
ATOM 3109 N N . VAL A 1 435 ? 7.06302 41.16748 98.88783 1.000 107.17804 427 VAL A N 1
ATOM 3110 C CA . VAL A 1 435 ? 6.53860 42.48346 99.23512 1.000 104.43466 427 VAL A CA 1
ATOM 3111 C C . VAL A 1 435 ? 7.73088 43.35836 99.58710 1.000 99.91072 427 VAL A C 1
ATOM 3112 O O . VAL A 1 435 ? 8.47808 43.04572 100.52209 1.000 97.74442 427 VAL A O 1
ATOM 3114 N N . VAL A 1 436 ? 7.91329 44.44551 98.84114 1.000 100.56483 428 VAL A N 1
ATOM 3115 C CA . VAL A 1 436 ? 9.09867 45.28753 98.94795 1.000 95.89730 428 VAL A CA 1
ATOM 3116 C C . VAL A 1 436 ? 8.72360 46.60227 99.61568 1.000 92.98686 428 VAL A C 1
ATOM 3117 O O . VAL A 1 436 ? 7.73336 47.24238 99.23943 1.000 98.73446 428 VAL A O 1
ATOM 3121 N N . PHE A 1 437 ? 9.51696 47.00082 100.60342 1.000 89.20466 429 PHE A N 1
ATOM 3122 C CA . PHE A 1 437 ? 9.42054 48.31061 101.22667 1.000 90.91046 429 PHE A CA 1
ATOM 3123 C C . PHE A 1 437 ? 10.71193 49.07075 100.96080 1.000 88.27313 429 PHE A C 1
ATOM 3124 O O . PHE A 1 437 ? 11.80132 48.48799 100.99586 1.000 83.22847 429 PHE A O 1
ATOM 3132 N N . ASP A 1 438 ? 10.58890 50.37163 100.68786 1.000 88.31524 430 ASP A N 1
ATOM 3133 C CA . ASP A 1 438 ? 11.74673 51.22211 100.40385 1.000 85.72586 430 ASP A CA 1
ATOM 3134 C C . ASP A 1 438 ? 12.08891 52.02542 101.65727 1.000 85.61954 430 ASP A C 1
ATOM 3135 O O . ASP A 1 438 ? 11.78110 53.21214 101.78013 1.000 88.68533 430 ASP A O 1
ATOM 3140 N N . GLY A 1 439 ? 12.74328 51.35486 102.60235 1.000 81.65150 431 GLY A N 1
ATOM 3141 C CA . GLY A 1 439 ? 13.13855 51.97597 103.84423 1.000 79.36994 431 GLY A CA 1
ATOM 3142 C C . GLY A 1 439 ? 12.25036 51.57981 105.00713 1.000 84.56253 431 GLY A C 1
ATOM 3143 O O . GLY A 1 439 ? 11.16864 51.00694 104.83299 1.000 87.01905 431 GLY A O 1
ATOM 3144 N N . PRO A 1 440 ? 12.70276 51.87032 106.22881 1.000 81.06785 432 PRO A N 1
ATOM 3145 C CA . PRO A 1 440 ? 11.88225 51.53652 107.40453 1.000 87.09637 432 PRO A CA 1
ATOM 3146 C C . PRO A 1 440 ? 10.58776 52.33028 107.49081 1.000 92.39522 432 PRO A C 1
ATOM 3147 O O . PRO A 1 440 ? 9.59951 51.81669 108.03039 1.000 94.80832 432 PRO A O 1
ATOM 3151 N N . GLU A 1 441 ? 10.56224 53.56689 106.98432 1.000 87.33919 433 GLU A N 1
ATOM 3152 C CA . GLU A 1 441 ? 9.33819 54.36244 107.03087 1.000 91.72086 433 GLU A CA 1
ATOM 3153 C C . GLU A 1 441 ? 8.26123 53.76342 106.13489 1.000 97.01169 433 GLU A C 1
ATOM 3154 O O . GLU A 1 441 ? 7.08908 53.69535 106.52320 1.000 99.53293 433 GLU A O 1
ATOM 3160 N N . ASP A 1 442 ? 8.64472 53.32514 104.93213 1.000 94.22839 434 ASP A N 1
ATOM 3161 C CA . ASP A 1 442 ? 7.69584 52.68498 104.02747 1.000 97.96381 434 ASP A CA 1
ATOM 3162 C C . ASP A 1 442 ? 7.11326 51.42262 104.64984 1.000 104.06121 434 ASP A C 1
ATOM 3163 O O . ASP A 1 442 ? 5.90965 51.16111 104.53641 1.000 108.03695 434 ASP A O 1
ATOM 3168 N N . TYR A 1 443 ? 7.95456 50.63408 105.32135 1.000 101.90235 435 TYR A N 1
ATOM 3169 C CA . TYR A 1 443 ? 7.49253 49.40001 105.94793 1.000 104.35049 435 TYR A CA 1
ATOM 3170 C C . TYR A 1 443 ? 6.51134 49.68566 107.08176 1.000 109.06782 435 TYR A C 1
ATOM 3171 O O . TYR A 1 443 ? 5.44836 49.06002 107.16708 1.000 110.21373 435 TYR A O 1
ATOM 3180 N N . HIS A 1 444 ? 6.84666 50.63281 107.96193 1.000 118.86278 436 HIS A N 1
ATOM 3181 C CA . HIS A 1 444 ? 5.97787 50.94635 109.09201 1.000 121.60911 436 HIS A CA 1
ATOM 3182 C C . HIS A 1 444 ? 4.63615 51.52657 108.66469 1.000 122.11961 436 HIS A C 1
ATOM 3183 O O . HIS A 1 444 ? 3.73387 51.63284 109.50237 1.000 126.48363 436 HIS A O 1
ATOM 3190 N N . HIS A 1 445 ? 4.47841 51.89601 107.39368 1.000 119.96817 437 HIS A N 1
ATOM 3191 C CA . HIS A 1 445 ? 3.22003 52.42424 106.89040 1.000 121.52912 437 HIS A CA 1
ATOM 3192 C C . HIS A 1 445 ? 2.43529 51.41734 106.05603 1.000 122.83486 437 HIS 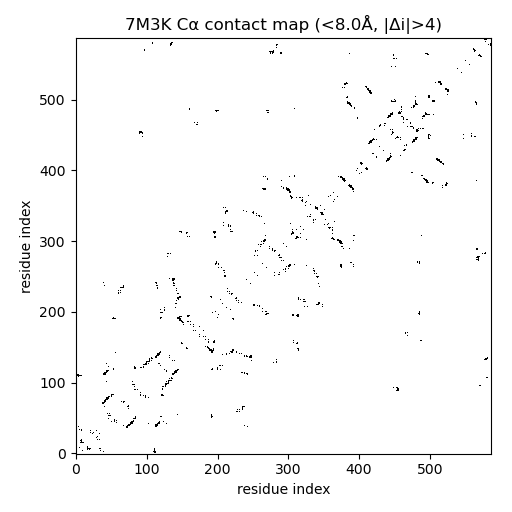A C 1
ATOM 3193 O O . HIS A 1 445 ? 1.27168 51.67978 105.73552 1.000 126.87690 437 HIS A O 1
ATOM 3200 N N . ARG A 1 446 ? 3.02812 50.27181 105.70958 1.000 118.76413 438 ARG A N 1
ATOM 3201 C CA . ARG A 1 446 ? 2.37437 49.29084 104.85396 1.000 119.54336 438 ARG A CA 1
ATOM 3202 C C . ARG A 1 446 ? 2.23764 47.90131 105.46339 1.000 120.13758 438 ARG A C 1
ATOM 3203 O O . ARG A 1 446 ? 1.48715 47.08524 104.91474 1.000 123.38361 438 ARG A O 1
ATOM 3211 N N . ILE A 1 447 ? 2.93384 47.60120 106.56387 1.000 114.87485 439 ILE A N 1
ATOM 3212 C CA . ILE A 1 447 ? 2.98245 46.22622 107.06207 1.000 111.49043 439 ILE A CA 1
ATOM 3213 C C . ILE A 1 447 ? 1.59582 45.76199 107.50109 1.000 115.94405 439 ILE A C 1
ATOM 3214 O O . ILE A 1 447 ? 1.13733 44.67705 107.12368 1.000 119.06185 439 ILE A O 1
ATOM 3219 N N . ASP A 1 448 ? 0.89600 46.58467 108.28174 1.000 117.15049 440 ASP A N 1
ATOM 3220 C CA . ASP A 1 448 ? -0.42041 46.21016 108.77793 1.000 120.23948 440 ASP A CA 1
ATOM 3221 C C . ASP A 1 448 ? -1.53029 46.47072 107.77017 1.000 127.32422 440 ASP A C 1
ATOM 3222 O O . ASP A 1 448 ? -2.67748 46.08761 108.02791 1.000 130.60651 440 ASP A O 1
ATOM 3227 N N . ASP A 1 449 ? -1.22023 47.10474 106.63963 1.000 128.24899 441 ASP A N 1
ATOM 3228 C CA . ASP A 1 449 ? -2.20553 47.40069 105.60711 1.000 131.00554 441 ASP A CA 1
ATOM 3229 C C . ASP A 1 449 ? -2.84455 46.11193 105.10381 1.000 131.66580 441 ASP A C 1
ATOM 3230 O O . ASP A 1 449 ? -2.16110 45.27580 104.49895 1.000 131.58149 441 ASP A O 1
ATOM 3235 N N . PRO A 1 450 ? -4.14468 45.91161 105.33808 1.000 134.30667 442 PRO A N 1
ATOM 3236 C CA . PRO A 1 450 ? -4.78201 44.65419 104.91000 1.000 136.62293 442 PRO A CA 1
ATOM 3237 C C . PRO A 1 450 ? -4.78838 44.45037 103.40337 1.000 132.98627 442 PRO A C 1
ATOM 3238 O O . PRO A 1 450 ? -4.90115 43.30287 102.95246 1.000 130.43693 442 PRO A O 1
ATOM 3242 N N . ALA A 1 451 ? -4.66312 45.52069 102.61173 1.000 129.72085 443 ALA A N 1
ATOM 3243 C CA . ALA A 1 451 ? -4.66200 45.38647 101.15856 1.000 124.49485 443 ALA A CA 1
ATOM 3244 C C . ALA A 1 451 ? -3.48011 44.57286 100.65047 1.000 126.30380 443 ALA A C 1
ATOM 3245 O O . ALA A 1 451 ? -3.52418 44.08156 99.51639 1.000 121.57797 443 ALA A O 1
ATOM 3247 N N . LEU A 1 452 ? -2.42989 44.41861 101.46442 1.000 124.52112 444 LEU A N 1
ATOM 3248 C CA . LEU A 1 452 ? -1.23856 43.69763 101.02836 1.000 122.09024 444 LEU A CA 1
ATOM 3249 C C . LEU A 1 452 ? -1.47639 42.19396 100.95569 1.000 118.78298 444 LEU A C 1
ATOM 3250 O O . LEU A 1 452 ? -0.81836 41.50658 100.16518 1.000 118.68169 444 LEU A O 1
ATOM 3252 N N . GLU A 1 453 ? -2.40102 41.67211 101.76280 1.000 117.47624 445 GLU A N 1
ATOM 3253 C CA . GLU A 1 453 ? -2.73494 40.24677 101.79648 1.000 117.30545 445 GLU A CA 1
ATOM 3254 C C . GLU A 1 453 ? -1.48157 39.39571 102.01324 1.000 115.18459 445 GLU A C 1
ATOM 3255 O O . GLU A 1 453 ? -1.08145 38.58805 101.17177 1.000 113.68741 445 GLU A O 1
ATOM 3257 N N . ILE A 1 454 ? -0.86171 39.59912 103.17154 1.000 115.35419 446 ILE A N 1
ATOM 3258 C CA . ILE A 1 454 ? 0.36796 38.90389 103.53747 1.000 112.68743 446 ILE A CA 1
ATOM 3259 C C . ILE A 1 454 ? -0.00493 37.60884 104.25168 1.000 111.72930 446 ILE A C 1
ATOM 3260 O O . ILE A 1 454 ? -0.65338 37.63311 105.30460 1.000 111.47655 446 ILE A O 1
ATOM 3265 N N . ASP A 1 455 ? 0.39761 36.47548 103.67249 1.000 113.00726 447 ASP A N 1
ATOM 3266 C CA . ASP A 1 455 ? 0.02106 35.16528 104.19357 1.000 116.38336 447 ASP A CA 1
ATOM 3267 C C . ASP A 1 455 ? 1.24746 34.33447 104.55357 1.000 118.26023 447 ASP A C 1
ATOM 3268 O O . ASP A 1 455 ? 2.31557 34.88420 104.84023 1.000 118.02929 447 ASP A O 1
ATOM 3270 N N . GLU A 1 456 ? 1.10186 33.00888 104.54044 1.000 122.96839 448 GLU A N 1
ATOM 3271 C CA . GLU A 1 456 ? 2.18929 32.09718 104.87822 1.000 122.19492 448 GLU A CA 1
ATOM 3272 C C . GLU A 1 456 ? 3.17740 31.89289 103.73562 1.000 123.30751 448 GLU A C 1
ATOM 3273 O O . GLU A 1 456 ? 4.19325 31.21824 103.93424 1.000 116.89150 448 GLU A O 1
ATOM 3275 N N . HIS A 1 457 ? 2.90800 32.44889 102.55356 1.000 143.69859 449 HIS A N 1
ATOM 3276 C CA . HIS A 1 457 ? 3.80299 32.30377 101.41158 1.000 139.47419 449 HIS A CA 1
ATOM 3277 C C . HIS A 1 457 ? 4.30619 33.66364 100.94237 1.000 136.82267 449 HIS A C 1
ATOM 3278 O O . HIS A 1 457 ? 4.24530 33.97402 99.74813 1.000 134.99213 449 HIS A O 1
ATOM 3280 N N . THR A 1 458 ? 4.80836 34.47630 101.87280 1.000 115.63108 450 THR A N 1
ATOM 3281 C CA . THR A 1 458 ? 5.25217 35.83563 101.58705 1.000 110.26636 450 THR A CA 1
ATOM 3282 C C . THR A 1 458 ? 6.64059 36.05401 102.17137 1.000 104.47049 450 THR A C 1
ATOM 3283 O O . THR A 1 458 ? 6.89315 35.69494 103.32631 1.000 105.53248 450 THR A O 1
ATOM 3287 N N . VAL A 1 459 ? 7.53302 36.64348 101.37502 1.000 105.68214 451 VAL A N 1
ATOM 3288 C CA . VAL A 1 459 ? 8.89226 36.98139 101.79640 1.000 107.12692 451 VAL A CA 1
ATOM 3289 C C . VAL A 1 459 ? 9.04477 38.49641 101.69810 1.000 103.72599 451 VAL A C 1
ATOM 3290 O O . VAL A 1 459 ? 9.08132 39.05428 100.59312 1.000 101.52263 451 VAL A O 1
ATOM 3292 N N . LEU A 1 460 ? 9.14217 39.16088 102.84810 1.000 101.22840 452 LEU A N 1
ATOM 3293 C CA . LEU A 1 460 ? 9.20966 40.61559 102.88861 1.000 102.15416 452 LEU A CA 1
ATOM 3294 C C . LEU A 1 460 ? 10.62953 41.10707 102.62318 1.000 99.33639 452 LEU A C 1
ATOM 3295 O O . LEU A 1 460 ? 11.60533 40.54731 103.13484 1.000 95.37311 452 LEU A O 1
ATOM 3297 N N . PHE A 1 461 ? 10.73493 42.16983 101.82212 1.000 98.77487 453 PHE A N 1
ATOM 3298 C CA . PHE A 1 461 ? 12.00906 42.74723 101.41661 1.000 90.82692 453 PHE A CA 1
ATOM 3299 C C . PHE A 1 461 ? 12.14255 44.17412 101.93560 1.000 87.85960 453 PHE A C 1
ATOM 3300 O O . PHE A 1 461 ? 11.16326 44.92247 102.01074 1.000 87.24592 453 PHE A O 1
ATOM 3308 N N . MET A 1 462 ? 13.37564 44.54229 102.28389 1.000 84.51363 454 MET A N 1
ATOM 3309 C CA . MET A 1 462 ? 13.71468 45.87458 102.77768 1.000 77.10409 454 MET A CA 1
ATOM 3310 C C . MET A 1 462 ? 14.92740 46.36929 101.99941 1.000 75.20703 454 MET A C 1
ATOM 3311 O O . MET A 1 462 ? 16.03690 45.86499 102.19427 1.000 74.93416 454 MET A O 1
ATOM 3316 N N . ARG A 1 463 ? 14.72872 47.34201 101.11515 1.000 77.87395 455 ARG A N 1
ATOM 3317 C CA . ARG A 1 463 ? 15.80691 47.84813 100.27649 1.000 73.17175 455 ARG A CA 1
ATOM 3318 C C . ARG A 1 463 ? 16.02450 49.33300 100.53865 1.000 72.33223 455 ARG A C 1
ATOM 3319 O O . ARG A 1 463 ? 15.19917 50.00951 101.15848 1.000 71.95542 455 ARG A O 1
ATOM 3327 N N . GLY A 1 464 ? 17.15664 49.83508 100.04524 1.000 70.73194 456 GLY A N 1
ATOM 3328 C CA . GLY A 1 464 ? 17.56391 51.20394 100.28644 1.000 68.63444 456 GLY A CA 1
ATOM 3329 C C . GLY A 1 464 ? 18.16627 51.46626 101.64901 1.000 67.89115 456 GLY A C 1
ATOM 3330 O O . GLY A 1 464 ? 18.30287 52.63347 102.03461 1.000 67.63348 456 GLY A O 1
ATOM 3331 N N . ALA A 1 465 ? 18.54374 50.42408 102.39006 1.000 65.00158 457 ALA A N 1
ATOM 3332 C CA . ALA A 1 465 ? 19.00343 50.57290 103.76365 1.000 65.02140 457 ALA A CA 1
ATOM 3333 C C . ALA A 1 465 ? 20.48363 50.24756 103.93199 1.000 66.77003 457 ALA A C 1
ATOM 3334 O O . ALA A 1 465 ? 20.91969 49.94373 105.04650 1.000 67.00148 457 ALA A O 1
ATOM 3336 N N . GLY A 1 466 ? 21.26574 50.30900 102.85706 1.000 64.24287 458 GLY A N 1
ATOM 3337 C CA . GLY A 1 466 ? 22.66713 49.96893 102.92082 1.000 60.63364 458 GLY A CA 1
ATOM 3338 C C . GLY A 1 466 ? 23.55269 51.15278 103.25305 1.000 60.79919 458 GLY A C 1
ATOM 3339 O O . GLY A 1 466 ? 23.07371 52.25364 103.54368 1.000 64.08856 458 GLY A O 1
ATOM 3340 N N . PRO A 1 467 ? 24.87484 50.94021 103.21209 1.000 58.99597 459 PRO A N 1
ATOM 3341 C CA . PRO A 1 467 ? 25.81502 52.01160 103.59711 1.000 60.99086 459 PRO A CA 1
ATOM 3342 C C . PRO A 1 467 ? 25.60802 53.32426 102.85751 1.000 59.69309 459 PRO A C 1
ATOM 3343 O O . PRO A 1 467 ? 25.72360 54.39250 103.46762 1.000 62.31654 459 PRO A O 1
ATOM 3347 N N . ILE A 1 468 ? 25.31092 53.27823 101.56352 1.000 56.24032 460 ILE A N 1
ATOM 3348 C CA . ILE A 1 468 ? 25.08233 54.49979 100.79757 1.000 62.64055 460 ILE A CA 1
ATOM 3349 C C . ILE A 1 468 ? 23.62656 54.94746 100.88680 1.000 61.12921 460 ILE A C 1
ATOM 3350 O O . ILE A 1 468 ? 23.34490 56.14003 101.02849 1.000 61.05547 460 ILE A O 1
ATOM 3355 N N . GLY A 1 469 ? 22.68739 54.00156 100.84459 1.000 59.01593 461 GLY A N 1
ATOM 3356 C CA . GLY A 1 469 ? 21.28507 54.36821 100.73126 1.000 63.75717 461 GLY A CA 1
ATOM 3357 C C . GLY A 1 469 ? 20.72143 55.05162 101.96534 1.000 65.44827 461 GLY A C 1
ATOM 3358 O O . GLY A 1 469 ? 19.99893 56.04624 101.85266 1.000 66.72294 461 GLY A O 1
ATOM 3359 N N . TYR A 1 470 ? 21.04102 54.53518 103.16151 1.000 65.17710 462 TYR A N 1
ATOM 3360 C CA . TYR A 1 470 ? 20.30822 54.97109 104.35124 1.000 66.90002 462 TYR A CA 1
ATOM 3361 C C . TYR A 1 470 ? 20.60427 56.41977 104.72805 1.000 66.03155 462 TYR A C 1
ATOM 3362 O O . TYR A 1 470 ? 19.64603 57.17844 104.95507 1.000 69.49849 462 TYR A O 1
ATOM 3371 N N . PRO A 1 471 ? 21.86834 56.87326 104.84996 1.000 64.68814 463 PRO A N 1
ATOM 3372 C CA . PRO A 1 471 ? 23.14816 56.16488 104.89104 1.000 68.29875 463 PRO A CA 1
ATOM 3373 C C . PRO A 1 471 ? 23.35916 55.62194 106.30259 1.000 75.69386 463 PRO A C 1
ATOM 3374 O O . PRO A 1 471 ? 23.02379 56.30765 107.27095 1.000 72.34224 463 PRO A O 1
ATOM 3378 N N . GLY A 1 472 ? 23.86337 54.39777 106.42079 1.000 97.79214 464 GLY A N 1
ATOM 3379 C CA . GLY A 1 472 ? 23.91323 53.75954 107.71884 1.000 101.79477 464 GLY A CA 1
ATOM 3380 C C . GLY A 1 472 ? 25.10652 52.85372 107.91843 1.000 101.35029 464 GLY A C 1
ATOM 3381 O O . GLY A 1 472 ? 26.20285 53.33206 108.22277 1.000 102.34961 464 GLY A O 1
ATOM 3382 N N . ALA A 1 473 ? 24.91069 51.54602 107.76892 1.000 100.40735 465 ALA A N 1
ATOM 3383 C CA . ALA A 1 473 ? 23.60106 50.97616 107.46738 1.000 94.85883 465 ALA A CA 1
ATOM 3384 C C . ALA A 1 473 ? 22.79814 50.79804 108.75327 1.000 100.73513 465 ALA A C 1
ATOM 3385 O O . ALA A 1 473 ? 23.35108 50.84007 109.85444 1.000 101.93026 465 ALA A O 1
ATOM 3387 N N . ALA A 1 474 ? 21.49289 50.60155 108.60413 1.000 86.49466 466 ALA A N 1
ATOM 3388 C CA . ALA A 1 474 ? 20.57014 50.58028 109.72580 1.000 79.04885 466 ALA A CA 1
ATOM 3389 C C . ALA A 1 474 ? 20.02563 49.17947 109.96328 1.000 73.30152 466 ALA A C 1
ATOM 3390 O O . ALA A 1 474 ? 19.93994 48.35660 109.04697 1.000 74.63084 466 ALA A O 1
ATOM 3392 N N . GLU A 1 475 ? 19.63979 48.93210 111.21144 1.000 72.19269 467 GLU A N 1
ATOM 3393 C CA . GLU A 1 475 ? 19.13594 47.63344 111.65410 1.000 77.68380 467 GLU A CA 1
ATOM 3394 C C . GLU A 1 475 ? 17.62230 47.64244 111.47785 1.000 75.19732 467 GLU A C 1
ATOM 3395 O O . GLU A 1 475 ? 16.86425 47.95021 112.39840 1.000 72.57740 467 GLU A O 1
ATOM 3401 N N . VAL A 1 476 ? 17.17700 47.30235 110.26826 1.000 72.26486 468 VAL A N 1
ATOM 3402 C CA . VAL A 1 476 ? 15.78597 47.51233 109.87992 1.000 76.96850 468 VAL A CA 1
ATOM 3403 C C . VAL A 1 476 ? 15.20571 46.28780 109.17808 1.000 76.57771 468 VAL A C 1
ATOM 3404 O O . VAL A 1 476 ? 14.06109 46.32104 108.71116 1.000 77.54477 468 VAL A O 1
ATOM 3408 N N . VAL A 1 477 ? 15.97385 45.20066 109.09824 1.000 75.54445 469 VAL A N 1
ATOM 3409 C CA . VAL A 1 477 ? 15.51955 44.03598 108.33998 1.000 79.12101 469 VAL A CA 1
ATOM 3410 C C . VAL A 1 477 ? 14.62974 43.10463 109.16618 1.000 76.71492 469 VAL A C 1
ATOM 3411 O O . VAL A 1 477 ? 13.70512 42.49545 108.61876 1.000 80.94318 469 VAL A O 1
ATOM 3415 N N . ASN A 1 478 ? 14.86778 42.98272 110.47409 1.000 77.14945 470 ASN A N 1
ATOM 3416 C CA . ASN A 1 478 ? 14.03703 42.10153 111.29167 1.000 79.70231 470 ASN A CA 1
ATOM 3417 C C . ASN A 1 478 ? 12.61304 42.64110 111.39235 1.000 81.09373 470 ASN A C 1
ATOM 3418 O O . ASN A 1 478 ? 12.16753 43.05805 112.46586 1.000 79.03062 470 ASN A O 1
ATOM 3423 N N . MET A 1 479 ? 11.89487 42.63135 110.27197 1.000 83.58847 471 MET A N 1
ATOM 3424 C CA . MET A 1 479 ? 10.53074 43.13365 110.23220 1.000 85.39880 471 MET A CA 1
ATOM 3425 C C . MET A 1 479 ? 9.58416 42.16881 110.93693 1.000 88.02437 471 MET A C 1
ATOM 3426 O O . MET A 1 479 ? 9.76540 40.94923 110.90173 1.000 89.32398 471 MET A O 1
ATOM 3431 N N . ARG A 1 480 ? 8.56638 42.72354 111.58787 1.000 93.26028 472 ARG A N 1
ATOM 3432 C CA . ARG A 1 480 ? 7.53747 41.89630 112.19983 1.000 97.01080 472 ARG A CA 1
ATOM 3433 C C . ARG A 1 480 ? 6.40525 41.64670 111.21048 1.000 96.58947 472 ARG A C 1
ATOM 3434 O O . ARG A 1 480 ? 6.17304 42.43204 110.28726 1.000 96.27217 472 ARG A O 1
ATOM 3442 N N . ALA A 1 481 ? 5.71523 40.52493 111.40318 1.000 102.78648 473 ALA A N 1
ATOM 3443 C CA . ALA A 1 481 ? 4.57769 40.18019 110.56977 1.000 110.06483 473 ALA A CA 1
ATOM 3444 C C . ALA A 1 481 ? 3.41759 41.13789 110.83987 1.000 113.14299 473 ALA A C 1
ATOM 3445 O O . ALA A 1 481 ? 3.37704 41.79847 111.88127 1.000 111.92034 473 ALA A O 1
ATOM 3447 N N . PRO A 1 482 ? 2.47015 41.24764 109.90634 1.000 112.34855 474 PRO A N 1
ATOM 3448 C CA . PRO A 1 482 ? 1.28053 42.06561 110.16532 1.000 117.07630 474 PRO A CA 1
ATOM 3449 C C . PRO A 1 482 ? 0.50680 41.55626 111.37376 1.000 122.17228 474 PRO A C 1
ATOM 3450 O O . PRO A 1 482 ? 0.63011 40.40106 111.78881 1.000 122.19008 474 PRO A O 1
ATOM 3454 N N . ASP A 1 483 ? -0.30688 42.44823 111.94421 1.000 123.91082 475 ASP A N 1
ATOM 3455 C CA . ASP A 1 483 ? -1.03652 42.11010 113.16074 1.000 128.31591 475 ASP A CA 1
ATOM 3456 C C . ASP A 1 483 ? -2.19478 41.14956 112.90948 1.000 130.91194 475 ASP A C 1
ATOM 3457 O O . ASP A 1 483 ? -2.63097 40.47535 113.84954 1.000 133.01310 475 ASP A O 1
ATOM 3462 N N . TYR A 1 484 ? -2.70481 41.06647 111.67493 1.000 132.77756 476 TYR A N 1
ATOM 3463 C CA . TYR A 1 484 ? -3.71442 40.05829 111.36377 1.000 134.41954 476 TYR A CA 1
ATOM 3464 C C . TYR A 1 484 ? -3.10790 38.67334 111.18236 1.000 134.00539 476 TYR A C 1
ATOM 3465 O O . TYR A 1 484 ? -3.84027 37.67763 111.23224 1.000 135.15751 476 TYR A O 1
ATOM 3474 N N . LEU A 1 485 ? -1.79238 38.59226 110.97452 1.000 129.86401 477 LEU A N 1
ATOM 3475 C CA . LEU A 1 485 ? -1.08419 37.32053 110.99613 1.000 128.03707 477 LEU A CA 1
ATOM 3476 C C . LEU A 1 485 ? -0.58365 36.96528 112.38910 1.000 131.22497 477 LEU A C 1
ATOM 3477 O O . LEU A 1 485 ? -0.52733 35.77960 112.73500 1.000 131.39294 477 LEU A O 1
ATOM 3479 N N . LEU A 1 486 ? -0.22198 37.96603 113.19867 1.000 130.77489 478 LEU A N 1
ATOM 3480 C CA . LEU A 1 486 ? 0.23068 37.68935 114.55811 1.000 130.31626 478 LEU A CA 1
ATOM 3481 C C . LEU A 1 486 ? -0.93006 37.30531 115.46778 1.000 134.78208 478 LEU A C 1
ATOM 3482 O O . LEU A 1 486 ? -0.72485 36.61975 116.47592 1.000 134.57540 478 LEU A O 1
ATOM 3484 N N . LYS A 1 487 ? -2.14777 37.74569 115.14083 1.000 136.52771 479 LYS A N 1
ATOM 3485 C CA . LYS A 1 487 ? -3.31664 37.33906 115.91119 1.000 138.68705 479 LYS A CA 1
ATOM 3486 C C . LYS A 1 487 ? -3.75090 35.91716 115.57322 1.000 144.09162 479 LYS A C 1
ATOM 3487 O O . LYS A 1 487 ? -4.37239 35.24816 116.40759 1.000 147.09541 479 LYS A O 1
ATOM 3489 N N . LYS A 1 488 ? -3.43490 35.43912 114.36621 1.000 145.54190 480 LYS A N 1
ATOM 3490 C CA . LYS A 1 488 ? -3.75524 34.06246 114.00328 1.000 147.78159 480 LYS A CA 1
ATOM 3491 C C . LYS A 1 488 ? -2.70940 33.08907 114.53544 1.000 146.72260 480 LYS A C 1
ATOM 3492 O O . LYS A 1 488 ? -3.04997 31.97125 114.93737 1.000 153.06307 480 LYS A O 1
ATOM 3494 N N . GLY A 1 489 ? -1.43913 33.49145 114.54856 1.000 140.66968 481 GLY A N 1
ATOM 3495 C CA . GLY A 1 489 ? -0.39399 32.66090 115.11657 1.000 140.64998 481 GLY A CA 1
ATOM 3496 C C . GLY A 1 489 ? 0.90920 32.63961 114.33875 1.000 137.15007 481 GLY A C 1
ATOM 3497 O O . GLY A 1 489 ? 1.84353 31.92672 114.71449 1.000 137.02543 481 GLY A O 1
ATOM 3498 N N . ILE A 1 490 ? 0.99007 33.41189 113.25926 1.000 136.83442 482 ILE A N 1
ATOM 3499 C CA . ILE A 1 490 ? 2.17821 33.45510 112.41325 1.000 133.92090 482 ILE A CA 1
ATOM 3500 C C . ILE A 1 490 ? 3.13482 34.49418 112.98787 1.000 135.52211 482 ILE A C 1
ATOM 3501 O O . ILE A 1 490 ? 2.88599 35.69799 112.89369 1.000 133.58111 482 ILE A O 1
ATOM 3503 N N . THR A 1 491 ? 4.23930 34.02969 113.57856 1.000 138.26709 483 THR A N 1
ATOM 3504 C CA . THR A 1 491 ? 5.19518 34.92383 114.22902 1.000 137.90981 483 THR A CA 1
ATOM 3505 C C . THR A 1 491 ? 6.26023 35.42067 113.25722 1.000 139.12950 483 THR A C 1
ATOM 3506 O O . THR A 1 491 ? 6.21553 36.57513 112.82241 1.000 135.45169 483 THR A O 1
ATOM 3508 N N . SER A 1 492 ? 7.21370 34.56079 112.90501 1.000 142.85832 484 SER A N 1
ATOM 3509 C CA . SER A 1 492 ? 8.34277 34.96193 112.07674 1.000 141.88671 484 SER A CA 1
ATOM 3510 C C . SER A 1 492 ? 8.06663 34.67315 110.60685 1.000 133.78141 484 SER A C 1
ATOM 3511 O O . SER A 1 492 ? 7.48167 33.64308 110.25986 1.000 132.04290 484 SER A O 1
ATOM 3514 N N . LEU A 1 493 ? 8.49661 35.58987 109.75138 1.000 119.99128 485 LEU A N 1
ATOM 3515 C CA . LEU A 1 493 ? 8.37222 35.49592 108.30691 1.000 113.15455 485 LEU A CA 1
ATOM 3516 C C . LEU A 1 493 ? 9.73685 35.71623 107.67461 1.000 107.82532 485 LEU A C 1
ATOM 3517 O O . LEU A 1 493 ? 10.63205 36.29833 108.29867 1.000 104.35127 485 LEU A O 1
ATOM 3522 N N . PRO A 1 494 ? 9.93453 35.24967 106.44012 1.000 108.16435 486 PRO A N 1
ATOM 3523 C CA . PRO A 1 494 ? 11.21521 35.48731 105.75961 1.000 105.07195 486 PRO A CA 1
ATOM 3524 C C . PRO A 1 494 ? 11.47177 36.97500 105.56027 1.000 100.93153 486 PRO A C 1
ATOM 3525 O O . PRO A 1 494 ? 10.64888 37.69359 104.98823 1.000 100.31027 486 PRO A O 1
ATOM 3529 N N . CYS A 1 495 ? 12.62734 37.43338 106.03996 1.000 93.63324 487 CYS A N 1
ATOM 3530 C CA . CYS A 1 495 ? 13.04115 38.82557 105.92095 1.000 87.06213 487 CYS A CA 1
ATOM 3531 C C . CYS A 1 495 ? 14.36436 38.89157 105.17200 1.000 81.99772 487 CYS A C 1
ATOM 3532 O O . CYS A 1 495 ? 15.33445 38.23123 105.56116 1.000 81.17964 487 CYS A O 1
ATOM 3535 N N . ILE A 1 496 ? 14.39785 39.68823 104.10173 1.000 81.16004 488 ILE A N 1
ATOM 3536 C CA . ILE A 1 496 ? 15.56133 39.82681 103.22920 1.000 78.94900 488 ILE A CA 1
ATOM 3537 C C . ILE A 1 496 ? 15.77184 41.30741 102.93836 1.000 77.19421 488 ILE A C 1
ATOM 3538 O O . ILE A 1 496 ? 14.81698 42.01161 102.59254 1.000 78.82363 488 ILE A O 1
ATOM 3543 N N . GLY A 1 497 ? 17.01264 41.78060 103.05577 1.000 69.03019 489 GLY A N 1
ATOM 3544 C CA . GLY A 1 497 ? 17.24094 43.18428 102.75471 1.000 66.05688 489 GLY A CA 1
ATOM 3545 C C . GLY A 1 497 ? 18.70342 43.53960 102.61367 1.000 65.46220 489 GLY A C 1
ATOM 3546 O O . GLY A 1 497 ? 19.59745 42.74701 102.92288 1.000 62.66142 489 GLY A O 1
ATOM 3547 N N . ASP A 1 498 ? 18.93222 44.76621 102.13469 1.000 62.12026 490 ASP A N 1
ATOM 3548 C CA . ASP A 1 498 ? 20.26910 45.33725 102.03629 1.000 60.73787 490 ASP A CA 1
ATOM 3549 C C . ASP A 1 498 ? 20.64377 46.17242 103.25944 1.000 63.54611 490 ASP A C 1
ATOM 3550 O O . ASP A 1 498 ? 21.54796 47.00893 103.17365 1.000 60.45281 490 ASP A O 1
ATOM 3555 N N . GLY A 1 499 ? 19.94860 45.98228 104.38206 1.000 65.57765 491 GLY A N 1
ATOM 3556 C CA . GLY A 1 499 ? 20.32573 46.55682 105.64391 1.000 64.51562 491 GLY A CA 1
ATOM 3557 C C . GLY A 1 499 ? 20.85104 45.51417 106.60872 1.000 64.43676 491 GLY A C 1
ATOM 3558 O O . GLY A 1 499 ? 21.21742 44.39551 106.22531 1.000 62.52041 491 GLY A O 1
ATOM 3559 N N . ARG A 1 500 ? 20.88045 45.88203 107.88361 1.000 69.58914 492 ARG A N 1
ATOM 3560 C CA . ARG A 1 500 ? 21.31160 44.99741 108.95618 1.000 67.33536 492 ARG A CA 1
ATOM 3561 C C . ARG A 1 500 ? 20.13448 44.69010 109.87517 1.000 71.76596 492 ARG A C 1
ATOM 3562 O O . ARG A 1 500 ? 18.99481 45.09404 109.62739 1.000 74.10960 492 ARG A O 1
ATOM 3570 N N . GLN A 1 501 ? 20.42454 43.96710 110.95522 1.000 71.54932 493 GLN A N 1
ATOM 3571 C CA . GLN A 1 501 ? 19.48894 43.83116 112.06168 1.000 73.33218 493 GLN A CA 1
ATOM 3572 C C . GLN A 1 501 ? 20.26570 43.86655 113.37318 1.000 76.06011 493 GLN A C 1
ATOM 3573 O O . GLN A 1 501 ? 21.49484 43.74398 113.40273 1.000 66.75552 493 GLN A O 1
ATOM 3579 N N . SER A 1 502 ? 19.53377 44.06527 114.46440 1.000 81.91979 494 SER A N 1
ATOM 3580 C CA . SER A 1 502 ? 20.15129 44.04213 115.78232 1.000 79.45423 494 SER A CA 1
ATOM 3581 C C . SER A 1 502 ? 20.65063 42.63756 116.10283 1.000 80.03958 494 SER A C 1
ATOM 3582 O O . SER A 1 502 ? 20.00889 41.63956 115.76351 1.000 83.02170 494 SER A O 1
ATOM 3585 N N . GLY A 1 503 ? 21.81783 42.56101 116.74560 1.000 67.52949 495 GLY A N 1
ATOM 3586 C CA . GLY A 1 503 ? 22.33679 41.26578 117.15089 1.000 66.18434 495 GLY A CA 1
ATOM 3587 C C . GLY A 1 503 ? 21.42885 40.54503 118.12793 1.000 69.38813 495 GLY A C 1
ATOM 3588 O O . GLY A 1 503 ? 21.39154 39.31103 118.15029 1.000 71.30118 495 GLY A O 1
ATOM 3589 N N . THR A 1 504 ? 20.67305 41.30557 118.94663 1.000 71.94808 496 THR A N 1
ATOM 3590 C CA . THR A 1 504 ? 19.68281 40.77035 119.88145 1.000 75.59879 496 THR A CA 1
ATOM 3591 C C . THR A 1 504 ? 18.44394 40.19961 119.18117 1.000 76.54395 496 THR A C 1
ATOM 3592 O O . THR A 1 504 ? 17.50280 39.80104 119.88977 1.000 79.93478 496 THR A O 1
ATOM 3596 N N . SER A 1 505 ? 18.40008 40.14447 117.85020 1.000 74.04850 497 SER A N 1
ATOM 3597 C CA . SER A 1 505 ? 17.21923 39.68802 117.12670 1.000 76.39253 497 SER A CA 1
ATOM 3598 C C . SER A 1 505 ? 17.23944 38.17241 116.96311 1.000 76.39141 497 SER A C 1
ATOM 3599 O O . SER A 1 505 ? 18.26455 37.59124 116.58855 1.000 73.15576 497 SER A O 1
ATOM 3602 N N . GLY A 1 506 ? 16.09999 37.54119 117.23902 1.000 78.47258 498 GLY A N 1
ATOM 3603 C CA . GLY A 1 506 ? 15.92430 36.12792 116.97381 1.000 79.27043 498 GLY A CA 1
ATOM 3604 C C . GLY A 1 506 ? 15.27568 35.86973 115.62727 1.000 79.17014 498 GLY A C 1
ATOM 3605 O O . GLY A 1 506 ? 14.61925 34.84090 115.43316 1.000 81.10701 498 GLY A O 1
ATOM 3606 N N . SER A 1 507 ? 15.45357 36.80131 114.68786 1.000 76.42018 499 SER A N 1
ATOM 3607 C CA . SER A 1 507 ? 14.90817 36.65340 113.34355 1.000 79.40471 499 SER A CA 1
ATOM 3608 C C . SER A 1 507 ? 15.94516 36.00697 112.43599 1.000 77.60512 499 SER A C 1
ATOM 3609 O O . SER A 1 507 ? 17.05866 36.53706 112.31301 1.000 73.49424 499 SER A O 1
ATOM 3612 N N . PRO A 1 508 ? 15.63655 34.87756 111.79092 1.000 77.50821 500 PRO A N 1
ATOM 3613 C CA . PRO A 1 508 ? 16.58978 34.25724 110.84479 1.000 77.51478 500 PRO A CA 1
ATOM 3614 C C . PRO A 1 508 ? 16.55033 34.93433 109.47868 1.000 77.58822 500 PRO A C 1
ATOM 3615 O O . PRO A 1 508 ? 16.13982 34.36329 108.45807 1.000 82.30637 500 PRO A O 1
ATOM 3619 N N . SER A 1 509 ? 17.00117 36.18572 109.44890 1.000 73.28518 501 SER A N 1
ATOM 3620 C CA . SER A 1 509 ? 16.88795 37.04709 108.28171 1.000 77.50828 501 SER A CA 1
ATOM 3621 C C . SER A 1 509 ? 18.05754 36.84243 107.31618 1.000 77.65962 501 SER A C 1
ATOM 3622 O O . SER A 1 509 ? 19.09192 36.26348 107.66244 1.000 72.36464 501 SER A O 1
ATOM 3625 N N . ILE A 1 510 ? 17.87394 37.33826 106.09063 1.000 72.70439 502 ILE A N 1
ATOM 3626 C CA . ILE A 1 510 ? 18.89582 37.34055 105.04562 1.000 72.85331 502 ILE A CA 1
ATOM 3627 C C . ILE A 1 510 ? 19.38064 38.78031 104.90032 1.000 69.61113 502 ILE A C 1
ATOM 3628 O O . ILE A 1 510 ? 18.68398 39.61950 104.31549 1.000 71.29958 502 ILE A O 1
ATOM 3633 N N . LEU A 1 511 ? 20.57636 39.06207 105.42648 1.000 70.47432 503 LEU A N 1
ATOM 3634 C CA . LEU A 1 511 ? 21.06689 40.40687 105.71855 1.000 68.38785 503 LEU A CA 1
ATOM 3635 C C . LEU A 1 511 ? 22.24049 40.79835 104.82885 1.000 64.56405 503 LEU A C 1
ATOM 3636 O O . LEU A 1 511 ? 22.81648 39.98298 104.10684 1.000 64.27521 503 LEU A O 1
ATOM 3641 N N . ASN A 1 512 ? 22.61915 42.07483 104.94710 1.000 62.37133 504 ASN A N 1
ATOM 3642 C CA . ASN A 1 512 ? 23.90052 42.59288 104.46044 1.000 61.12373 504 ASN A CA 1
ATOM 3643 C C . ASN A 1 512 ? 24.04830 42.44459 102.94744 1.000 59.98000 504 ASN A C 1
ATOM 3644 O O . ASN A 1 512 ? 25.16068 42.28678 102.44174 1.000 59.24002 504 ASN A O 1
ATOM 3649 N N . ALA A 1 513 ? 22.93538 42.49856 102.21953 1.000 59.44772 505 ALA A N 1
ATOM 3650 C CA . ALA A 1 513 ? 22.95361 42.28017 100.77716 1.000 63.23167 505 ALA A CA 1
ATOM 3651 C C . ALA A 1 513 ? 23.90077 43.25273 100.08799 1.000 62.36382 505 ALA A C 1
ATOM 3652 O O . ALA A 1 513 ? 23.78271 44.47018 100.24764 1.000 61.78328 505 ALA A O 1
ATOM 3654 N N . SER A 1 514 ? 24.83643 42.70786 99.31435 1.000 58.96139 506 SER A N 1
ATOM 3655 C CA . SER A 1 514 ? 25.81676 43.49806 98.58980 1.000 61.22226 506 SER A CA 1
ATOM 3656 C C . SER A 1 514 ? 25.81057 43.07215 97.12724 1.000 59.16939 506 SER A C 1
ATOM 3657 O O . SER A 1 514 ? 25.78450 41.86216 96.83582 1.000 61.38498 506 SER A O 1
ATOM 3660 N N . PRO A 1 515 ? 25.82343 44.01956 96.17681 1.000 63.61276 507 PRO A N 1
ATOM 3661 C CA . PRO A 1 515 ? 25.73163 45.46708 96.40914 1.000 60.79497 507 PRO A CA 1
ATOM 3662 C C . PRO A 1 515 ? 24.33290 45.88069 96.86404 1.000 61.79240 507 PRO A C 1
ATOM 3663 O O . PRO A 1 515 ? 23.37238 45.19016 96.53074 1.000 62.50299 507 PRO A O 1
ATOM 3667 N N . GLU A 1 516 ? 24.22846 46.97104 97.62378 1.000 63.57031 508 GLU A N 1
ATOM 3668 C CA . GLU A 1 516 ? 22.92933 47.48356 98.03162 1.000 65.61870 508 GLU A CA 1
ATOM 3669 C C . GLU A 1 516 ? 22.16506 48.01683 96.82022 1.000 64.73494 508 GLU A C 1
ATOM 3670 O O . GLU A 1 516 ? 22.71620 48.18537 95.72940 1.000 66.81894 508 GLU A O 1
ATOM 3676 N N . ALA A 1 517 ? 20.87394 48.29579 97.03070 1.000 66.49563 509 ALA A N 1
ATOM 3677 C CA . ALA A 1 517 ? 20.04198 48.84336 95.95988 1.000 70.66045 509 ALA A CA 1
ATOM 3678 C C . ALA A 1 517 ? 20.63753 50.13452 95.40796 1.000 70.10504 509 ALA A C 1
ATOM 3679 O O . ALA A 1 517 ? 20.81145 50.28370 94.19347 1.000 69.02726 509 ALA A O 1
ATOM 3681 N N . ALA A 1 518 ? 20.99091 51.06677 96.29265 1.000 67.59500 510 ALA A N 1
ATOM 3682 C CA . ALA A 1 518 ? 21.59405 52.33565 95.89830 1.000 69.73213 510 ALA A CA 1
ATOM 3683 C C . ALA A 1 518 ? 22.96933 52.17786 95.25454 1.000 70.67259 510 ALA A C 1
ATOM 3684 O O . ALA A 1 518 ? 23.54594 53.18317 94.81817 1.000 68.67037 510 ALA A O 1
ATOM 3686 N N . ALA A 1 519 ? 23.51262 50.95987 95.19587 1.000 67.48790 511 ALA A N 1
ATOM 3687 C CA . ALA A 1 519 ? 24.79147 50.69821 94.54767 1.000 66.61852 511 ALA A CA 1
ATOM 3688 C C . ALA A 1 519 ? 24.64239 49.73854 93.37532 1.000 71.42495 511 ALA A C 1
ATOM 3689 O O . ALA A 1 519 ? 25.62361 49.11480 92.96019 1.000 78.06810 511 ALA A O 1
ATOM 3691 N N . GLY A 1 520 ? 23.43341 49.59924 92.84132 1.000 69.41890 512 GLY A N 1
ATOM 3692 C CA . GLY A 1 520 ? 23.20425 48.77602 91.67443 1.000 72.76616 512 GLY A CA 1
ATOM 3693 C C . GLY A 1 520 ? 22.87758 47.32555 91.94535 1.000 72.95435 512 GLY A C 1
ATOM 3694 O O . GLY A 1 520 ? 22.81816 46.53829 90.99485 1.000 72.71871 512 GLY A O 1
ATOM 3695 N N . GLY A 1 521 ? 22.66861 46.94139 93.20198 1.000 71.35086 513 GLY A N 1
ATOM 3696 C CA . GLY A 1 521 ? 22.27577 45.57751 93.49430 1.000 69.36367 513 GLY A CA 1
ATOM 3697 C C . GLY A 1 521 ? 20.94711 45.20941 92.85858 1.000 72.74148 513 GLY A C 1
ATOM 3698 O O . GLY A 1 521 ? 20.11371 46.05895 92.52978 1.000 67.28138 513 GLY A O 1
ATOM 3699 N N . GLY A 1 522 ? 20.75494 43.89912 92.68980 1.000 73.59982 514 GLY A N 1
ATOM 3700 C CA . GLY A 1 522 ? 19.52511 43.38374 92.11719 1.000 71.18914 514 GLY A CA 1
ATOM 3701 C C . GLY A 1 522 ? 18.27672 43.76907 92.88261 1.000 75.89850 514 GLY A C 1
ATOM 3702 O O . GLY A 1 522 ? 17.18570 43.79271 92.30234 1.000 75.67351 514 GLY A O 1
ATOM 3703 N N . LEU A 1 523 ? 18.40738 44.07434 94.17571 1.000 72.42223 515 LEU A N 1
ATOM 3704 C CA . LEU A 1 523 ? 17.26762 44.55256 94.94984 1.000 74.07552 515 LEU A CA 1
ATOM 3705 C C . LEU A 1 523 ? 16.63022 45.79188 94.33272 1.000 80.06808 515 LEU A C 1
ATOM 3706 O O . LEU A 1 523 ? 15.43542 46.03030 94.54240 1.000 80.55747 515 LEU A O 1
ATOM 3711 N N . ALA A 1 524 ? 17.39360 46.57129 93.55979 1.000 82.77056 516 ALA A N 1
ATOM 3712 C CA . ALA A 1 524 ? 16.89714 47.83918 93.03826 1.000 80.01540 516 ALA A CA 1
ATOM 3713 C C . ALA A 1 524 ? 15.78764 47.66446 92.00544 1.000 79.60963 516 ALA A C 1
ATOM 3714 O O . ALA A 1 524 ? 14.98886 48.58896 91.81726 1.000 78.46983 516 ALA A O 1
ATOM 3716 N N . ILE A 1 525 ? 15.70423 46.50864 91.34702 1.000 83.35819 517 ILE A N 1
ATOM 3717 C CA . ILE A 1 525 ? 14.73316 46.28748 90.27807 1.000 87.60584 517 ILE A CA 1
ATOM 3718 C C . ILE A 1 525 ? 13.66786 45.26825 90.67058 1.000 89.16079 517 ILE A C 1
ATOM 3719 O O . ILE A 1 525 ? 12.92166 44.79483 89.80663 1.000 93.08164 517 ILE A O 1
ATOM 3724 N N . LEU A 1 526 ? 13.57083 44.92244 91.95378 1.000 91.44333 518 LEU A N 1
ATOM 3725 C CA . LEU A 1 526 ? 12.56969 43.96984 92.42226 1.000 92.37409 518 LEU A CA 1
ATOM 3726 C C . LEU A 1 526 ? 11.21564 44.65402 92.58915 1.000 96.61377 518 LEU A C 1
ATOM 3727 O O . LEU A 1 526 ? 11.10083 45.66835 93.28388 1.000 91.98626 518 LEU A O 1
ATOM 3732 N N . LYS A 1 527 ? 10.19054 44.10228 91.94789 1.000 116.40964 519 LYS A N 1
ATOM 3733 C CA . LYS A 1 527 ? 8.82989 44.59855 92.09067 1.000 118.31136 519 LYS A CA 1
ATOM 3734 C C . LYS A 1 527 ? 8.07009 43.73336 93.08869 1.000 121.50866 519 LYS A C 1
ATOM 3735 O O . LYS A 1 527 ? 8.26495 42.51488 93.14374 1.000 120.86778 519 LYS A O 1
ATOM 3737 N N . THR A 1 528 ? 7.22059 44.37080 93.89352 1.000 110.93971 520 THR A N 1
ATOM 3738 C CA . THR A 1 528 ? 6.34556 43.61864 94.78441 1.000 111.63186 520 THR A CA 1
ATOM 3739 C C . THR A 1 528 ? 5.38273 42.77141 93.96335 1.000 113.33064 520 THR A C 1
ATOM 3740 O O . THR A 1 528 ? 4.72481 43.27029 93.04559 1.000 108.54475 520 THR A O 1
ATOM 3744 N N . GLY A 1 529 ? 5.31047 41.48286 94.29010 1.000 114.64070 521 GLY A N 1
ATOM 3745 C CA . GLY A 1 529 ? 4.52372 40.52312 93.54701 1.000 115.24742 521 GLY A CA 1
ATOM 3746 C C . GLY A 1 529 ? 5.35144 39.54279 92.74684 1.000 115.11019 521 GLY A C 1
ATOM 3747 O O . GLY A 1 529 ? 4.82206 38.50645 92.32099 1.000 112.08368 521 GLY A O 1
ATOM 3748 N N . ASP A 1 530 ? 6.63026 39.84288 92.52750 1.000 114.43994 522 ASP A N 1
ATOM 3749 C CA . ASP A 1 530 ? 7.51873 38.91211 91.84791 1.000 111.60117 522 ASP A CA 1
ATOM 3750 C C . ASP A 1 530 ? 7.72462 37.66059 92.69135 1.000 109.00719 522 ASP A C 1
ATOM 3751 O O . ASP A 1 530 ? 7.82596 37.72705 93.92018 1.000 110.42619 522 ASP A O 1
ATOM 3756 N N . ARG A 1 531 ? 7.77599 36.51315 92.02148 1.000 109.07913 523 ARG A N 1
ATOM 3757 C CA . ARG A 1 531 ? 8.11941 35.26342 92.68097 1.000 105.65927 523 ARG A CA 1
ATOM 3758 C C . ARG A 1 531 ? 9.62317 35.20799 92.91644 1.000 107.93941 523 ARG A C 1
ATOM 3759 O O . ARG A 1 531 ? 10.41546 35.50377 92.01627 1.000 108.84275 523 ARG A O 1
ATOM 3761 N N . VAL A 1 532 ? 10.01420 34.84501 94.13093 1.000 107.86517 524 VAL A N 1
ATOM 3762 C CA . VAL A 1 532 ? 11.41756 34.69474 94.48645 1.000 108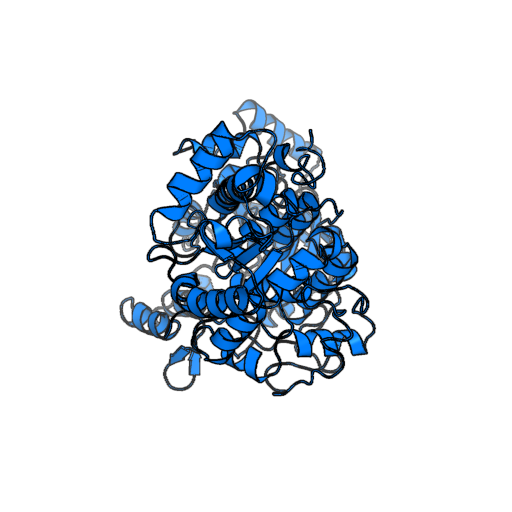.20244 524 VAL A CA 1
ATOM 3763 C C . VAL A 1 532 ? 11.62520 33.28603 95.02190 1.000 108.95796 524 VAL A C 1
ATOM 3764 O O . VAL A 1 532 ? 10.70104 32.66258 95.55551 1.000 108.12816 524 VAL A O 1
ATOM 3768 N N . ARG A 1 533 ? 12.84403 32.77362 94.85703 1.000 108.12130 525 ARG A N 1
ATOM 3769 C CA . ARG A 1 533 ? 13.19896 31.44349 95.34236 1.000 107.13666 525 ARG A CA 1
ATOM 3770 C C . ARG A 1 533 ? 14.48568 31.53002 96.15189 1.000 103.38068 525 ARG A C 1
ATOM 3771 O O . ARG A 1 533 ? 15.56634 31.73933 95.59009 1.000 100.45149 525 ARG A O 1
ATOM 3779 N N . ILE A 1 534 ? 14.36676 31.36112 97.46452 1.000 97.33822 526 ILE A N 1
ATOM 3780 C CA . ILE A 1 534 ? 15.51938 31.24584 98.34891 1.000 99.78403 526 ILE A CA 1
ATOM 3781 C C . ILE A 1 534 ? 15.81149 29.75787 98.51376 1.000 103.30740 526 ILE A C 1
ATOM 3782 O O . ILE A 1 534 ? 14.99828 29.01235 99.06808 1.000 100.23528 526 ILE A O 1
ATOM 3784 N N . ASP A 1 535 ? 16.96244 29.32020 98.00625 1.000 103.45549 527 ASP A N 1
ATOM 3785 C CA . ASP A 1 535 ? 17.39314 27.92468 98.07502 1.000 98.49440 527 ASP A CA 1
ATOM 3786 C C . ASP A 1 535 ? 18.63551 27.87358 98.95693 1.000 95.17807 527 ASP A C 1
ATOM 3787 O O . ASP A 1 535 ? 19.74525 28.15743 98.49529 1.000 90.81180 527 ASP A O 1
ATOM 3792 N N . LEU A 1 536 ? 18.44903 27.51844 100.22912 1.000 94.78811 528 LEU A N 1
ATOM 3793 C CA . LEU A 1 536 ? 19.58778 27.39574 101.13022 1.000 97.41055 528 LEU A CA 1
ATOM 3794 C C . LEU A 1 536 ? 20.45765 26.19169 100.79284 1.000 93.15410 528 LEU A C 1
ATOM 3795 O O . LEU A 1 536 ? 21.63273 26.16425 101.17434 1.000 91.55230 528 LEU A O 1
ATOM 3797 N N . GLY A 1 537 ? 19.91277 25.20081 100.08620 1.000 94.22030 529 GLY A N 1
ATOM 3798 C CA . GLY A 1 537 ? 20.72384 24.05900 99.69885 1.000 90.74116 529 GLY A CA 1
ATOM 3799 C C . GLY A 1 537 ? 21.78300 24.42547 98.67720 1.000 86.48669 529 GLY A C 1
ATOM 3800 O O . GLY A 1 537 ? 22.96325 24.11068 98.84632 1.000 83.08195 529 GLY A O 1
ATOM 3801 N N . ARG A 1 538 ? 21.37669 25.09270 97.60276 1.000 88.51868 530 ARG A N 1
ATOM 3802 C CA . ARG A 1 538 ? 22.30138 25.52489 96.56751 1.000 88.48426 530 ARG A CA 1
ATOM 3803 C C . ARG A 1 538 ? 22.83923 26.92510 96.82131 1.000 86.37227 530 ARG A C 1
ATOM 3804 O O . ARG A 1 538 ? 23.56257 27.46142 95.97611 1.000 87.52423 530 ARG A O 1
ATOM 3806 N N . GLY A 1 539 ? 22.50080 27.52432 97.96089 1.000 86.59220 531 GLY A N 1
ATOM 3807 C CA . GLY A 1 539 ? 23.00374 28.84437 98.30260 1.000 84.77947 531 GLY A CA 1
ATOM 3808 C C . GLY A 1 539 ? 22.61442 29.93572 97.33233 1.000 84.08539 531 GLY A C 1
ATOM 3809 O O . GLY A 1 539 ? 23.38809 30.87878 97.12984 1.000 80.33468 531 GLY A O 1
ATOM 3810 N N . THR A 1 540 ? 21.43339 29.83874 96.72645 1.000 84.91475 532 THR A N 1
ATOM 3811 C CA . THR A 1 540 ? 20.98376 30.79741 95.72812 1.000 86.55541 532 THR A CA 1
ATOM 3812 C C . THR A 1 540 ? 19.81940 31.62725 96.25221 1.000 87.08505 532 THR A C 1
ATOM 3813 O O . THR A 1 540 ? 19.07677 31.21396 97.14711 1.000 87.34575 532 THR A O 1
ATOM 3817 N N . ALA A 1 541 ? 19.66953 32.81376 95.66491 1.000 86.93138 533 ALA A N 1
ATOM 3818 C CA . ALA A 1 541 ? 18.59076 33.73329 96.01818 1.000 85.08078 533 ALA A CA 1
ATOM 3819 C C . ALA A 1 541 ? 18.26652 34.52285 94.75513 1.000 84.71026 533 ALA A C 1
ATOM 3820 O O . ALA A 1 541 ? 18.99528 35.45291 94.40063 1.000 86.15658 533 ALA A O 1
ATOM 3822 N N . ASP A 1 542 ? 17.18815 34.14025 94.07744 1.000 94.84232 534 ASP A N 1
ATOM 3823 C CA . ASP A 1 542 ? 16.83136 34.73711 92.80097 1.000 92.97687 534 ASP A CA 1
ATOM 3824 C C . ASP A 1 542 ? 15.37375 35.16631 92.80106 1.000 100.41352 534 ASP A C 1
ATOM 3825 O O . ASP A 1 542 ? 14.51863 34.49710 93.38781 1.000 105.04114 534 ASP A O 1
ATOM 3830 N N . ILE A 1 543 ? 15.09928 36.28515 92.13856 1.000 103.46152 535 ILE A N 1
ATOM 3831 C CA . ILE A 1 543 ? 13.74056 36.61201 91.72342 1.000 107.00739 535 ILE A CA 1
ATOM 3832 C C . ILE A 1 543 ? 13.48405 35.89105 90.40670 1.000 113.83502 535 ILE A C 1
ATOM 3833 O O . ILE A 1 543 ? 14.19874 36.10458 89.42059 1.000 116.33153 535 ILE A O 1
ATOM 3835 N N . LEU A 1 544 ? 12.47719 35.01783 90.39697 1.000 113.69443 536 LEU A N 1
ATOM 3836 C CA . LEU A 1 544 ? 12.21785 34.12089 89.26965 1.000 118.69040 536 LEU A CA 1
ATOM 3837 C C . LEU A 1 544 ? 11.67536 34.92956 88.09429 1.000 118.84112 536 LEU A C 1
ATOM 3838 O O . LEU A 1 544 ? 10.46529 35.05700 87.88562 1.000 119.61851 536 LEU A O 1
ATOM 3843 N N . ILE A 1 545 ? 12.59840 35.48723 87.31063 1.000 118.13997 537 ILE A N 1
ATOM 3844 C CA . ILE A 1 545 ? 12.27662 36.29247 86.14374 1.000 117.97782 537 ILE A CA 1
ATOM 3845 C C . ILE A 1 545 ? 13.30821 36.00555 85.05961 1.000 116.32224 537 ILE A C 1
ATOM 3846 O O . ILE A 1 545 ? 14.29129 35.29306 85.27708 1.000 115.44068 537 ILE A O 1
ATOM 3848 N N . SER A 1 546 ? 13.07604 36.57730 83.88438 1.000 118.43782 538 SER A N 1
ATOM 3849 C CA . SER A 1 546 ? 13.93872 36.35534 82.73570 1.000 119.77523 538 SER A CA 1
ATOM 3850 C C . SER A 1 546 ? 15.18855 37.21700 82.82677 1.000 120.19266 538 SER A C 1
ATOM 3851 O O . SER A 1 546 ? 15.14115 38.35468 83.30269 1.000 118.93167 538 SER A O 1
ATOM 3854 N N . ASP A 1 547 ? 16.31557 36.66304 82.37002 1.000 124.00330 539 ASP A N 1
ATOM 3855 C CA . ASP A 1 547 ? 17.52829 37.46450 82.25457 1.000 125.96278 539 ASP A CA 1
ATOM 3856 C C . ASP A 1 547 ? 17.35101 38.57681 81.23098 1.000 125.13963 539 ASP A C 1
ATOM 3857 O O . ASP A 1 547 ? 18.00189 39.62320 81.32975 1.000 125.06906 539 ASP A O 1
ATOM 3859 N N . GLU A 1 548 ? 16.47164 38.37138 80.24770 1.000 127.67167 540 GLU A N 1
ATOM 3860 C CA . GLU A 1 548 ? 16.13675 39.43956 79.31215 1.000 129.07201 540 GLU A CA 1
ATOM 3861 C C . GLU A 1 548 ? 15.37829 40.55989 80.01557 1.000 127.23532 540 GLU A C 1
ATOM 3862 O O . GLU A 1 548 ? 15.74194 41.73692 79.90444 1.000 126.37553 540 GLU A O 1
ATOM 3864 N N . GLU A 1 549 ? 14.32149 40.20965 80.75362 1.000 125.60940 541 GLU A N 1
ATOM 3865 C CA . GLU A 1 549 ? 13.56829 41.20870 81.50325 1.000 125.04447 541 GLU A CA 1
ATOM 3866 C C . GLU A 1 549 ? 14.39816 41.84043 82.61656 1.000 124.31307 541 GLU A C 1
ATOM 3867 O O . GLU A 1 549 ? 14.09575 42.96271 83.03933 1.000 122.22710 541 GLU A O 1
ATOM 3873 N N . LEU A 1 550 ? 15.43827 41.15410 83.09783 1.000 117.51804 542 LEU A N 1
ATOM 3874 C CA . LEU A 1 550 ? 16.27459 41.72819 84.14881 1.000 119.21460 542 LEU A CA 1
ATOM 3875 C C . LEU A 1 550 ? 16.98087 42.98730 83.65737 1.000 119.20682 542 LEU A C 1
ATOM 3876 O O . LEU A 1 550 ? 16.93138 44.03630 84.31018 1.000 110.11730 542 LEU A O 1
ATOM 3878 N N . ALA A 1 551 ? 17.63266 42.90630 82.49328 1.000 128.25153 543 ALA A N 1
ATOM 3879 C CA . ALA A 1 551 ? 18.31188 44.07142 81.93683 1.000 125.31212 543 ALA A CA 1
ATOM 3880 C C . ALA A 1 551 ? 17.33608 45.14836 81.48133 1.000 120.47312 543 ALA A C 1
ATOM 3881 O O . ALA A 1 551 ? 17.72081 46.32040 81.39670 1.000 116.89806 543 ALA A O 1
ATOM 3883 N N . GLU A 1 552 ? 16.08751 44.77919 81.18481 1.000 114.74845 544 GLU A N 1
ATOM 3884 C CA . GLU A 1 552 ? 15.09172 45.78005 80.81429 1.000 118.72591 544 GLU A CA 1
ATOM 3885 C C . GLU A 1 552 ? 14.71117 46.64350 82.01124 1.000 112.23961 544 GLU A C 1
ATOM 3886 O O . GLU A 1 552 ? 14.61160 47.87179 81.89368 1.000 107.51269 544 GLU A O 1
ATOM 3888 N N . ARG A 1 553 ? 14.49231 46.02016 83.17150 1.000 110.50823 545 ARG A N 1
ATOM 3889 C CA . ARG A 1 553 ? 14.21346 46.79384 84.37575 1.000 108.21795 545 ARG A CA 1
ATOM 3890 C C . ARG A 1 553 ? 15.39121 47.69303 84.73056 1.000 102.38726 545 ARG A C 1
ATOM 3891 O O . ARG A 1 553 ? 15.20015 48.82405 85.19531 1.000 99.93488 545 ARG A O 1
ATOM 3899 N N . ARG A 1 554 ? 16.61923 47.21241 84.49889 1.000 102.73094 546 ARG A N 1
ATOM 3900 C CA . ARG A 1 554 ? 17.80974 47.99960 84.80740 1.000 107.35849 546 ARG A CA 1
ATOM 3901 C C . ARG A 1 554 ? 18.03044 49.11288 83.78819 1.000 106.34986 546 ARG A C 1
ATOM 3902 O O . ARG A 1 554 ? 18.50248 50.19847 84.14505 1.000 107.37650 546 ARG A O 1
ATOM 3904 N N . LYS A 1 555 ? 17.71316 48.86030 82.51646 1.000 109.45826 547 LYS A N 1
ATOM 3905 C CA . LYS A 1 555 ? 17.76902 49.92514 81.52065 1.000 109.96068 547 LYS A CA 1
ATOM 3906 C C . LYS A 1 555 ? 16.82355 51.06032 81.89324 1.000 107.64294 547 LYS A C 1
ATOM 3907 O O . LYS A 1 555 ? 17.20619 52.23675 81.87830 1.000 107.34582 547 LYS A O 1
ATOM 3909 N N . ALA A 1 556 ? 15.58075 50.71752 82.24658 1.000 107.06175 548 ALA A N 1
ATOM 3910 C CA . ALA A 1 556 ? 14.60556 51.72794 82.64209 1.000 104.70238 548 ALA A CA 1
ATOM 3911 C C . ALA A 1 556 ? 15.03655 52.46240 83.90457 1.000 106.59935 548 ALA A C 1
ATOM 3912 O O . ALA A 1 556 ? 14.68547 53.63363 84.09143 1.000 102.75414 548 ALA A O 1
ATOM 3914 N N . LEU A 1 557 ? 15.79666 51.79598 84.77733 1.000 112.22449 549 LEU A N 1
ATOM 3915 C CA . LEU A 1 557 ? 16.30052 52.44642 85.98339 1.000 112.81928 549 LEU A CA 1
ATOM 3916 C C . LEU A 1 557 ? 17.33504 53.51171 85.63938 1.000 113.87299 549 LEU A C 1
ATOM 3917 O O . LEU A 1 557 ? 17.15293 54.69193 85.95271 1.000 115.98576 549 LEU A O 1
ATOM 3919 N N . GLU A 1 558 ? 18.42879 53.11184 84.98233 1.000 111.81060 550 GLU A N 1
ATOM 3920 C CA . GLU A 1 558 ? 19.46875 54.06842 84.60989 1.000 113.82497 550 GLU A CA 1
ATOM 3921 C C . GLU A 1 558 ? 18.90217 55.21675 83.78424 1.000 120.87325 550 GLU A C 1
ATOM 3922 O O . GLU A 1 558 ? 19.34603 56.36412 83.91358 1.000 122.66612 550 GLU A O 1
ATOM 3924 N N . ALA A 1 559 ? 17.91293 54.92744 82.93512 1.000 116.05108 551 ALA A N 1
ATOM 3925 C CA . ALA A 1 559 ? 17.30188 55.97474 82.12425 1.000 122.93028 551 ALA A CA 1
ATOM 3926 C C . ALA A 1 559 ? 16.57681 56.99197 82.99699 1.000 128.54814 551 ALA A C 1
ATOM 3927 O O . ALA A 1 559 ? 16.73712 58.20522 82.82037 1.000 134.99045 551 ALA A O 1
ATOM 3929 N N . VAL A 1 560 ? 15.78200 56.51546 83.95522 1.000 126.17774 552 VAL A N 1
ATOM 3930 C CA . VAL A 1 560 ? 14.97253 57.39238 84.79584 1.000 127.44196 552 VAL A CA 1
ATOM 3931 C C . VAL A 1 560 ? 15.78910 57.86869 85.98832 1.000 128.22684 552 VAL A C 1
ATOM 3932 O O . VAL A 1 560 ? 15.22947 58.23885 87.02612 1.000 129.98571 552 VAL A O 1
ATOM 3934 N N . GLY A 1 561 ? 17.11353 57.86781 85.85260 1.000 132.67487 553 GLY A N 1
ATOM 3935 C CA . GLY A 1 561 ? 17.97709 58.13069 86.98677 1.000 129.46365 553 GLY A CA 1
ATOM 3936 C C . GLY A 1 561 ? 17.99003 56.94096 87.92288 1.000 128.47715 553 GLY A C 1
ATOM 3937 O O . GLY A 1 561 ? 16.97705 56.25005 88.05265 1.000 132.62895 553 GLY A O 1
ATOM 3938 N N . GLY A 1 562 ? 19.11456 56.68958 88.58611 1.000 109.73938 554 GLY A N 1
ATOM 3939 C CA . GLY A 1 562 ? 19.27614 55.46895 89.35513 1.000 105.61872 554 GLY A CA 1
ATOM 3940 C C . GLY A 1 562 ? 18.29176 55.25848 90.49044 1.000 96.93990 554 GLY A C 1
ATOM 3941 O O . GLY A 1 562 ? 17.27640 55.95562 90.59081 1.000 96.04159 554 GLY A O 1
ATOM 3942 N N . TYR A 1 563 ? 18.57787 54.27892 91.34635 1.000 85.14288 555 TYR A N 1
ATOM 3943 C CA . TYR A 1 563 ? 17.75247 54.05754 92.52515 1.000 84.75139 555 TYR A CA 1
ATOM 3944 C C . TYR A 1 563 ? 17.68352 55.33355 93.36122 1.000 80.59242 555 TYR A C 1
ATOM 3945 O O . TYR A 1 563 ? 18.66639 56.07076 93.48368 1.000 80.50197 555 TYR A O 1
ATOM 3954 N N . LYS A 1 564 ? 16.50284 55.60464 93.91581 1.000 74.75536 556 LYS A N 1
ATOM 3955 C CA . LYS A 1 564 ? 16.24893 56.84117 94.64634 1.000 81.37554 556 LYS A CA 1
ATOM 3956 C C . LYS A 1 564 ? 16.53992 56.65041 96.13221 1.000 79.10444 556 LYS A C 1
ATOM 3957 O O . LYS A 1 564 ? 16.11774 55.65659 96.73427 1.000 77.95871 556 LYS A O 1
ATOM 3959 N N . TYR A 1 565 ? 17.26581 57.59884 96.71769 1.000 76.75220 557 TYR A N 1
ATOM 3960 C CA . TYR A 1 565 ? 17.59177 57.55288 98.13560 1.000 71.60110 557 TYR A CA 1
ATOM 3961 C C . TYR A 1 565 ? 17.91909 58.96784 98.60029 1.000 66.71557 557 TYR A C 1
ATOM 3962 O O . TYR A 1 565 ? 18.28589 59.81950 97.78287 1.000 63.95068 557 TYR A O 1
ATOM 3971 N N . PRO A 1 566 ? 17.79738 59.24636 99.90371 1.000 66.52484 558 PRO A N 1
ATOM 3972 C CA . PRO A 1 566 ? 17.83573 60.64097 100.37425 1.000 66.02096 558 PRO A CA 1
ATOM 3973 C C . PRO A 1 566 ? 19.16279 61.33214 100.09530 1.000 58.86009 558 PRO A C 1
ATOM 3974 O O . PRO A 1 566 ? 20.23213 60.72388 100.15986 1.000 56.46232 558 PRO A O 1
ATOM 3978 N N . GLU A 1 567 ? 19.07715 62.62511 99.79722 1.000 55.67216 559 GLU A N 1
ATOM 3979 C CA . GLU A 1 567 ? 20.26286 63.45916 99.71213 1.000 55.99445 559 GLU A CA 1
ATOM 3980 C C . GLU A 1 567 ? 20.97975 63.48711 101.06122 1.000 52.73598 559 GLU A C 1
ATOM 3981 O O . GLU A 1 567 ? 20.38386 63.26797 102.11828 1.000 50.27016 559 GLU A O 1
ATOM 3983 N N . SER A 1 568 ? 22.27943 63.75553 101.01584 1.000 50.45403 560 SER A N 1
ATOM 3984 C CA . SER A 1 568 ? 23.05839 63.85247 102.23944 1.000 49.34444 560 SER A CA 1
ATOM 3985 C C . SER A 1 568 ? 22.58079 65.02218 103.09423 1.000 48.91222 560 SER A C 1
ATOM 3986 O O . SER A 1 568 ? 22.20803 66.07616 102.57744 1.000 51.95461 560 SER A O 1
ATOM 3989 N N . GLN A 1 569 ? 22.58445 64.82255 104.41690 1.000 50.46904 561 GLN A N 1
ATOM 3990 C CA . GLN A 1 569 ? 22.13545 65.83145 105.37146 1.000 50.47281 561 GLN A CA 1
ATOM 3991 C C . GLN A 1 569 ? 23.26907 66.53336 106.11651 1.000 49.24417 561 GLN A C 1
ATOM 3992 O O . GLN A 1 569 ? 23.02805 67.58595 106.71664 1.000 45.89585 561 GLN A O 1
ATOM 3998 N N . THR A 1 570 ? 24.46810 65.96724 106.14771 1.000 40.73891 562 THR A N 1
ATOM 3999 C CA . THR A 1 570 ? 25.61041 66.55665 106.82858 1.000 42.52828 562 THR A CA 1
ATOM 4000 C C . THR A 1 570 ? 26.83217 66.47046 105.92747 1.000 41.73034 562 THR A C 1
ATOM 4001 O O . THR A 1 570 ? 26.85624 65.68282 104.97629 1.000 41.60855 562 THR A O 1
ATOM 4005 N N . PRO A 1 571 ? 27.86950 67.27115 106.19780 1.000 42.24491 563 PRO A N 1
ATOM 4006 C CA . PRO A 1 571 ? 29.10189 67.14548 105.39108 1.000 40.51145 563 PRO A CA 1
ATOM 4007 C C . PRO A 1 571 ? 29.73355 65.75933 105.46835 1.000 37.75668 563 PRO A C 1
ATOM 4008 O O . PRO A 1 571 ? 30.21230 65.24258 104.45249 1.000 40.02029 563 PRO A O 1
ATOM 4012 N N . TRP A 1 572 ? 29.72226 65.12915 106.64276 1.000 37.77011 564 TRP A N 1
ATOM 4013 C CA . TRP A 1 572 ? 30.30612 63.79561 106.77370 1.000 40.53509 564 TRP A CA 1
ATOM 4014 C C . TRP A 1 572 ? 29.53267 62.74983 105.97109 1.000 38.28303 564 TRP A C 1
ATOM 4015 O O . TRP A 1 572 ? 30.14160 61.84822 105.38952 1.000 41.14767 564 TRP A O 1
ATOM 4026 N N . GLN A 1 573 ? 28.19604 62.81624 105.96526 1.000 40.59067 565 GLN A N 1
ATOM 4027 C CA . GLN A 1 573 ? 27.41489 61.91113 105.11887 1.000 43.51241 565 GLN A CA 1
ATOM 4028 C C . GLN A 1 573 ? 27.89244 61.95591 103.67605 1.000 41.54435 565 GLN A C 1
ATOM 4029 O O . GLN A 1 573 ? 28.12165 60.91526 103.04882 1.000 44.44488 565 GLN A O 1
ATOM 4035 N N . GLU A 1 574 ? 28.03147 63.16333 103.13068 1.000 41.42112 566 GLU A N 1
ATOM 4036 C CA . GLU A 1 574 ? 28.45556 63.31293 101.74312 1.000 43.59646 566 GLU A CA 1
ATOM 4037 C C . GLU A 1 574 ? 29.88319 62.81452 101.54157 1.000 43.10319 566 GLU A C 1
ATOM 4038 O O . GLU A 1 574 ? 30.17083 62.08149 100.59035 1.000 43.75302 566 GLU A O 1
ATOM 4044 N N . ILE A 1 575 ? 30.79510 63.21796 102.42433 1.000 42.37473 567 ILE A N 1
ATOM 4045 C CA . ILE A 1 575 ? 32.18751 62.80483 102.29608 1.000 43.61372 567 ILE A CA 1
ATOM 4046 C C . ILE A 1 575 ? 32.30324 61.28699 102.35407 1.000 41.03509 567 ILE A C 1
ATOM 4047 O O . ILE A 1 575 ? 33.04407 60.67543 101.57515 1.000 41.50492 567 ILE A O 1
ATOM 4052 N N . GLN A 1 576 ? 31.55884 60.65294 103.26242 1.000 38.47613 568 GLN A N 1
ATOM 4053 C CA . GLN A 1 576 ? 31.67497 59.20754 103.42727 1.000 41.52528 568 GLN A CA 1
ATOM 4054 C C . GLN A 1 576 ? 31.06067 58.45876 102.24904 1.000 42.06520 568 GLN A C 1
ATOM 4055 O O . GLN A 1 576 ? 31.62254 57.46222 101.78641 1.000 42.22451 568 GLN A O 1
ATOM 4061 N N . ARG A 1 577 ? 29.91271 58.92859 101.74746 1.000 40.95120 569 ARG A N 1
ATOM 4062 C CA . ARG A 1 577 ? 29.25220 58.26046 100.63224 1.000 46.93772 569 ARG A CA 1
ATOM 4063 C C . ARG A 1 577 ? 30.15365 58.14201 99.40865 1.000 45.22240 569 ARG A C 1
ATOM 4064 O O . ARG A 1 577 ? 29.98465 57.21263 98.60961 1.000 47.46982 569 ARG A O 1
ATOM 4072 N N . ALA A 1 578 ? 31.11342 59.05409 99.23820 1.000 43.40077 570 ALA A N 1
ATOM 4073 C CA . ALA A 1 578 ? 31.92172 59.00857 98.02160 1.000 47.10339 570 ALA A CA 1
ATOM 4074 C C . ALA A 1 578 ? 33.03072 57.96563 98.06996 1.000 46.62177 570 ALA A C 1
ATOM 4075 O O . ALA A 1 578 ? 33.61197 57.67189 97.02262 1.000 51.12305 570 ALA A O 1
ATOM 4077 N N . VAL A 1 579 ? 33.34828 57.39705 99.23653 1.000 43.37439 571 VAL A N 1
ATOM 4078 C CA . VAL A 1 579 ? 34.46746 56.45910 99.30574 1.000 44.75451 571 VAL A CA 1
ATOM 4079 C C . VAL A 1 579 ? 34.09523 55.15987 100.01195 1.000 44.98315 571 VAL A C 1
ATOM 4080 O O . VAL A 1 579 ? 34.89428 54.22063 100.04199 1.000 44.81180 571 VAL A O 1
ATOM 4084 N N . ILE A 1 580 ? 32.90059 55.07967 100.58667 1.000 43.93236 572 ILE A N 1
ATOM 4085 C CA . ILE A 1 580 ? 32.54739 53.89997 101.36949 1.000 42.31888 572 ILE A CA 1
ATOM 4086 C C . ILE A 1 580 ? 32.23587 52.73485 100.43652 1.000 45.51298 572 ILE A C 1
ATOM 4087 O O . ILE A 1 580 ? 31.63796 52.90733 99.36948 1.000 47.84600 572 ILE A O 1
ATOM 4092 N N . GLY A 1 581 ? 32.67684 51.53768 100.82382 1.000 45.92257 573 GLY A N 1
ATOM 4093 C CA . GLY A 1 581 ? 32.37661 50.32647 100.09229 1.000 42.70071 573 GLY A CA 1
ATOM 4094 C C . GLY A 1 581 ? 31.20411 49.56952 100.69559 1.000 44.60536 573 GLY A C 1
ATOM 4095 O O . GLY A 1 581 ? 30.52442 50.03068 101.61567 1.000 46.75101 573 GLY A O 1
ATOM 4096 N N . GLN A 1 582 ? 30.98022 48.37197 100.17213 1.000 45.54049 574 GLN A N 1
ATOM 4097 C CA . GLN A 1 582 ? 29.79007 47.61479 100.52680 1.000 47.07191 574 GLN A CA 1
ATOM 4098 C C . GLN A 1 582 ? 30.03395 46.75275 101.76262 1.000 45.56685 574 GLN A C 1
ATOM 4099 O O . GLN A 1 582 ? 31.17230 46.47383 102.14050 1.000 44.49266 574 GLN A O 1
ATOM 4105 N N . MET A 1 583 ? 28.93068 46.32959 102.38982 1.000 45.62632 575 MET A N 1
ATOM 4106 C CA . MET A 1 583 ? 29.01783 45.57344 103.63610 1.000 45.72743 575 MET A CA 1
ATOM 4107 C C . MET A 1 583 ? 29.77320 44.27064 103.44872 1.000 46.64468 575 MET A C 1
ATOM 4108 O O . MET A 1 583 ? 30.46105 43.81308 104.37276 1.000 40.16660 575 MET A O 1
ATOM 4113 N N . GLU A 1 584 ? 29.65991 43.67048 102.25879 1.000 43.31039 576 GLU A N 1
ATOM 4114 C CA . GLU A 1 584 ? 30.37521 42.43772 101.95074 1.000 46.64705 576 GLU A CA 1
ATOM 4115 C C . GLU A 1 584 ? 31.85397 42.53711 102.30492 1.000 46.34321 576 GLU A C 1
ATOM 4116 O O . GLU A 1 584 ? 32.46136 41.55407 102.74427 1.000 43.86407 576 GLU A O 1
ATOM 4122 N N . THR A 1 585 ? 32.45319 43.71427 102.11777 1.000 42.04035 577 THR A N 1
ATOM 4123 C CA . THR A 1 585 ? 33.88220 43.89248 102.34063 1.000 42.58731 577 THR A CA 1
ATOM 4124 C C . THR A 1 585 ? 34.16472 44.82428 103.51198 1.000 44.00744 577 THR A C 1
ATOM 4125 O O . THR A 1 585 ? 35.25790 45.39285 103.59499 1.000 42.26996 577 THR A O 1
ATOM 4129 N N . GLY A 1 586 ? 33.19468 44.99569 104.41684 1.000 44.13023 578 GLY A N 1
ATOM 4130 C CA . GLY A 1 586 ? 33.41399 45.68737 105.67171 1.000 37.37222 578 GLY A CA 1
ATOM 4131 C C . GLY A 1 586 ? 32.85070 47.08802 105.75655 1.000 38.00548 578 GLY A C 1
ATOM 4132 O O . GLY A 1 586 ? 32.95533 47.71154 106.82296 1.000 41.33893 578 GLY A O 1
ATOM 4133 N N . ALA A 1 587 ? 32.26314 47.60287 104.67672 1.000 40.89777 579 ALA A N 1
ATOM 4134 C CA . ALA A 1 587 ? 31.73133 48.96716 104.63692 1.000 41.84708 579 ALA A CA 1
ATOM 4135 C C . ALA A 1 587 ? 32.76524 49.96957 105.14865 1.000 39.83137 579 ALA A C 1
ATOM 4136 O O . ALA A 1 587 ? 32.47301 50.85803 105.94882 1.000 37.08489 579 ALA A O 1
ATOM 4138 N N . VAL A 1 588 ? 33.99889 49.80300 104.67690 1.000 37.66665 580 VAL A N 1
ATOM 4139 C CA . VAL A 1 588 ? 35.11192 50.65865 105.06242 1.000 38.98198 580 VAL A CA 1
ATOM 4140 C C . VAL A 1 588 ? 35.23084 51.83124 104.10279 1.000 37.58378 580 VAL A C 1
ATOM 4141 O O . VAL A 1 588 ? 34.61505 51.84930 103.03218 1.000 40.69038 580 VAL A O 1
ATOM 4145 N N . LEU A 1 589 ? 36.03262 52.81448 104.48186 1.000 40.53040 581 LEU A N 1
ATOM 4146 C CA . LEU A 1 589 ? 36.46600 53.83906 103.54814 1.000 37.50920 581 LEU A CA 1
ATOM 4147 C C . LEU A 1 589 ? 37.50096 53.20951 102.63249 1.000 42.07372 581 LEU A C 1
ATOM 4148 O O . LEU A 1 589 ? 38.59772 52.86298 103.08445 1.000 42.43226 581 LEU A O 1
ATOM 4153 N N . GLU A 1 590 ? 37.14317 53.02957 101.35479 1.000 39.72315 582 GLU A N 1
ATOM 4154 C CA . GLU A 1 590 ? 37.95970 52.21600 100.46013 1.000 44.03048 582 GLU A CA 1
ATOM 4155 C C . GLU A 1 590 ? 39.35926 52.79138 100.29402 1.000 45.89010 582 GLU A C 1
ATOM 4156 O O . GLU A 1 590 ? 40.32650 52.03597 100.14237 1.000 46.66369 582 GLU A O 1
ATOM 4162 N N . ASN A 1 591 ? 39.49479 54.11470 100.31605 1.000 44.78272 583 ASN A N 1
ATOM 4163 C CA . ASN A 1 591 ? 40.80777 54.71790 100.12632 1.000 47.33779 583 ASN A CA 1
ATOM 4164 C C . ASN A 1 591 ? 41.65752 54.68657 101.39301 1.000 44.25331 583 ASN A C 1
ATOM 4165 O O . ASN A 1 591 ? 42.83914 55.04252 101.33985 1.000 46.10220 583 ASN A O 1
ATOM 4170 N N . ALA A 1 592 ? 41.09819 54.23712 102.51167 1.000 38.57680 584 ALA A N 1
ATOM 4171 C CA . ALA A 1 592 ? 41.84470 54.11776 103.75587 1.000 41.59470 584 ALA A CA 1
ATOM 4172 C C . ALA A 1 592 ? 42.62840 52.81615 103.86267 1.000 42.75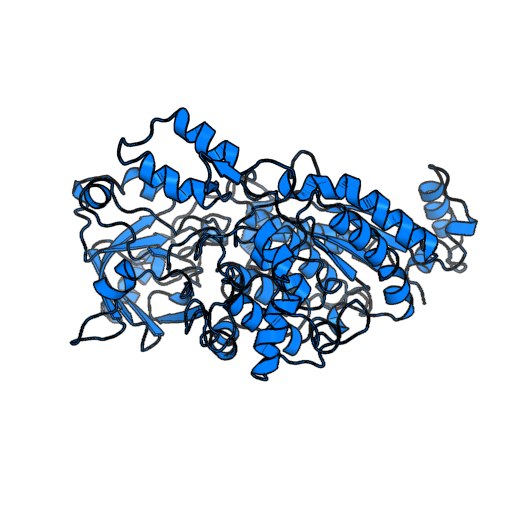590 584 ALA A C 1
ATOM 4173 O O . ALA A 1 592 ? 43.59346 52.75057 104.63056 1.000 42.30691 584 ALA A O 1
ATOM 4175 N N . VAL A 1 593 ? 42.26087 51.79900 103.08336 1.000 37.79704 585 VAL A N 1
ATOM 4176 C CA . VAL A 1 593 ? 42.80474 50.45974 103.27470 1.000 41.22063 585 VAL A CA 1
ATOM 4177 C C . VAL A 1 593 ? 44.27329 50.38667 102.85542 1.000 45.75002 585 VAL A C 1
ATOM 4178 O O . VAL A 1 593 ? 45.04094 49.57355 103.38536 1.000 48.44433 585 VAL A O 1
ATOM 4182 N N . LYS A 1 594 ? 44.69927 51.23048 101.91831 1.000 42.95264 586 LYS A N 1
ATOM 4183 C CA . LYS A 1 594 ? 46.10221 51.23251 101.51783 1.000 44.82709 586 LYS A CA 1
ATOM 4184 C C . LYS A 1 594 ? 47.04041 51.72716 102.61551 1.000 44.87605 586 LYS A C 1
ATOM 4185 O O . LYS A 1 594 ? 48.25610 51.55641 102.47759 1.000 48.40392 586 LYS A O 1
ATOM 4191 N N . TYR A 1 595 ? 46.52141 52.33325 103.68938 1.000 43.05916 587 TYR A N 1
ATOM 4192 C CA . TYR A 1 595 ? 47.35854 52.82835 104.78714 1.000 45.14346 587 TYR A CA 1
ATOM 4193 C C . TYR A 1 595 ? 47.58646 51.68175 105.76970 1.000 44.82841 587 TYR A C 1
ATOM 4194 O O . TYR A 1 595 ? 46.69766 51.32078 106.54452 1.000 40.99512 587 TYR A O 1
ATOM 4203 N N . GLN A 1 596 ? 48.78652 51.10571 105.72709 1.000 42.13546 588 GLN A N 1
ATOM 4204 C CA . GLN A 1 596 ? 49.13371 49.89114 106.45746 1.000 42.15627 588 GLN A CA 1
ATOM 4205 C C . GLN A 1 596 ? 50.32053 50.17641 107.36777 1.000 40.69131 588 GLN A C 1
ATOM 4206 O O . GLN A 1 596 ? 51.32686 50.72907 106.91330 1.000 41.49970 588 GLN A O 1
ATOM 4212 N N . ASP A 1 597 ? 50.20884 49.80208 108.64558 1.000 41.94117 589 ASP A N 1
ATOM 4213 C CA . ASP A 1 597 ? 51.35090 49.84397 109.56376 1.000 41.52869 589 ASP A CA 1
ATOM 4214 C C . ASP A 1 597 ? 52.01853 51.22121 109.54035 1.000 40.48577 589 ASP A C 1
ATOM 4215 O O . ASP A 1 597 ? 53.23742 51.35177 109.40049 1.000 42.20832 589 ASP A O 1
ATOM 4220 N N . ILE A 1 598 ? 51.20152 52.27363 109.62952 1.000 39.57276 590 ILE A N 1
ATOM 4221 C CA . ILE A 1 598 ? 51.72712 53.58112 109.24023 1.000 45.84773 590 ILE A CA 1
ATOM 4222 C C . ILE A 1 598 ? 52.65039 54.17976 110.29077 1.000 48.03895 590 ILE A C 1
ATOM 4223 O O . ILE A 1 598 ? 53.40681 55.10337 109.97318 1.000 49.65364 590 ILE A O 1
ATOM 4228 N N . ALA A 1 599 ? 52.64276 53.66416 111.52434 1.000 42.23301 591 ALA A N 1
ATOM 4229 C CA . ALA A 1 599 ? 53.62136 54.12644 112.49964 1.000 42.94332 591 ALA A CA 1
ATOM 4230 C C . ALA A 1 599 ? 55.03629 53.70300 112.13500 1.000 43.79053 591 ALA A C 1
ATOM 4231 O O . ALA A 1 599 ? 55.99216 54.35621 112.56328 1.000 46.66769 591 ALA A O 1
ATOM 4233 N N . HIS A 1 600 ? 55.19749 52.63889 111.34806 1.000 42.78548 592 HIS A N 1
ATOM 4234 C CA . HIS A 1 600 ? 56.52036 52.11530 111.03597 1.000 49.39767 592 HIS A CA 1
ATOM 4235 C C . HIS A 1 600 ? 56.88964 52.18320 109.56500 1.000 55.93987 592 HIS A C 1
ATOM 4236 O O . HIS A 1 600 ? 58.07858 52.22353 109.24926 1.000 60.62873 592 HIS A O 1
ATOM 4243 N N . THR A 1 601 ? 55.92028 52.17054 108.65405 1.000 57.81218 593 THR A N 1
ATOM 4244 C CA . THR A 1 601 ? 56.22273 52.32562 107.23599 1.000 76.04174 593 THR A CA 1
ATOM 4245 C C . THR A 1 601 ? 56.22054 53.78687 106.80672 1.000 86.93557 593 THR A C 1
ATOM 4246 O O . THR A 1 601 ? 55.86152 54.09476 105.66173 1.000 91.12790 593 THR A O 1
ATOM 4250 N N . ARG A 1 602 ? 56.60055 54.69128 107.71502 1.000 127.58827 594 ARG A N 1
ATOM 4251 C CA . ARG A 1 602 ? 56.66299 56.13275 107.48985 1.000 127.29740 594 ARG A CA 1
ATOM 4252 C C . ARG A 1 602 ? 55.27776 56.74444 107.29434 1.000 124.70918 594 ARG A C 1
ATOM 4253 O O . ARG A 1 602 ? 55.10790 57.95374 107.48258 1.000 123.80874 594 ARG A O 1
ATOM 4255 N N . GLY A 1 603 ? 54.28049 55.93061 106.93672 1.000 86.23867 595 GLY A N 1
ATOM 4256 C CA . GLY A 1 603 ? 52.94131 56.44534 106.70651 1.000 77.23545 595 GLY A CA 1
ATOM 4257 C C . GLY A 1 603 ? 52.13564 55.81753 105.57620 1.000 80.81558 595 GLY A C 1
ATOM 4258 O O . GLY A 1 603 ? 50.93452 56.07882 105.48191 1.000 77.25634 595 GLY A O 1
ATOM 4259 N N . LEU A 1 604 ? 52.77465 55.01177 104.70157 1.000 74.53808 596 LEU A N 1
ATOM 4260 C CA . LEU A 1 604 ? 52.17616 54.21504 103.62075 1.000 79.54873 596 LEU A CA 1
ATOM 4261 C C . LEU A 1 604 ? 51.44421 55.05862 102.57111 1.000 85.46264 596 LEU A C 1
ATOM 4262 O O . LEU A 1 604 ? 51.02154 56.18399 102.86489 1.000 76.93498 596 LEU A O 1
ATOM 4264 N N . PRO A 1 605 ? 51.30040 54.55993 101.31792 1.000 93.74400 597 PRO A N 1
ATOM 4265 C CA . PRO A 1 605 ? 50.69580 55.29355 100.19415 1.000 93.16814 597 PRO A CA 1
ATOM 4266 C C . PRO A 1 605 ? 49.39797 56.02924 100.52086 1.000 85.40384 597 PRO A C 1
ATOM 4267 O O . PRO A 1 605 ? 49.27694 57.19497 100.12785 1.000 87.12596 597 PRO A O 1
#

Foldseek 3Di:
DQQLCVQQPNVVCPPRNVVSCVVVCPVPDDSCLSHVPAAEEEEAQAADPQAQQQNLVVVLVVLLQLQQVVLRHHYDYDYQPYAHQVHDPPGSQLCLQVSLVVLLCPLQPHSHQEYEQEAAHQSSLLSRLLSLLLQWRHYAYFYLAAADFFADPRATDWAPLQLLVVVLCDLQVNDDPPVSVVSNVSNHPDTHHTFFQWSRLLSLLLCVLLQRAQPLRSLDHNPDVVSSNSSNVVSNLRSVCSVVRVISLLRRAPLSLLSSLALCLQALHFPLVLLSVLSSCLSNVHHDFPVSSCVRHQFQHHFFQTAPLHGHTSVLCSQQQHSLQSSCLCVVVVSHPQQRHHSNGGTSVVSRVPGHGRDCVGTPHRVPGPGGRQTWFWADEQQFRTWIWGRSLCDVVNCVLAQDDPVAHQKAKAFEDEAEALVRCVVPQQPVVLVDDSRYAYEYALQWCLRAVYNDARFQDFHHSVCVNVPDTAHETEYCGGHIRNDSHRYTYQGPPGQQVPGSNVQDDGGFMWMCRSPVRYTYRPDDPVVSVVSVVVQVVVDHRDGDDDDDPSSVVLSVQFHGSRSNRHRNVSSQSGNCSPVVTGD